Protein 3UAU (pdb70)

Nearest PDB structures (foldseek):
  3uau-assembly1_A  TM=1.003E+00  e=5.431E-64  Campylobacter jejuni subsp. jejuni 81-176
  3uau-assembly2_B  TM=9.787E-01  e=4.367E-57  Campylobacter jejuni subsp. jejuni 81-176
  9e9r-assembly1_A  TM=1.990E-01  e=1.002E+00  Homo sapiens
  3uau-assembly2_B  TM=1.003E+00  e=3.703E-65  Campylobacter jejuni subsp. jejuni 81-176
  3uau-assembly1_A  TM=9.787E-01  e=3.494E-58  Campylobacter jejuni subsp. jejuni 81-176

B-factor: mean 80.29, std 29.54, range [28.89, 202.96]

Organism: Campylobacter jejuni subsp. jejuni serotype O:23/36 (strain 81-176) (NCBI:txid354242)

Structure (mmCIF, N/CA/C/O backbone):
data_3UAU
#
_entry.id   3UAU
#
_cell.length_a   111.632
_cell.length_b   111.632
_cell.length_c   170.369
_cell.angle_alpha   90.00
_cell.angle_beta   90.00
_cell.angle_gamma   90.00
#
_symmetry.space_group_name_H-M   'P 41 21 2'
#
loop_
_atom_site.group_PDB
_atom_site.id
_atom_site.type_symbol
_atom_site.label_atom_id
_atom_site.label_alt_id
_atom_site.label_comp_id
_atom_site.label_asym_id
_atom_site.label_entity_id
_atom_site.label_seq_id
_atom_site.pdbx_PDB_ins_code
_atom_site.Cartn_x
_atom_site.Cartn_y
_atom_site.Cartn_z
_atom_site.occupancy
_atom_site.B_iso_or_equiv
_atom_site.auth_seq_id
_atom_site.auth_comp_id
_atom_site.auth_asym_id
_atom_site.auth_atom_id
_atom_site.pdbx_PDB_model_num
ATOM 1 N N . MET A 1 24 ? -31.075 33.021 6.846 1.00 112.64 17 MET A N 1
ATOM 2 C CA . MET A 1 24 ? -31.697 33.440 8.133 1.00 110.73 17 MET A CA 1
ATOM 3 C C . MET A 1 24 ? -31.172 32.611 9.279 1.00 102.57 17 MET A C 1
ATOM 4 O O . MET A 1 24 ? -31.305 31.388 9.294 1.00 98.98 17 MET A O 1
ATOM 9 N N . CYS A 1 25 ? -30.622 33.304 10.262 1.00 99.89 18 CYS A N 1
ATOM 10 C CA . CYS A 1 25 ? -29.919 32.662 11.343 1.00 93.53 18 CYS A CA 1
ATOM 11 C C . CYS A 1 25 ? -30.665 32.686 12.668 1.00 90.93 18 CYS A C 1
ATOM 12 O O . CYS A 1 25 ? -30.869 33.748 13.254 1.00 92.99 18 CYS A O 1
ATOM 15 N N . GLY A 1 26 ? -31.029 31.511 13.167 1.00 86.76 19 GLY A N 1
ATOM 16 C CA . GLY A 1 26 ? -31.576 31.418 14.517 1.00 85.14 19 GLY A CA 1
ATOM 17 C C . GLY A 1 26 ? -32.102 30.065 14.953 1.00 82.82 19 GLY A C 1
ATOM 18 O O . GLY A 1 26 ? -32.524 29.255 14.133 1.00 83.32 19 GLY A O 1
ATOM 19 N N . ASN A 1 27 ? -32.078 29.838 16.266 1.00 80.46 20 ASN A N 1
ATOM 20 C CA . ASN A 1 27 ? -32.582 28.605 16.886 1.00 79.59 20 ASN A CA 1
ATOM 21 C C . ASN A 1 27 ? -32.209 27.360 16.112 1.00 77.17 20 ASN A C 1
ATOM 22 O O . ASN A 1 27 ? -33.063 26.584 15.726 1.00 80.08 20 ASN A O 1
ATOM 27 N N . SER A 1 28 ? -30.934 27.190 15.840 1.00 73.12 21 SER A N 1
ATOM 28 C CA . SER A 1 28 ? -30.465 25.965 15.228 1.00 71.48 21 SER A CA 1
ATOM 29 C C . SER A 1 28 ? -29.990 25.017 16.321 1.00 68.19 21 SER A C 1
ATOM 30 O O . SER A 1 28 ? -29.781 23.840 16.095 1.00 68.39 21 SER A O 1
ATOM 33 N N . ILE A 1 29 ? -29.838 25.503 17.531 1.00 65.76 22 ILE A N 1
ATOM 34 C CA . ILE A 1 29 ? -29.378 24.608 18.539 1.00 63.26 22 ILE A CA 1
ATOM 35 C C . ILE A 1 29 ? -30.447 24.476 19.584 1.00 65.44 22 ILE A C 1
ATOM 36 O O . ILE A 1 29 ? -30.806 25.451 20.242 1.00 66.53 22 ILE A O 1
ATOM 41 N N . ASP A 1 30 ? -30.972 23.261 19.724 1.00 66.66 23 ASP A N 1
ATOM 42 C CA . ASP A 1 30 ? -31.955 23.000 20.741 1.00 69.27 23 ASP A CA 1
ATOM 43 C C . ASP A 1 30 ? -31.283 23.069 22.096 1.00 67.07 23 ASP A C 1
ATOM 44 O O . ASP A 1 30 ? -30.085 22.884 22.239 1.00 62.82 23 ASP A O 1
ATOM 49 N N . GLU A 1 31 ? -32.081 23.361 23.101 1.00 70.21 24 GLU A N 1
ATOM 50 C CA . GLU A 1 31 ? -31.565 23.543 24.433 1.00 69.21 24 GLU A CA 1
ATOM 51 C C . GLU A 1 31 ? -30.956 22.278 25.019 1.00 68.10 24 GLU A C 1
ATOM 52 O O . GLU A 1 31 ? -29.913 22.342 25.670 1.00 65.66 24 GLU A O 1
ATOM 58 N N . LYS A 1 32 ? -31.589 21.131 24.803 1.00 70.35 25 LYS A N 1
ATOM 59 C CA . LYS A 1 32 ? -31.037 19.882 25.321 1.00 71.02 25 LYS A CA 1
ATOM 60 C C . LYS A 1 32 ? -29.568 19.761 24.948 1.00 64.94 25 LYS A C 1
ATOM 61 O O . LYS A 1 32 ? -28.774 19.271 25.704 1.00 66.02 25 LYS A O 1
ATOM 67 N N . THR A 1 33 ? -29.207 20.231 23.775 1.00 60.11 26 THR A N 1
ATOM 68 C CA . THR A 1 33 ? -27.891 20.022 23.262 1.00 55.63 26 THR A CA 1
ATOM 69 C C . THR A 1 33 ? -26.962 20.953 23.961 1.00 52.36 26 THR A C 1
ATOM 70 O O . THR A 1 33 ? -25.928 20.551 24.506 1.00 52.13 26 THR A O 1
ATOM 74 N N . VAL A 1 34 ? -27.332 22.229 23.908 1.00 50.56 27 VAL A N 1
ATOM 75 C CA . VAL A 1 34 ? -26.665 23.275 24.659 1.00 47.03 27 VAL A CA 1
ATOM 76 C C . VAL A 1 34 ? -26.415 22.845 26.082 1.00 47.94 27 VAL A C 1
ATOM 77 O O . VAL A 1 34 ? -25.367 23.143 26.602 1.00 46.61 27 VAL A O 1
ATOM 81 N N . LYS A 1 35 ? -27.321 22.131 26.720 1.00 51.97 28 LYS A N 1
ATOM 82 C CA . LYS A 1 35 ? -27.017 21.780 28.082 1.00 54.27 28 LYS A CA 1
ATOM 83 C C . LYS A 1 35 ? -25.951 20.734 28.067 1.00 53.70 28 LYS A C 1
ATOM 84 O O . LYS A 1 35 ? -25.061 20.772 28.890 1.00 53.37 28 LYS A O 1
ATOM 90 N N . LYS A 1 36 ? -26.033 19.812 27.128 1.00 54.43 29 LYS A N 1
ATOM 91 C CA . LYS A 1 36 ? -25.053 18.734 26.996 1.00 55.15 29 LYS A CA 1
ATOM 92 C C . LYS A 1 36 ? -23.649 19.266 26.846 1.00 50.90 29 LYS A C 1
ATOM 93 O O . LYS A 1 36 ? -22.744 18.945 27.638 1.00 51.72 29 LYS A O 1
ATOM 99 N N . TYR A 1 37 ? -23.444 20.092 25.816 1.00 47.03 30 TYR A N 1
ATOM 100 C CA . TYR A 1 37 ? -22.121 20.682 25.642 1.00 43.69 30 TYR A CA 1
ATOM 101 C C . TYR A 1 37 ? -21.583 21.357 26.924 1.00 43.86 30 TYR A C 1
ATOM 102 O O . TYR A 1 37 ? -20.366 21.451 27.099 1.00 43.46 30 TYR A O 1
ATOM 111 N N . GLU A 1 38 ? -22.484 21.814 27.806 1.00 45.43 31 GLU A N 1
ATOM 112 C CA . GLU A 1 38 ? -22.123 22.650 28.937 1.00 44.79 31 GLU A CA 1
ATOM 113 C C . GLU A 1 38 ? -21.590 21.753 29.977 1.00 47.93 31 GLU A C 1
ATOM 114 O O . GLU A 1 38 ? -20.597 22.068 30.635 1.00 46.67 31 GLU A O 1
ATOM 120 N N . ASN A 1 39 ? -22.301 20.640 30.133 1.00 52.86 32 ASN A N 1
ATOM 121 C CA . ASN A 1 39 ? -21.978 19.599 31.115 1.00 58.03 32 ASN A CA 1
ATOM 122 C C . ASN A 1 39 ? -20.594 19.071 30.781 1.00 57.11 32 ASN A C 1
ATOM 123 O O . ASN A 1 39 ? -19.755 18.837 31.675 1.00 59.18 32 ASN A O 1
ATOM 128 N N . GLN A 1 40 ? -20.330 18.957 29.476 1.00 54.21 33 GLN A N 1
ATOM 129 C CA . GLN A 1 40 ? -19.131 18.307 29.026 1.00 54.15 33 GLN A CA 1
ATOM 130 C C . GLN A 1 40 ? -18.000 19.272 29.192 1.00 49.49 33 GLN A C 1
ATOM 131 O O . GLN A 1 40 ? -17.009 18.924 29.793 1.00 53.23 33 GLN A O 1
ATOM 137 N N . LEU A 1 41 ? -18.144 20.495 28.711 1.00 44.64 34 LEU A N 1
ATOM 138 C CA . LEU A 1 41 ? -17.190 21.582 29.040 1.00 41.80 34 LEU A CA 1
ATOM 139 C C . LEU A 1 41 ? -16.920 21.767 30.622 1.00 43.42 34 LEU A C 1
ATOM 140 O O . LEU A 1 41 ? -15.777 21.762 31.082 1.00 43.97 34 LEU A O 1
ATOM 145 N N . ASN A 1 42 ? -17.948 21.951 31.421 1.00 44.79 35 ASN A N 1
ATOM 146 C CA . ASN A 1 42 ? -17.682 22.060 32.863 1.00 48.93 35 ASN A CA 1
ATOM 147 C C . ASN A 1 42 ? -16.943 20.822 33.365 1.00 53.76 35 ASN A C 1
ATOM 148 O O . ASN A 1 42 ? -16.177 20.936 34.309 1.00 53.65 35 ASN A O 1
ATOM 153 N N . GLN A 1 43 ? -17.154 19.665 32.719 1.00 57.18 36 GLN A N 1
ATOM 154 C CA . GLN A 1 43 ? -16.569 18.440 33.248 1.00 63.64 36 GLN A CA 1
ATOM 155 C C . GLN A 1 43 ? -15.121 18.349 32.863 1.00 62.88 36 GLN A C 1
ATOM 156 O O . GLN A 1 43 ? -14.296 18.051 33.693 1.00 66.25 36 GLN A O 1
ATOM 162 N N . THR A 1 44 ? -14.801 18.647 31.612 1.00 59.66 37 THR A N 1
ATOM 163 C CA . THR A 1 44 ? -13.405 18.591 31.159 1.00 60.01 37 THR A CA 1
ATOM 164 C C . THR A 1 44 ? -12.488 19.500 31.980 1.00 58.52 37 THR A C 1
ATOM 165 O O . THR A 1 44 ? -11.488 19.073 32.560 1.00 61.98 37 THR A O 1
ATOM 169 N N . VAL A 1 45 ? -12.850 20.769 31.995 1.00 53.68 38 VAL A N 1
ATOM 170 C CA . VAL A 1 45 ? -12.152 21.782 32.765 1.00 51.75 38 VAL A CA 1
ATOM 171 C C . VAL A 1 45 ? -11.956 21.381 34.233 1.00 56.11 38 VAL A C 1
ATOM 172 O O . VAL A 1 45 ? -10.876 21.519 34.776 1.00 57.05 38 VAL A O 1
ATOM 176 N N . LYS A 1 46 ? -13.005 20.884 34.869 1.00 59.42 39 LYS A N 1
ATOM 177 C CA . LYS A 1 46 ? -12.967 20.606 36.313 1.00 64.36 39 LYS A CA 1
ATOM 178 C C . LYS A 1 46 ? -11.934 19.539 36.572 1.00 71.34 39 LYS A C 1
ATOM 179 O O . LYS A 1 46 ? -11.250 19.534 37.610 1.00 73.62 39 LYS A O 1
ATOM 185 N N . GLN A 1 47 ? -11.835 18.619 35.616 1.00 74.62 40 GLN A N 1
ATOM 186 C CA . GLN A 1 47 ? -10.816 17.597 35.700 1.00 81.98 40 GLN A CA 1
ATOM 187 C C . GLN A 1 47 ? -9.463 18.249 35.555 1.00 81.11 40 GLN A C 1
ATOM 188 O O . GLN A 1 47 ? -8.577 18.022 36.359 1.00 86.60 40 GLN A O 1
ATOM 194 N N . GLU A 1 48 ? -9.327 19.112 34.567 1.00 76.33 41 GLU A N 1
ATOM 195 C CA . GLU A 1 48 ? -8.046 19.732 34.326 1.00 75.74 41 GLU A CA 1
ATOM 196 C C . GLU A 1 48 ? -7.640 20.619 35.458 1.00 74.89 41 GLU A C 1
ATOM 197 O O . GLU A 1 48 ? -6.459 20.679 35.759 1.00 78.29 41 GLU A O 1
ATOM 203 N N . ILE A 1 49 ? -8.579 21.277 36.129 1.00 72.41 42 ILE A N 1
ATOM 204 C CA . ILE A 1 49 ? -8.193 21.986 37.352 1.00 73.23 42 ILE A CA 1
ATOM 205 C C . ILE A 1 49 ? -7.609 20.932 38.304 1.00 80.07 42 ILE A C 1
ATOM 206 O O . ILE A 1 49 ? -6.482 21.051 38.731 1.00 82.00 42 ILE A O 1
ATOM 211 N N . ALA A 1 50 ? -8.362 19.867 38.546 1.00 84.08 43 ALA A N 1
ATOM 212 C CA . ALA A 1 50 ? -8.100 18.981 39.649 1.00 91.70 43 ALA A CA 1
ATOM 213 C C . ALA A 1 50 ? -6.867 18.141 39.339 1.00 97.14 43 ALA A C 1
ATOM 214 O O . ALA A 1 50 ? -6.112 17.727 40.275 1.00 102.97 43 ALA A O 1
ATOM 216 N N . SER A 1 51 ? -6.657 17.912 38.041 1.00 94.98 44 SER A N 1
ATOM 217 C CA . SER A 1 51 ? -5.458 17.237 37.558 1.00 100.61 44 SER A CA 1
ATOM 218 C C . SER A 1 51 ? -4.243 18.128 37.758 1.00 99.51 44 SER A C 1
ATOM 219 O O . SER A 1 51 ? -3.257 17.701 38.349 1.00 105.67 44 SER A O 1
ATOM 222 N N . LEU A 1 52 ? -4.318 19.371 37.289 1.00 92.53 45 LEU A N 1
ATOM 223 C CA . LEU A 1 52 ? -3.204 20.325 37.502 1.00 92.04 45 LEU A CA 1
ATOM 224 C C . LEU A 1 52 ? -2.910 20.567 38.980 1.00 94.27 45 LEU A C 1
ATOM 225 O O . LEU A 1 52 ? -1.769 20.552 39.398 1.00 98.16 45 LEU A O 1
ATOM 230 N N . SER A 1 53 ? -3.968 20.761 39.750 1.00 92.63 46 SER A N 1
ATOM 231 C CA . SER A 1 53 ? -3.898 21.268 41.106 1.00 94.50 46 SER A CA 1
ATOM 232 C C . SER A 1 53 ? -3.309 20.317 42.136 1.00 103.06 46 SER A C 1
ATOM 233 O O . SER A 1 53 ? -2.394 20.688 42.860 1.00 104.59 46 SER A O 1
ATOM 236 N N . GLN A 1 54 ? -3.864 19.106 42.207 1.00 108.39 47 GLN A N 1
ATOM 237 C CA . GLN A 1 54 ? -3.620 18.227 43.365 1.00 117.84 47 GLN A CA 1
ATOM 238 C C . GLN A 1 54 ? -2.154 18.026 43.616 1.00 123.02 47 GLN A C 1
ATOM 239 O O . GLN A 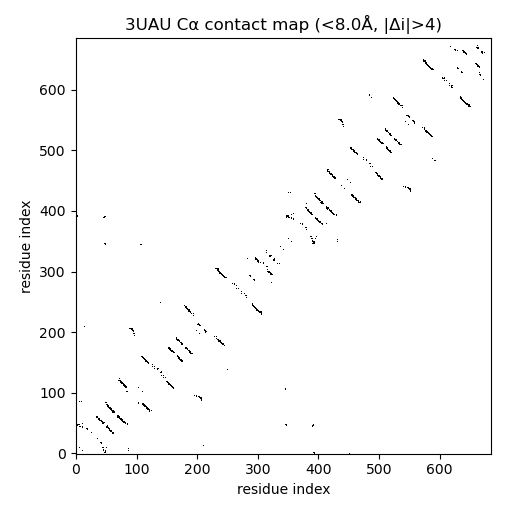1 54 ? -1.364 17.823 42.685 1.00 123.14 47 GLN A O 1
ATOM 245 N N . ASP A 1 55 ? -1.808 18.132 44.897 1.00 127.56 48 ASP A N 1
ATOM 246 C CA . ASP A 1 55 ? -0.456 17.964 45.359 1.00 133.75 48 ASP A CA 1
ATOM 247 C C . ASP A 1 55 ? 0.496 18.996 44.771 1.00 128.39 48 ASP A C 1
ATOM 248 O O . ASP A 1 55 ? 1.688 18.946 45.055 1.00 133.90 48 ASP A O 1
ATOM 253 N N . SER A 1 56 ? -0.009 19.940 43.983 1.00 119.06 49 SER A N 1
ATOM 254 C CA . SER A 1 56 ? 0.870 20.810 43.201 1.00 114.87 49 SER A CA 1
ATOM 255 C C . SER A 1 56 ? 1.131 22.163 43.855 1.00 111.07 49 SER A C 1
ATOM 256 O O . SER A 1 56 ? 2.237 22.686 43.732 1.00 112.52 49 SER A O 1
ATOM 259 N N . GLY A 1 57 ? 0.132 22.731 44.539 1.00 106.87 50 GLY A N 1
ATOM 260 C CA . GLY A 1 57 ? 0.263 24.078 45.115 1.00 102.74 50 GLY A CA 1
ATOM 261 C C . GLY A 1 57 ? -0.125 25.161 44.125 1.00 93.70 50 GLY A C 1
ATOM 262 O O . GLY A 1 57 ? -0.137 26.359 44.471 1.00 90.86 50 GLY A O 1
ATOM 263 N N . ILE A 1 58 ? -0.370 24.739 42.880 1.00 88.82 51 ILE A N 1
ATOM 264 C CA . ILE A 1 58 ? -1.269 25.463 42.005 1.00 81.14 51 ILE A CA 1
ATOM 265 C C . ILE A 1 58 ? -2.706 25.210 42.492 1.00 79.12 51 ILE A C 1
ATOM 266 O O . ILE A 1 58 ? -3.098 24.070 42.705 1.00 83.19 51 ILE A O 1
ATOM 271 N N . LYS A 1 59 ? -3.477 26.277 42.663 1.00 73.82 52 LYS A N 1
ATOM 272 C CA . LYS A 1 59 ? -4.880 26.192 43.020 1.00 71.67 52 LYS A CA 1
ATOM 273 C C . LYS A 1 59 ? -5.613 26.991 41.978 1.00 64.73 52 LYS A C 1
ATOM 274 O O . LYS A 1 59 ? -5.073 27.971 41.484 1.00 62.18 52 LYS A O 1
ATOM 280 N N . ILE A 1 60 ? -6.850 26.615 41.680 1.00 61.80 53 ILE A N 1
ATOM 281 C CA . ILE A 1 60 ? -7.669 27.398 40.775 1.00 56.10 53 ILE A CA 1
ATOM 282 C C . ILE A 1 60 ? -9.096 27.589 41.278 1.00 57.05 53 ILE A C 1
ATOM 283 O O . ILE A 1 60 ? -9.780 26.645 41.645 1.00 59.69 53 ILE A O 1
ATOM 288 N N . GLU A 1 61 ? -9.542 28.832 41.288 1.00 55.98 54 GLU A N 1
ATOM 289 C CA . GLU A 1 61 ? -10.958 29.118 41.387 1.00 56.48 54 GLU A CA 1
ATOM 290 C C . GLU A 1 61 ? -11.561 29.307 39.959 1.00 52.84 54 GLU A C 1
ATOM 291 O O . GLU A 1 61 ? -10.974 29.953 39.036 1.00 47.78 54 GLU A O 1
ATOM 297 N N . PHE A 1 62 ? -12.769 28.755 39.848 1.00 54.50 55 PHE A N 1
ATOM 298 C CA . PHE A 1 62 ? -13.467 28.580 38.617 1.00 52.12 55 PHE A CA 1
ATOM 299 C C . PHE A 1 62 ? -14.930 28.260 38.894 1.00 54.29 55 PHE A C 1
ATOM 300 O O . PHE A 1 62 ? -15.236 27.278 39.524 1.00 57.98 55 PHE A O 1
ATOM 308 N N . SER A 1 63 ? -15.830 29.086 38.396 1.00 53.30 56 SER A N 1
ATOM 309 C CA . SER A 1 63 ? -17.244 28.757 38.376 1.00 55.17 56 SER A CA 1
ATOM 310 C C . SER A 1 63 ? -17.629 28.137 36.996 1.00 52.47 56 SER A C 1
ATOM 311 O O . SER A 1 63 ? -17.238 28.636 35.928 1.00 45.74 56 SER A O 1
ATOM 314 N N . ASP A 1 64 ? -18.406 27.048 37.068 1.00 55.31 57 ASP A N 1
ATOM 315 C CA . ASP A 1 64 ? -19.008 26.415 35.934 1.00 53.22 57 ASP A CA 1
ATOM 316 C C . ASP A 1 64 ? -19.350 27.497 34.963 1.00 49.78 57 ASP A C 1
ATOM 317 O O . ASP A 1 64 ? -19.677 28.622 35.386 1.00 49.46 57 ASP A O 1
ATOM 322 N N . PHE A 1 65 ? -19.302 27.162 33.658 1.00 46.36 58 PHE A N 1
ATOM 323 C CA . PHE A 1 65 ? -19.830 28.039 32.644 1.00 43.66 58 PHE A CA 1
ATOM 324 C C . PHE A 1 65 ? -21.361 27.931 32.627 1.00 46.84 58 PHE A C 1
ATOM 325 O O . PHE A 1 65 ? -21.960 26.929 33.047 1.00 48.00 58 PHE A O 1
ATOM 333 N N . LYS A 1 66 ? -21.974 29.017 32.155 1.00 48.04 59 LYS A N 1
ATOM 334 C CA . LYS A 1 66 ? -23.363 29.068 31.688 1.00 51.02 59 LYS A CA 1
ATOM 335 C C . LYS A 1 66 ? -23.229 29.171 30.176 1.00 47.33 59 LYS A C 1
ATOM 336 O O . LYS A 1 66 ? -22.319 29.842 29.658 1.00 44.80 59 LYS A O 1
ATOM 342 N N . CYS A 1 67 ? -24.039 28.406 29.465 1.00 47.83 60 CYS A N 1
ATOM 343 C CA . CYS A 1 67 ? -23.980 28.405 27.991 1.00 45.53 60 CYS A CA 1
ATOM 344 C C . CYS A 1 67 ? -25.348 28.681 27.330 1.00 45.81 60 CYS A C 1
ATOM 345 O O . CYS A 1 67 ? -26.391 28.213 27.767 1.00 49.29 60 CYS A O 1
ATOM 348 N N . ASN A 1 68 ? -25.321 29.453 26.276 1.00 43.14 61 ASN A N 1
ATOM 349 C CA . ASN A 1 68 ? -26.508 29.761 25.517 1.00 45.22 61 ASN A CA 1
ATOM 350 C C . ASN A 1 68 ? -26.204 29.748 24.029 1.00 42.96 61 ASN A C 1
ATOM 351 O O . ASN A 1 68 ? -25.167 30.220 23.593 1.00 40.76 61 ASN A O 1
ATOM 356 N N . ALA A 1 69 ? -27.096 29.190 23.234 1.00 44.50 62 ALA A N 1
ATOM 357 C CA . ALA A 1 69 ? -26.928 29.150 21.754 1.00 43.77 62 ALA A CA 1
ATOM 358 C C . ALA A 1 69 ? -26.812 30.536 21.178 1.00 45.06 62 ALA A C 1
ATOM 359 O O . ALA A 1 69 ? -27.514 31.434 21.625 1.00 48.13 62 ALA A O 1
ATOM 361 N N . ASP A 1 70 ? -25.886 30.736 20.241 1.00 43.61 63 ASP A N 1
ATOM 362 C CA . ASP A 1 70 ? -25.860 31.979 19.467 1.00 46.12 63 ASP A CA 1
ATOM 363 C C . ASP A 1 70 ? -25.801 31.690 17.975 1.00 48.01 63 ASP A C 1
ATOM 364 O O . ASP A 1 70 ? -24.799 31.929 17.323 1.00 47.73 63 ASP A O 1
ATOM 369 N N . GLY A 1 71 ? -26.893 31.172 17.438 1.00 51.28 64 GLY A N 1
ATOM 370 C CA . GLY A 1 71 ? -26.923 30.716 16.066 1.00 53.44 64 GLY A CA 1
ATOM 371 C C . GLY A 1 71 ? -26.253 29.384 16.015 1.00 51.29 64 GLY A C 1
ATOM 372 O O . GLY A 1 71 ? -26.685 28.469 16.686 1.00 51.38 64 GLY A O 1
ATOM 373 N N . ASP A 1 72 ? -25.187 29.268 15.239 1.00 51.93 65 ASP A N 1
ATOM 374 C CA . ASP A 1 72 ? -24.517 27.990 15.087 1.00 50.99 65 ASP A CA 1
ATOM 375 C C . ASP A 1 72 ? -23.549 27.890 16.199 1.00 47.98 65 ASP A C 1
ATOM 376 O O . ASP A 1 72 ? -23.125 26.786 16.509 1.00 48.33 65 ASP A O 1
ATOM 381 N N . PHE A 1 73 ? -23.146 29.019 16.776 1.00 46.50 66 PHE A N 1
ATOM 382 C CA . PHE A 1 73 ? -22.185 28.949 17.868 1.00 43.09 66 PHE A CA 1
ATOM 383 C C . PHE A 1 73 ? -22.928 28.572 19.097 1.00 42.91 66 PHE A C 1
ATOM 384 O O . PHE A 1 73 ? -24.131 28.622 19.106 1.00 45.69 66 PHE A O 1
ATOM 392 N N . ILE A 1 74 ? -22.196 28.169 20.120 1.00 42.22 67 ILE A N 1
ATOM 393 C CA . ILE A 1 74 ? -22.679 28.059 21.483 1.00 41.73 67 ILE A CA 1
ATOM 394 C C . ILE A 1 74 ? -21.779 29.000 22.271 1.00 41.72 67 ILE A C 1
ATOM 395 O O . ILE A 1 74 ? -20.588 28.954 22.035 1.00 41.85 67 ILE A O 1
ATOM 400 N N . ALA A 1 75 ? -22.334 29.815 23.181 1.00 42.22 68 ALA A N 1
ATOM 401 C CA . ALA A 1 75 ? -21.605 30.853 23.876 1.00 41.66 68 ALA A CA 1
ATOM 402 C C . ALA A 1 75 ? -21.567 30.555 25.349 1.00 42.29 68 ALA A C 1
ATOM 403 O O . ALA A 1 75 ? -22.597 30.315 26.016 1.00 44.32 68 ALA A O 1
ATOM 405 N N . CYS A 1 76 ? -20.393 30.598 25.914 1.00 41.59 69 CYS A N 1
ATOM 406 C CA . CYS A 1 76 ? -20.285 30.107 27.269 1.00 42.99 69 CYS A CA 1
ATOM 407 C C . CYS A 1 76 ? -19.630 31.133 28.119 1.00 43.58 69 CYS A C 1
ATOM 408 O O . CYS A 1 76 ? -18.688 31.740 27.654 1.00 42.86 69 CYS A O 1
ATOM 411 N N . LEU A 1 77 ? -20.110 31.348 29.340 1.00 45.55 70 LEU A N 1
ATOM 412 C CA . LEU A 1 77 ? -19.476 32.381 30.162 1.00 47.32 70 LEU A CA 1
ATOM 413 C C . LEU A 1 77 ? -19.231 31.959 31.612 1.00 48.31 70 LEU A C 1
ATOM 414 O O . LEU A 1 77 ? -20.173 31.704 32.335 1.00 51.32 70 LEU A O 1
ATOM 419 N N . SER A 1 78 ? -17.960 31.853 32.011 1.00 47.31 71 SER A N 1
ATOM 420 C CA . SER A 1 78 ? -17.590 31.522 33.379 1.00 48.56 71 SER A CA 1
ATOM 421 C C . SER A 1 78 ? -17.045 32.737 33.995 1.00 49.40 71 SER A C 1
ATOM 422 O O . SER A 1 78 ? -16.189 33.381 33.369 1.00 48.06 71 SER A O 1
ATOM 425 N N . PRO A 1 79 ? -17.454 33.010 35.251 1.00 51.75 72 PRO A N 1
ATOM 426 C CA . PRO A 1 79 ? -17.025 34.161 35.978 1.00 53.23 72 PRO A CA 1
ATOM 427 C C . PRO A 1 79 ? -16.093 33.942 37.143 1.00 54.33 72 PRO A C 1
ATOM 428 O O . PRO A 1 79 ? -15.992 32.847 37.714 1.00 55.49 72 PRO A O 1
ATOM 432 N N . ASN A 1 80 ? -15.407 35.031 37.467 1.00 55.06 73 ASN A N 1
ATOM 433 C CA . ASN A 1 80 ? -14.638 35.192 38.675 1.00 56.51 73 ASN A CA 1
ATOM 434 C C . ASN A 1 80 ? -13.673 34.072 38.881 1.00 53.45 73 ASN A C 1
ATOM 435 O O . ASN A 1 80 ? -13.825 33.254 39.755 1.00 55.74 73 ASN A O 1
ATOM 440 N N . PHE A 1 81 ? -12.656 34.112 38.028 1.00 49.15 74 PHE A N 1
ATOM 441 C CA . PHE A 1 81 ? -11.695 33.070 37.821 1.00 47.15 74 PHE A CA 1
ATOM 442 C C . PHE A 1 81 ? -10.323 33.605 38.207 1.00 47.78 74 PHE A C 1
ATOM 443 O O . PHE A 1 81 ? -10.043 34.788 37.984 1.00 48.10 74 PHE A O 1
ATOM 451 N N . LYS A 1 82 ? -9.442 32.738 38.689 1.00 48.39 75 LYS A N 1
ATOM 452 C CA . LYS A 1 82 ? -8.070 33.152 39.070 1.00 50.84 75 LYS A CA 1
ATOM 453 C C . LYS A 1 82 ? -7.177 31.925 39.326 1.00 52.30 75 LYS A C 1
ATOM 454 O O . LYS A 1 82 ? -7.689 30.841 39.661 1.00 54.45 75 LYS A O 1
ATOM 460 N N . THR A 1 83 ? -5.856 32.093 39.182 1.00 52.51 76 THR A N 1
ATOM 461 C CA . THR A 1 83 ? -4.889 30.970 39.308 1.00 53.08 76 THR A CA 1
ATOM 462 C C . THR A 1 83 ? -3.849 31.326 40.434 1.00 56.71 76 THR A C 1
ATOM 463 O O . THR A 1 83 ? -3.305 32.412 40.470 1.00 56.10 76 THR A O 1
ATOM 467 N N . LEU A 1 84 ? -3.635 30.448 41.405 1.00 60.61 77 LEU A N 1
ATOM 468 C CA . LEU A 1 84 ? -2.687 30.776 42.488 1.00 65.18 77 LEU A CA 1
ATOM 469 C C . LEU A 1 84 ? -1.596 29.720 42.657 1.00 68.14 77 LEU A C 1
ATOM 470 O O . LEU A 1 84 ? -1.892 28.595 43.015 1.00 71.07 77 LEU A O 1
ATOM 475 N N . ALA A 1 85 ? -0.340 30.077 42.418 1.00 68.50 78 ALA A N 1
ATOM 476 C CA . ALA A 1 85 ? 0.751 29.164 42.694 1.00 73.01 78 ALA A CA 1
ATOM 477 C C . ALA A 1 85 ? 1.055 29.153 44.235 1.00 77.61 78 ALA A C 1
ATOM 478 O O . ALA A 1 85 ? 0.344 29.806 45.016 1.00 76.86 78 ALA A O 1
ATOM 480 N N . LYS A 1 86 ? 2.071 28.422 44.666 1.00 83.20 79 LYS A N 1
ATOM 481 C CA . LYS A 1 86 ? 2.311 28.341 46.102 1.00 88.86 79 LYS A CA 1
ATOM 482 C C . LYS A 1 86 ? 3.484 29.131 46.640 1.00 92.55 79 LYS A C 1
ATOM 483 O O . LYS A 1 86 ? 4.590 29.097 46.111 1.00 95.08 79 LYS A O 1
ATOM 489 N N . ASP A 1 87 ? 3.194 29.847 47.716 1.00 93.78 80 ASP A N 1
ATOM 490 C CA . ASP A 1 87 ? 4.158 30.658 48.420 1.00 98.02 80 ASP A CA 1
ATOM 491 C C . ASP A 1 87 ? 5.255 29.783 49.001 1.00 105.18 80 ASP A C 1
ATOM 492 O O . ASP A 1 87 ? 4.986 28.697 49.501 1.00 108.02 80 ASP A O 1
ATOM 497 N N . ASN A 1 88 ? 6.498 30.239 48.946 1.00 109.16 81 ASN A N 1
ATOM 498 C CA . ASN A 1 88 ? 7.544 29.435 49.548 1.00 117.81 81 ASN A CA 1
ATOM 499 C C . ASN A 1 88 ? 7.191 29.361 50.997 1.00 122.80 81 ASN A C 1
ATOM 500 O O . ASN A 1 88 ? 7.214 28.307 51.602 1.00 129.06 81 ASN A O 1
ATOM 505 N N . ASN A 1 89 ? 6.791 30.489 51.541 1.00 122.03 82 ASN A N 1
ATOM 506 C CA . ASN A 1 89 ? 6.153 30.480 52.818 1.00 126.76 82 ASN A CA 1
ATOM 507 C C . ASN A 1 89 ? 4.847 29.811 52.452 1.00 124.00 82 ASN A C 1
ATOM 508 O O . ASN A 1 89 ? 4.389 29.957 51.323 1.00 118.55 82 ASN A O 1
ATOM 513 N N . ASP A 1 90 ? 4.228 29.072 53.360 1.00 129.29 83 ASP A N 1
ATOM 514 C CA . ASP A 1 90 ? 3.032 28.335 52.969 1.00 127.65 83 ASP A CA 1
ATOM 515 C C . ASP A 1 90 ? 1.739 29.141 52.973 1.00 123.57 83 ASP A C 1
ATOM 516 O O . ASP A 1 90 ? 0.909 29.009 53.873 1.00 127.28 83 ASP A O 1
ATOM 521 N N . GLU A 1 91 ? 1.581 29.966 51.944 1.00 116.89 84 GLU A N 1
ATOM 522 C CA . GLU A 1 91 ? 0.385 30.771 51.738 1.00 112.92 84 GLU A CA 1
ATOM 523 C C . GLU A 1 91 ? 0.230 30.943 50.228 1.00 106.33 84 GLU A C 1
ATOM 524 O O . GLU A 1 91 ? 1.189 30.705 49.493 1.00 106.17 84 GLU A O 1
ATOM 530 N N . TYR A 1 92 ? -0.950 31.319 49.734 1.00 102.58 85 TYR A N 1
ATOM 531 C CA . TYR A 1 92 ? -1.073 31.351 48.252 1.00 96.70 85 TYR A CA 1
ATOM 532 C C . TYR A 1 92 ? -0.867 32.700 47.567 1.00 92.84 85 TYR A C 1
ATOM 533 O O . TYR A 1 92 ? -1.351 33.723 48.018 1.00 93.61 85 TYR A O 1
ATOM 542 N N . GLN A 1 93 ? -0.134 32.672 46.466 1.00 90.31 86 GLN A N 1
ATOM 543 C CA . GLN A 1 93 ? 0.201 33.862 45.720 1.00 88.17 86 GLN A CA 1
ATOM 544 C C . GLN A 1 93 ? -0.647 33.902 44.439 1.00 82.32 86 GLN A C 1
ATOM 545 O O . GLN A 1 93 ? -0.751 32.896 43.712 1.00 80.90 86 GLN A O 1
ATOM 551 N N . GLU A 1 94 ? -1.266 35.042 44.143 1.00 79.08 87 GLU A N 1
ATOM 552 C CA . GLU A 1 94 ? -2.057 35.105 42.918 1.00 73.82 87 GLU A CA 1
ATOM 553 C C . GLU A 1 94 ? -1.158 35.264 41.703 1.00 71.22 87 GLU A C 1
ATOM 554 O O . GLU A 1 94 ? -0.377 36.203 41.626 1.00 72.76 87 GLU A O 1
ATOM 560 N N . LEU A 1 95 ? -1.293 34.341 40.750 1.00 67.34 88 LEU A N 1
ATOM 561 C CA . LEU A 1 95 ? -0.628 34.448 39.468 1.00 64.92 88 LEU A CA 1
ATOM 562 C C . L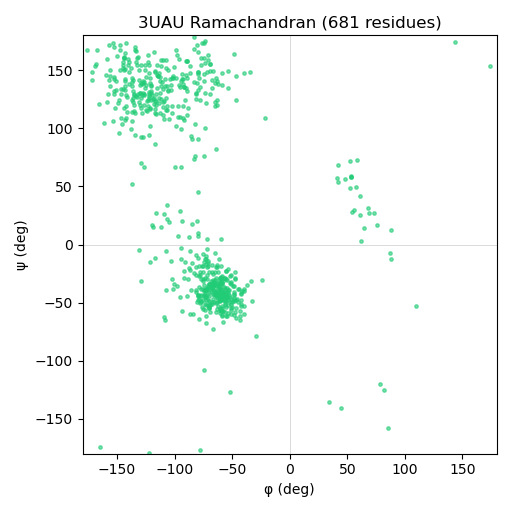EU A 1 95 ? -1.431 35.422 38.632 1.00 62.11 88 LEU A C 1
ATOM 563 O O . LEU A 1 95 ? -0.953 36.496 38.292 1.00 63.81 88 LEU A O 1
ATOM 568 N N . PHE A 1 96 ? -2.663 35.072 38.309 1.00 58.59 89 PHE A N 1
ATOM 569 C CA . PHE A 1 96 ? -3.479 35.976 37.499 1.00 56.41 89 PHE A CA 1
ATOM 570 C C . PHE A 1 96 ? -4.969 35.699 37.704 1.00 53.66 89 PHE A C 1
ATOM 571 O O . PHE A 1 96 ? -5.332 34.719 38.400 1.00 53.84 89 PHE A O 1
ATOM 579 N N . GLN A 1 97 ? -5.792 36.604 37.133 1.00 51.80 90 GLN A N 1
ATOM 580 C CA . GLN A 1 97 ? -7.271 36.526 37.116 1.00 48.85 90 GLN A CA 1
ATOM 581 C C . GLN A 1 97 ? -7.950 37.008 35.804 1.00 47.36 90 GLN A C 1
ATOM 582 O O . GLN A 1 97 ? -7.323 37.547 34.880 1.00 45.23 90 GLN A O 1
ATOM 588 N N . ALA A 1 98 ? -9.263 36.785 35.788 1.00 47.08 91 ALA A N 1
ATOM 589 C CA . ALA A 1 98 ? -10.197 37.249 34.753 1.00 46.07 91 ALA A CA 1
ATOM 590 C C . ALA A 1 98 ? -11.624 37.416 35.349 1.00 48.54 91 ALA A C 1
ATOM 591 O O . ALA A 1 98 ? -12.050 36.684 36.273 1.00 49.42 91 ALA A O 1
ATOM 593 N N . LYS A 1 99 ? -12.340 38.431 34.874 1.00 51.11 92 LYS A N 1
ATOM 594 C CA . LYS A 1 99 ? -13.649 38.759 35.436 1.00 53.48 92 LYS A CA 1
ATOM 595 C C . LYS A 1 99 ? -14.532 37.681 34.954 1.00 49.86 92 LYS A C 1
ATOM 596 O O . LYS A 1 99 ? -15.291 37.129 35.686 1.00 50.86 92 LYS A O 1
ATOM 602 N N . ASN A 1 100 ? -14.431 37.411 33.664 1.00 46.95 93 ASN A N 1
ATOM 603 C CA . ASN A 1 100 ? -15.148 36.327 33.066 1.00 43.56 93 ASN A CA 1
ATOM 604 C C . ASN A 1 100 ? -14.191 35.696 32.092 1.00 39.62 93 ASN A C 1
ATOM 605 O O . ASN A 1 100 ? -13.204 36.336 31.679 1.00 38.47 93 ASN A O 1
ATOM 610 N N . ILE A 1 101 ? -14.469 34.426 31.802 1.00 36.75 94 ILE A N 1
ATOM 611 C CA . ILE A 1 101 ? -13.981 33.756 30.632 1.00 34.85 94 ILE A CA 1
ATOM 612 C C . ILE A 1 101 ? -15.184 33.529 29.710 1.00 35.15 94 ILE A C 1
ATOM 613 O O . ILE A 1 101 ? -16.239 33.081 30.149 1.00 35.65 94 ILE A O 1
ATOM 618 N N . LYS A 1 102 ? -15.047 33.820 28.427 1.00 35.13 95 LYS A N 1
ATOM 619 C CA . LYS A 1 102 ? -16.097 33.434 27.464 1.00 35.20 95 LYS A CA 1
ATOM 620 C C . LYS A 1 102 ? -15.510 32.455 26.528 1.00 34.32 95 LYS A C 1
ATOM 621 O O . LYS A 1 102 ? -14.430 32.737 26.036 1.00 37.57 95 LYS A O 1
ATOM 627 N N . ILE A 1 103 ? -16.218 31.362 26.231 1.00 33.58 96 ILE A N 1
ATOM 628 C CA . ILE A 1 103 ? -15.888 30.494 25.088 1.00 33.43 96 ILE A CA 1
ATOM 629 C C . ILE A 1 103 ? -16.970 30.473 24.004 1.00 33.23 96 ILE A C 1
ATOM 630 O O . ILE A 1 103 ? -18.159 30.566 24.292 1.00 32.58 96 ILE A O 1
ATOM 635 N N . ARG A 1 104 ? -16.566 30.350 22.745 1.00 33.32 97 ARG A N 1
ATOM 636 C CA . ARG A 1 104 ? -17.565 30.112 21.721 1.00 33.91 97 ARG A CA 1
ATOM 637 C C . ARG A 1 104 ? -17.018 29.083 20.805 1.00 33.81 97 ARG A C 1
ATOM 638 O O . ARG A 1 104 ? -15.823 28.986 20.660 1.00 34.78 97 ARG A O 1
ATOM 646 N N . SER A 1 105 ? -17.895 28.313 20.187 1.00 34.26 98 SER A N 1
ATOM 647 C CA . SER A 1 105 ? -17.483 27.428 19.114 1.00 36.06 98 SER A CA 1
ATOM 648 C C . SER A 1 105 ? -18.654 27.121 18.227 1.00 37.15 98 SER A C 1
ATOM 649 O O . SER A 1 105 ? -19.749 27.117 18.666 1.00 36.31 98 SER A O 1
ATOM 652 N N . ASN A 1 106 ? -18.449 26.979 16.942 1.00 39.73 99 ASN A N 1
ATOM 653 C CA . ASN A 1 106 ? -19.568 26.532 16.107 1.00 41.13 99 ASN A CA 1
ATOM 654 C C . ASN A 1 106 ? -19.335 25.094 15.693 1.00 42.73 99 ASN A C 1
ATOM 655 O O . ASN A 1 106 ? -19.922 24.635 14.736 1.00 44.97 99 ASN A O 1
ATOM 660 N N . GLU A 1 107 ? -18.503 24.383 16.475 1.00 42.12 100 GLU A N 1
ATOM 661 C CA . GLU A 1 107 ? -18.121 23.024 16.182 1.00 44.67 100 GLU A CA 1
ATOM 662 C C . GLU A 1 107 ? -19.079 22.214 16.949 1.00 43.71 100 GLU A C 1
ATOM 663 O O . GLU A 1 107 ? -18.726 21.548 17.868 1.00 43.61 100 GLU A O 1
ATOM 669 N N . ILE A 1 108 ? -20.328 22.295 16.552 1.00 43.72 101 ILE A N 1
ATOM 670 C CA . ILE A 1 108 ? -21.382 21.718 17.319 1.00 43.31 101 ILE A CA 1
ATOM 671 C C . ILE A 1 108 ? -22.019 20.639 16.506 1.00 46.55 101 ILE A C 1
ATOM 672 O O . ILE A 1 108 ? -22.446 20.868 15.404 1.00 47.93 101 ILE A O 1
ATOM 677 N N . TYR A 1 109 ? -22.053 19.439 17.067 1.00 49.52 102 TYR A N 1
ATOM 678 C CA . TYR A 1 109 ? -22.620 18.281 16.391 1.00 54.78 102 TYR A CA 1
ATOM 679 C C . TYR A 1 109 ? -24.014 18.190 16.935 1.00 56.92 102 TYR A C 1
ATOM 680 O O . TYR A 1 109 ? -24.198 18.059 18.179 1.00 55.81 102 TYR A O 1
ATOM 689 N N . LYS A 1 110 ? -24.985 18.313 16.022 1.00 59.98 103 LYS A N 1
ATOM 690 C CA . LYS A 1 110 ? -26.347 18.641 16.419 1.00 61.97 103 LYS A CA 1
ATOM 691 C C . LYS A 1 110 ? -27.118 17.365 16.548 1.00 67.97 103 LYS A C 1
ATOM 692 O O . LYS A 1 110 ? -27.818 17.170 17.540 1.00 69.41 103 LYS A O 1
ATOM 698 N N . GLY A 1 111 ? -26.960 16.485 15.555 1.00 73.64 104 GLY A N 1
ATOM 699 C CA . GLY A 1 111 ? -27.561 15.138 15.560 1.00 80.28 104 GLY A CA 1
ATOM 700 C C . GLY A 1 111 ? -27.516 14.453 16.924 1.00 83.13 104 GLY A C 1
ATOM 701 O O . GLY A 1 111 ? -26.596 14.669 17.721 1.00 80.99 104 GLY A O 1
ATOM 702 N N . GLU A 1 112 ? -28.521 13.633 17.205 1.00 89.44 105 GLU A N 1
ATOM 703 C CA . GLU A 1 112 ? -28.584 12.913 18.485 1.00 93.83 105 GLU A CA 1
ATOM 704 C C . GLU A 1 112 ? -28.214 11.446 18.293 1.00 100.24 105 GLU A C 1
ATOM 705 O O . GLU A 1 112 ? -28.524 10.631 19.138 1.00 105.16 105 GLU A O 1
ATOM 711 N N . THR A 1 113 ? -27.543 11.120 17.193 1.00 101.55 106 THR A N 1
ATOM 712 C CA . THR A 1 113 ? -27.604 9.753 16.641 1.00 108.96 106 THR A CA 1
ATOM 713 C C . THR A 1 113 ? -27.056 8.687 17.596 1.00 114.46 106 THR A C 1
ATOM 714 O O . THR A 1 113 ? -27.445 7.514 17.518 1.00 121.34 106 THR A O 1
ATOM 718 N N . ASN A 1 114 ? -26.186 9.104 18.515 1.00 112.00 107 ASN A N 1
ATOM 719 C CA . ASN A 1 114 ? -25.591 8.175 19.483 1.00 117.74 107 ASN A CA 1
ATOM 720 C C . ASN A 1 114 ? -25.068 6.905 18.775 1.00 125.90 107 ASN A C 1
ATOM 721 O O . ASN A 1 114 ? -25.474 5.776 19.079 1.00 133.03 107 ASN A O 1
ATOM 726 N N . THR A 1 115 ? -24.187 7.141 17.800 1.00 72.92 108 THR A N 1
ATOM 727 C CA . THR A 1 115 ? -23.441 6.106 17.128 1.00 74.47 108 THR A CA 1
ATOM 728 C C . THR A 1 115 ? -22.060 6.650 16.708 1.00 71.75 108 THR A C 1
ATOM 729 O O . THR A 1 115 ? -21.919 7.262 15.633 1.00 71.03 108 THR A O 1
ATOM 733 N N . SER A 1 116 ? -21.038 6.415 17.529 1.00 70.63 109 SER A N 1
ATOM 734 C CA . SER A 1 116 ? -19.644 6.731 17.145 1.00 68.29 109 SER A CA 1
ATOM 735 C C . SER A 1 116 ? -19.460 6.831 15.621 1.00 67.97 109 SER A C 1
ATOM 736 O O . SER A 1 116 ? -19.508 5.811 14.925 1.00 71.37 109 SER A O 1
ATOM 739 N N . ILE A 1 117 ? -19.258 8.046 15.110 1.00 64.78 110 ILE A N 1
ATOM 740 C CA . ILE A 1 117 ? -18.968 8.247 13.677 1.00 64.31 110 ILE A CA 1
ATOM 741 C C . ILE A 1 117 ? -17.503 8.409 13.389 1.00 62.44 110 ILE A C 1
ATOM 742 O O . ILE A 1 117 ? -16.710 8.703 14.247 1.00 60.81 110 ILE A O 1
ATOM 747 N N . SER A 1 118 ? -17.160 8.245 12.133 1.00 63.77 111 SER A N 1
ATOM 748 C CA . SER A 1 118 ? -15.790 8.212 11.760 1.00 63.38 111 SER A CA 1
ATOM 749 C C . SER A 1 118 ? -15.408 9.635 11.853 1.00 60.38 111 SER A C 1
ATOM 750 O O . SER A 1 118 ? -16.236 10.509 11.590 1.00 59.09 111 SER A O 1
ATOM 753 N N . ILE A 1 119 ? -14.158 9.863 12.232 1.00 59.18 112 ILE A N 1
ATOM 754 C CA . ILE A 1 119 ? -13.599 11.206 12.241 1.00 56.78 112 ILE A CA 1
ATOM 755 C C . ILE A 1 119 ? -13.731 11.928 10.893 1.00 56.88 112 ILE A C 1
ATOM 756 O O . ILE A 1 119 ? -13.996 13.110 10.831 1.00 54.37 112 ILE A O 1
ATOM 761 N N . LYS A 1 120 ? -13.571 11.218 9.800 1.00 60.04 113 LYS A N 1
ATOM 762 C CA . LYS A 1 120 ? -13.652 11.903 8.514 1.00 61.74 113 LYS A CA 1
ATOM 763 C C . LYS A 1 120 ? -15.063 12.459 8.289 1.00 61.57 113 LYS A C 1
ATOM 764 O O . LYS A 1 120 ? -15.244 13.596 7.845 1.00 62.05 113 LYS A O 1
ATOM 770 N N . GLU A 1 121 ? -16.067 11.669 8.631 1.00 61.84 114 GLU A N 1
ATOM 771 C CA . GLU A 1 121 ? -17.447 12.142 8.567 1.00 61.32 114 GLU A CA 1
ATOM 772 C C . GLU A 1 121 ? -17.707 13.309 9.515 1.00 56.78 114 GLU A C 1
ATOM 773 O O . GLU A 1 121 ? -18.393 14.243 9.172 1.00 56.99 114 GLU A O 1
ATOM 779 N N . TYR A 1 122 ? -17.128 13.264 10.695 1.00 52.95 115 TYR A N 1
ATOM 780 C CA . TYR A 1 122 ? -17.394 14.292 11.693 1.00 49.41 115 TYR A CA 1
ATOM 781 C C . TYR A 1 122 ? -17.150 15.650 11.163 1.00 47.42 115 TYR A C 1
ATOM 782 O O . TYR A 1 122 ? -17.953 16.511 11.348 1.00 45.52 115 TYR A O 1
ATOM 791 N N . TYR A 1 123 ? -16.017 15.835 10.520 1.00 48.45 116 TYR A N 1
ATOM 792 C CA . TYR A 1 123 ? -15.675 17.118 9.920 1.00 49.04 116 TYR A CA 1
ATOM 793 C C . TYR A 1 123 ? -16.491 17.380 8.640 1.00 52.06 116 TYR A C 1
ATOM 794 O O . TYR A 1 123 ? -16.936 18.509 8.397 1.00 51.29 116 TYR A O 1
ATOM 803 N N . ASN A 1 124 ? -16.705 16.349 7.833 1.00 54.97 117 ASN A N 1
ATOM 804 C CA . ASN A 1 124 ? -17.464 16.547 6.609 1.00 59.11 117 ASN A CA 1
ATOM 805 C C . ASN A 1 124 ? -18.875 17.077 6.947 1.00 59.83 117 ASN A C 1
ATOM 806 O O . ASN A 1 124 ? -19.394 17.968 6.261 1.00 61.60 117 ASN A O 1
ATOM 811 N N . ASP A 1 125 ? -19.480 16.530 8.001 1.00 59.18 118 ASP A N 1
ATOM 812 C CA . ASP A 1 125 ? -20.753 17.025 8.516 1.00 60.24 118 ASP A CA 1
ATOM 813 C C . ASP A 1 125 ? -20.657 18.499 8.890 1.00 59.17 118 ASP A C 1
ATOM 814 O O . ASP A 1 125 ? -21.515 19.284 8.520 1.00 61.71 118 ASP A O 1
ATOM 819 N N . LEU A 1 126 ? -19.626 18.895 9.618 1.00 56.70 119 LEU A N 1
ATOM 820 C CA . LEU A 1 126 ? -19.491 20.300 9.971 1.00 56.07 119 LEU A CA 1
ATOM 821 C C . LEU A 1 126 ? -19.360 21.217 8.740 1.00 59.10 119 LEU A C 1
ATOM 822 O O . LEU A 1 126 ? -20.093 22.202 8.636 1.00 60.77 119 LEU A O 1
ATOM 827 N N . PHE A 1 127 ? -18.470 20.881 7.791 1.00 61.01 120 PHE A N 1
ATOM 828 C CA . PHE A 1 127 ? -18.205 21.757 6.651 1.00 63.10 120 PHE A CA 1
ATOM 829 C C . PHE A 1 127 ? -19.312 21.712 5.642 1.00 68.09 120 PHE A C 1
ATOM 830 O O . PHE A 1 127 ? -19.292 22.475 4.702 1.00 70.55 120 PHE A O 1
ATOM 838 N N . LYS A 1 128 ? -20.273 20.818 5.793 1.00 70.79 121 LYS A N 1
ATOM 839 C CA . LYS A 1 128 ? -21.389 20.823 4.846 1.00 76.48 121 LYS A CA 1
ATOM 840 C C . LYS A 1 128 ? -22.419 21.900 5.224 1.00 77.91 121 LYS A C 1
ATOM 841 O O . LYS A 1 128 ? -23.166 22.384 4.341 1.00 81.89 121 LYS A O 1
ATOM 847 N N . ASN A 1 129 ? -22.468 22.251 6.521 1.00 75.38 122 ASN A N 1
ATOM 848 C CA . ASN A 1 129 ? -23.526 23.121 7.072 1.00 76.62 122 ASN A CA 1
ATOM 849 C C . ASN A 1 129 ? -23.025 24.514 7.415 1.00 74.89 122 ASN A C 1
ATOM 850 O O . ASN A 1 129 ? -23.799 25.399 7.805 1.00 75.10 122 ASN A O 1
ATOM 855 N N . GLN A 1 130 ? -21.718 24.697 7.273 1.00 73.14 123 GLN A N 1
ATOM 856 C CA . GLN A 1 130 ? -21.093 25.970 7.551 1.00 72.16 123 GLN A CA 1
ATOM 857 C C . GLN A 1 130 ? -19.745 26.062 6.858 1.00 71.88 123 GLN A C 1
ATOM 858 O O . GLN A 1 130 ? -19.043 25.056 6.732 1.00 71.10 123 GLN A O 1
ATOM 864 N N . LYS A 1 131 ? -19.394 27.274 6.424 1.00 72.89 124 LYS A N 1
ATOM 865 C CA . LYS A 1 131 ? -18.165 27.501 5.645 1.00 73.47 124 LYS A CA 1
ATOM 866 C C . LYS A 1 131 ? -16.877 27.252 6.438 1.00 69.17 124 LYS A C 1
ATOM 867 O O . LYS A 1 131 ? -15.889 26.827 5.859 1.00 69.94 124 LYS A O 1
ATOM 873 N N . SER A 1 132 ? -16.890 27.482 7.751 1.00 65.19 125 SER A N 1
ATOM 874 C CA . SER A 1 132 ? -15.665 27.384 8.534 1.00 61.30 125 SER A CA 1
ATOM 875 C C . SER A 1 132 ? -15.953 27.131 9.973 1.00 58.09 125 SER A C 1
ATOM 876 O O . SER A 1 132 ? -16.800 27.746 10.523 1.00 58.94 125 SER A O 1
ATOM 879 N N . ILE A 1 133 ? -15.158 26.314 10.615 1.00 55.37 126 ILE A N 1
ATOM 880 C CA . ILE A 1 133 ? -15.430 25.929 11.955 1.00 52.95 126 ILE A CA 1
ATOM 881 C C . ILE A 1 133 ? -14.493 26.766 12.807 1.00 51.10 126 ILE A C 1
ATOM 882 O O . ILE A 1 133 ? -13.409 27.084 12.395 1.00 51.36 126 ILE A O 1
ATOM 887 N N . GLN A 1 134 ? -14.954 27.201 13.961 1.00 49.87 127 GLN A N 1
ATOM 888 C CA . GLN A 1 134 ? -14.435 28.445 14.550 1.00 49.31 127 GLN A CA 1
ATOM 889 C C . GLN A 1 134 ? -14.615 28.479 16.068 1.00 47.46 127 GLN A C 1
ATOM 890 O O . GLN A 1 134 ? -15.653 28.122 16.569 1.00 46.22 127 GLN A O 1
ATOM 896 N N . SER A 1 135 ? -13.589 28.914 16.793 1.00 47.09 128 SER A N 1
ATOM 897 C CA . SER A 1 135 ? -13.589 28.797 18.257 1.00 46.72 128 SER A CA 1
ATOM 898 C C . SER A 1 135 ? -12.792 29.862 19.026 1.00 45.32 128 SER A C 1
ATOM 899 O O . SER A 1 135 ? -11.663 30.138 18.656 1.00 46.06 128 SER A O 1
ATOM 902 N N . ASN A 1 136 ? -13.384 30.437 20.065 1.00 43.94 129 ASN A N 1
ATOM 903 C CA . ASN A 1 136 ? -12.801 31.517 20.823 1.00 44.28 129 ASN A CA 1
ATOM 904 C C . ASN A 1 136 ? -12.739 31.267 22.362 1.00 44.43 129 ASN A C 1
ATOM 905 O O . ASN A 1 136 ? -13.788 30.927 23.047 1.00 44.51 129 ASN A O 1
ATOM 910 N N . LEU A 1 137 ? -11.551 31.479 22.924 1.00 42.89 130 LEU A N 1
ATOM 911 C CA . LEU A 1 137 ? -11.411 31.521 24.371 1.00 42.67 130 LEU A CA 1
ATOM 912 C C . LEU A 1 137 ? -10.960 32.928 24.701 1.00 43.54 130 LEU A C 1
ATOM 913 O O . LEU A 1 137 ? -9.952 33.403 24.180 1.00 44.45 130 LEU A O 1
ATOM 918 N N . VAL A 1 138 ? -11.744 33.644 25.499 1.00 44.44 131 VAL A N 1
ATOM 919 C CA . VAL A 1 138 ? -11.394 35.037 25.837 1.00 45.26 131 VAL A CA 1
ATOM 920 C C . VAL A 1 138 ? -11.384 35.292 27.353 1.00 46.65 131 VAL A C 1
ATOM 921 O O . VAL A 1 138 ? -12.322 34.927 28.063 1.00 47.73 131 VAL A O 1
ATOM 925 N N . PHE A 1 139 ? -10.301 35.904 27.824 1.00 46.75 132 PHE A N 1
ATOM 926 C CA . PHE A 1 139 ? -10.185 36.339 29.181 1.00 48.26 132 PHE A CA 1
ATOM 927 C C . PHE A 1 139 ? -10.482 37.843 29.338 1.00 50.19 132 PHE A C 1
ATOM 928 O O . PHE A 1 139 ? -9.661 38.710 29.047 1.00 48.22 132 PHE A O 1
ATOM 936 N N . GLU A 1 140 ? -11.689 38.116 29.814 1.00 53.28 133 GLU A N 1
ATOM 937 C CA . GLU A 1 140 ? -12.185 39.461 30.060 1.00 56.94 133 GLU A CA 1
ATOM 938 C C . GLU A 1 140 ? -11.675 40.003 31.407 1.00 60.20 133 GLU A C 1
ATOM 939 O O . GLU A 1 140 ? -11.849 39.404 32.490 1.00 60.33 133 GLU A O 1
ATOM 945 N N . ASP A 1 141 ? -11.050 41.174 31.306 1.00 62.56 134 ASP A N 1
ATOM 946 C CA . ASP A 1 141 ? -10.386 41.840 32.418 1.00 65.02 134 ASP A CA 1
ATOM 947 C C . ASP A 1 141 ? -9.310 40.950 33.021 1.00 64.01 134 ASP A C 1
ATOM 948 O O . ASP A 1 141 ? -9.211 40.800 34.254 1.00 67.02 134 ASP A O 1
ATOM 953 N N . PHE A 1 142 ? -8.469 40.410 32.148 1.00 60.75 135 PHE A N 1
ATOM 954 C CA . PHE A 1 142 ? -7.324 39.622 32.570 1.00 60.77 135 PHE A CA 1
ATOM 955 C C . PHE A 1 142 ? -6.332 40.487 33.329 1.00 63.15 135 PHE A C 1
ATOM 956 O O . PHE A 1 142 ? -5.833 41.451 32.799 1.00 64.11 135 PHE A O 1
ATOM 964 N N . LYS A 1 143 ? -6.020 40.120 34.560 1.00 64.94 136 LYS A N 1
ATOM 965 C CA . LYS A 1 143 ? -5.280 41.008 35.459 1.00 67.56 136 LYS A CA 1
ATOM 966 C C . LYS A 1 143 ? -4.206 40.200 36.159 1.00 67.97 136 LYS A C 1
ATOM 967 O O . LYS A 1 143 ? -4.509 39.183 36.768 1.00 68.88 136 LYS A O 1
ATOM 973 N N . LEU A 1 144 ? -2.958 40.650 36.074 1.00 67.91 137 LEU A N 1
ATOM 974 C CA . LEU A 1 144 ? -1.833 39.948 36.706 1.00 68.10 137 LEU A CA 1
ATOM 975 C C . LEU A 1 144 ? -1.889 40.094 38.229 1.00 71.35 137 LEU A C 1
ATOM 976 O O . LEU A 1 144 ? -2.587 40.954 38.762 1.00 72.66 137 LEU A O 1
ATOM 981 N N . GLY A 1 145 ? -1.155 39.239 38.921 1.00 73.08 138 GLY A N 1
ATOM 982 C CA . GLY A 1 145 ? -1.148 39.230 40.402 1.00 77.36 138 GLY A CA 1
ATOM 983 C C . GLY A 1 145 ? -0.047 40.089 40.993 1.00 80.95 138 GLY A C 1
ATOM 984 O O . GLY A 1 145 ? 1.069 40.128 40.473 1.00 81.48 138 GLY A O 1
ATOM 985 N N . GLU A 1 146 ? -0.344 40.757 42.099 1.00 84.62 139 GLU A N 1
ATOM 986 C CA . GLU A 1 146 ? 0.558 41.774 42.633 1.00 88.53 139 GLU A CA 1
ATOM 987 C C . GLU A 1 146 ? 1.989 41.284 42.804 1.00 90.30 139 GLU A C 1
ATOM 988 O O . GLU A 1 146 ? 2.924 42.081 42.724 1.00 91.96 139 GLU A O 1
ATOM 994 N N . LYS A 1 147 ? 2.154 39.977 43.010 1.00 90.13 140 LYS A N 1
ATOM 995 C CA . LYS A 1 147 ? 3.483 39.382 43.104 1.00 92.27 140 LYS A CA 1
ATOM 996 C C . LYS A 1 147 ? 4.130 39.287 41.720 1.00 89.05 140 LYS A C 1
ATOM 997 O O . LYS A 1 147 ? 5.317 39.581 41.571 1.00 91.33 140 LYS A O 1
ATOM 1003 N N . VAL A 1 148 ? 3.381 38.868 40.709 1.00 84.14 141 VAL A N 1
ATOM 1004 C CA . VAL A 1 148 ? 3.986 38.756 39.386 1.00 82.08 141 VAL A CA 1
ATOM 1005 C C . VAL A 1 148 ? 4.416 40.119 38.880 1.00 83.59 141 VAL A C 1
ATOM 1006 O O . VAL A 1 148 ? 5.362 40.207 38.097 1.00 84.50 141 VAL A O 1
ATOM 1010 N N . VAL A 1 149 ? 3.732 41.178 39.311 1.00 84.94 142 VAL A N 1
ATOM 1011 C CA . VAL A 1 149 ? 4.197 42.531 39.002 1.00 86.92 142 VAL A CA 1
ATOM 1012 C C . VAL A 1 149 ? 5.495 42.799 39.804 1.00 92.35 142 VAL A C 1
ATOM 1013 O O . VAL A 1 149 ? 6.519 43.172 39.230 1.00 93.62 142 VAL A O 1
ATOM 1017 N N . SER A 1 150 ? 5.478 42.558 41.112 1.00 96.43 143 SER A N 1
ATOM 1018 C CA . SER A 1 150 ? 6.697 42.720 41.925 1.00 102.07 143 SER A CA 1
ATOM 1019 C C . SER A 1 150 ? 7.899 42.022 41.267 1.00 103.36 143 SER A C 1
ATOM 1020 O O . SER A 1 150 ? 8.972 42.616 41.153 1.00 106.41 143 SER A O 1
ATOM 1023 N N . ASP A 1 151 ? 7.700 40.785 40.801 1.00 101.61 144 ASP A N 1
ATOM 1024 C CA . ASP A 1 151 ? 8.737 40.045 40.073 1.00 102.72 144 ASP A CA 1
ATOM 1025 C C . ASP A 1 151 ? 9.222 40.799 38.861 1.00 102.24 144 ASP A C 1
ATOM 1026 O O . ASP A 1 151 ? 10.384 40.721 38.520 1.00 105.11 144 ASP A O 1
ATOM 1031 N N . ILE A 1 152 ? 8.318 41.500 38.196 1.00 99.83 145 ILE A N 1
ATOM 1032 C CA . ILE A 1 152 ? 8.613 42.136 36.910 1.00 99.20 145 ILE A CA 1
ATOM 1033 C C . ILE A 1 152 ? 9.203 43.550 37.112 1.00 103.60 145 ILE A C 1
ATOM 1034 O O . ILE A 1 152 ? 9.870 44.101 36.218 1.00 104.86 145 ILE A O 1
ATOM 1039 N N . ASN A 1 153 ? 8.961 44.124 38.292 1.00 106.79 146 ASN A N 1
ATOM 1040 C CA . ASN A 1 153 ? 9.530 45.423 38.669 1.00 111.46 146 ASN A CA 1
ATOM 1041 C C . ASN A 1 153 ? 10.936 45.263 39.273 1.00 117.45 146 ASN A C 1
ATOM 1042 O O . ASN A 1 153 ? 11.834 46.111 39.079 1.00 121.14 146 ASN A O 1
ATOM 1047 N N . ALA A 1 154 ? 11.096 44.211 40.077 1.00 118.98 147 ALA A N 1
ATOM 1048 C CA . ALA A 1 154 ? 12.403 43.821 40.569 1.00 123.96 147 ALA A CA 1
ATOM 1049 C C . ALA A 1 154 ? 13.219 43.260 39.403 1.00 123.39 147 ALA A C 1
ATOM 1050 O O . ALA A 1 154 ? 14.452 43.275 39.466 1.00 128.43 147 ALA A O 1
ATOM 1052 N N . SER A 1 155 ? 12.539 42.771 38.354 1.00 117.86 148 SER A N 1
ATOM 1053 C CA . SER A 1 155 ? 13.209 42.273 37.147 1.00 116.95 148 SER A CA 1
ATOM 1054 C C . SER A 1 155 ? 13.896 43.407 36.398 1.00 118.94 148 SER A C 1
ATOM 1055 O O . SER A 1 155 ? 15.118 43.490 36.432 1.00 123.62 148 SER A O 1
ATOM 1058 N N . LEU A 1 156 ? 13.152 44.291 35.728 1.00 116.06 149 LEU A N 1
ATOM 1059 C CA . LEU A 1 156 ? 13.821 45.464 35.139 1.00 118.81 149 LEU A CA 1
ATOM 1060 C C . LEU A 1 156 ? 13.816 46.676 36.090 1.00 121.92 149 LEU A C 1
ATOM 1061 O O . LEU A 1 156 ? 12.779 47.310 36.315 1.00 119.87 149 LEU A O 1
ATOM 1066 N N . PHE A 1 157 ? 14.983 47.010 36.634 1.00 127.13 150 PHE A N 1
ATOM 1067 C CA . PHE A 1 157 ? 15.096 48.208 37.463 1.00 130.51 150 PHE A CA 1
ATOM 1068 C C . PHE A 1 157 ? 16.147 49.151 36.893 1.00 134.38 150 PHE A C 1
ATOM 1069 O O . PHE A 1 157 ? 17.338 49.018 37.159 1.00 139.55 150 PHE A O 1
ATOM 1077 N N . GLN A 1 158 ? 15.673 50.101 36.089 1.00 132.01 151 GLN A N 1
ATOM 1078 C CA . GLN A 1 158 ? 16.532 51.079 35.438 1.00 135.19 151 GLN A CA 1
ATOM 1079 C C . GLN A 1 158 ? 16.908 52.249 36.356 1.00 139.63 151 GLN A C 1
ATOM 1080 O O . GLN A 1 158 ? 17.760 53.069 35.990 1.00 143.91 151 GLN A O 1
ATOM 1086 N N . GLN A 1 159 ? 16.280 52.329 37.533 1.00 138.61 152 GLN A N 1
ATOM 1087 C CA . GLN A 1 159 ? 16.447 53.478 38.453 1.00 142.68 152 GLN A CA 1
ATOM 1088 C C . GLN A 1 159 ? 16.006 54.800 37.830 1.00 141.77 152 GLN A C 1
ATOM 1089 O O . GLN A 1 159 ? 16.472 55.867 38.213 1.00 146.46 152 GLN A O 1
ATOM 1095 N N . ASP A 1 160 ? 15.103 54.703 36.866 1.00 135.81 153 ASP A N 1
ATOM 1096 C CA . ASP A 1 160 ? 14.574 55.845 36.154 1.00 134.69 153 ASP A CA 1
ATOM 1097 C C . ASP A 1 160 ? 13.082 55.873 36.482 1.00 129.90 153 ASP A C 1
ATOM 1098 O O . ASP A 1 160 ? 12.265 55.293 35.744 1.00 124.57 153 ASP A O 1
ATOM 1103 N N . PRO A 1 161 ? 12.726 56.528 37.605 1.00 131.54 154 PRO A N 1
ATOM 1104 C CA . PRO A 1 161 ? 11.379 56.510 38.182 1.00 128.04 154 PRO A CA 1
ATOM 1105 C C . PRO A 1 161 ? 10.241 56.418 37.172 1.00 121.70 154 PRO A C 1
ATOM 1106 O O . PRO A 1 161 ? 9.362 55.565 37.325 1.00 117.53 154 PRO A O 1
ATOM 1110 N N . LYS A 1 162 ? 10.275 57.261 36.143 1.00 120.92 155 LYS A N 1
ATOM 1111 C CA . LYS A 1 162 ? 9.206 57.277 35.128 1.00 115.56 155 LYS A CA 1
ATOM 1112 C C . LYS A 1 162 ? 8.986 55.914 34.467 1.00 109.31 155 LYS A C 1
ATOM 1113 O O . LYS A 1 162 ? 7.854 55.442 34.396 1.00 105.05 155 LYS A O 1
ATOM 1119 N N . ILE A 1 163 ? 10.067 55.279 34.024 1.00 108.82 156 ILE A N 1
ATOM 1120 C CA . ILE A 1 163 ? 9.998 53.929 33.448 1.00 103.73 156 ILE A CA 1
ATOM 1121 C C . ILE A 1 163 ? 9.503 52.898 34.439 1.00 100.78 156 ILE A C 1
ATOM 1122 O O . ILE A 1 163 ? 8.668 52.079 34.108 1.00 95.74 156 ILE A O 1
ATOM 1127 N N . SER A 1 164 ? 10.009 52.956 35.662 1.00 103.92 157 SER A N 1
ATOM 1128 C CA . SER A 1 164 ? 9.536 52.052 36.709 1.00 102.30 157 SER A CA 1
ATOM 1129 C C . SER A 1 164 ? 8.040 52.290 36.954 1.00 99.39 157 SER A C 1
ATOM 1130 O O . SER A 1 164 ? 7.280 51.327 37.099 1.00 96.46 157 SER A O 1
ATOM 1133 N N . SER A 1 165 ? 7.615 53.554 36.977 1.00 100.72 158 SER A N 1
ATOM 1134 C CA . SER A 1 165 ? 6.196 53.863 37.129 1.00 98.36 158 SER A CA 1
ATOM 1135 C C . SER A 1 165 ? 5.393 53.427 35.913 1.00 93.83 158 SER A C 1
ATOM 1136 O O . SER A 1 165 ? 4.259 52.964 36.047 1.00 91.13 158 SER A O 1
ATOM 1139 N N . PHE A 1 166 ? 5.979 53.591 34.731 1.00 93.32 159 PHE A N 1
ATOM 1140 C CA . PHE A 1 166 ? 5.321 53.217 33.499 1.00 89.02 159 PHE A CA 1
ATOM 1141 C C . PHE A 1 166 ? 5.155 51.725 33.409 1.00 85.34 159 PHE A C 1
ATOM 1142 O O . PHE A 1 166 ? 4.087 51.212 33.082 1.00 81.73 159 PHE A O 1
ATOM 1150 N N . ILE A 1 167 ? 6.254 51.038 33.666 1.00 86.72 160 ILE A N 1
ATOM 1151 C CA . ILE A 1 167 ? 6.272 49.593 33.700 1.00 83.86 160 ILE A CA 1
ATOM 1152 C C . ILE A 1 167 ? 5.319 49.040 34.764 1.00 82.62 160 ILE A C 1
ATOM 1153 O O . ILE A 1 167 ? 4.578 48.124 34.470 1.00 79.30 160 ILE A O 1
ATOM 1158 N N . ASN A 1 168 ? 5.293 49.596 35.975 1.00 86.18 161 ASN A N 1
ATOM 1159 C CA . ASN A 1 168 ? 4.371 49.078 37.007 1.00 85.95 161 ASN A CA 1
ATOM 1160 C C . ASN A 1 168 ? 2.898 49.311 36.691 1.00 83.79 161 ASN A C 1
ATOM 1161 O O . ASN A 1 168 ? 2.047 48.459 36.944 1.00 81.42 161 ASN A O 1
ATOM 1166 N N . LYS A 1 169 ? 2.609 50.510 36.201 1.00 85.52 162 LYS A N 1
ATOM 1167 C CA . LYS A 1 169 ? 1.291 50.901 35.684 1.00 83.68 162 LYS A CA 1
ATOM 1168 C C . LYS A 1 169 ? 0.815 49.922 34.623 1.00 79.43 162 LYS A C 1
ATOM 1169 O O . LYS A 1 169 ? -0.291 49.386 34.709 1.00 77.25 162 LYS A O 1
ATOM 1175 N N . LEU A 1 170 ? 1.674 49.682 33.635 1.00 78.91 163 LEU A N 1
ATOM 1176 C CA . LEU A 1 170 ? 1.386 48.758 32.528 1.00 75.21 163 LEU A CA 1
ATOM 1177 C C . LEU A 1 170 ? 1.207 47.313 33.036 1.00 73.51 163 LEU A C 1
ATOM 1178 O O . LEU A 1 170 ? 0.264 46.622 32.673 1.00 71.10 163 LEU A O 1
ATOM 1183 N N . SER A 1 171 ? 2.100 46.854 33.896 1.00 75.38 164 SER A N 1
ATOM 1184 C CA . SER A 1 171 ? 1.981 45.499 34.424 1.00 74.35 164 SER A CA 1
ATOM 1185 C C . SER A 1 171 ? 0.835 45.290 35.400 1.00 74.37 164 SER A C 1
ATOM 1186 O O . SER A 1 171 ? 0.452 44.167 35.722 1.00 72.94 164 SER A O 1
ATOM 1189 N N . SER A 1 172 ? 0.297 46.375 35.910 1.00 76.76 165 SER A N 1
ATOM 1190 C CA . SER A 1 172 ? -0.835 46.272 36.804 1.00 77.05 165 SER A CA 1
ATOM 1191 C C . SER A 1 172 ? -2.138 46.366 36.007 1.00 73.82 165 SER A C 1
ATOM 1192 O O . SER A 1 172 ? -3.198 45.916 36.449 1.00 73.05 165 SER A O 1
ATOM 1195 N N . ASP A 1 173 ? -2.064 46.966 34.827 1.00 72.09 166 ASP A N 1
ATOM 1196 C CA . ASP A 1 173 ? -3.288 47.355 34.134 1.00 70.58 166 ASP A CA 1
ATOM 1197 C C . ASP A 1 173 ? -3.957 46.099 33.656 1.00 65.39 166 ASP A C 1
ATOM 1198 O O . ASP A 1 173 ? -3.312 45.070 33.565 1.00 64.33 166 ASP A O 1
ATOM 1203 N N . SER A 1 174 ? -5.249 46.151 33.400 1.00 62.35 167 SER A N 1
ATOM 1204 C CA . SER A 1 174 ? -5.933 44.933 33.128 1.00 58.45 167 SER A CA 1
ATOM 1205 C C . SER A 1 174 ? -6.239 44.845 31.634 1.00 56.09 167 SER A C 1
ATOM 1206 O O . SER A 1 174 ? -6.392 45.847 30.985 1.00 58.08 167 SER A O 1
ATOM 1209 N N . TYR A 1 175 ? -6.303 43.647 31.089 1.00 52.85 168 TYR A N 1
ATOM 1210 C CA . TYR A 1 175 ? -6.324 43.488 29.657 1.00 51.99 168 TYR A CA 1
ATOM 1211 C C . TYR A 1 175 ? -7.397 42.489 29.172 1.00 49.57 168 TYR A C 1
ATOM 1212 O O . TYR A 1 175 ? -8.010 41.774 29.961 1.00 49.48 168 TYR A O 1
ATOM 1221 N N . THR A 1 176 ? -7.594 42.472 27.861 1.00 47.70 169 THR A N 1
ATOM 1222 C CA . THR A 1 176 ? -8.395 41.463 27.204 1.00 46.02 169 THR A CA 1
ATOM 1223 C C . THR A 1 176 ? -7.479 40.482 26.432 1.00 45.38 169 THR A C 1
ATOM 1224 O O . THR A 1 176 ? -6.742 40.893 25.504 1.00 45.83 169 THR A O 1
ATOM 1228 N N . LEU A 1 177 ? -7.471 39.208 26.861 1.00 44.54 170 LEU A N 1
ATOM 1229 C CA . LEU A 1 177 ? -6.602 38.175 26.251 1.00 43.21 170 LEU A CA 1
ATOM 1230 C C . LEU A 1 177 ? -7.477 37.314 25.365 1.00 42.98 170 LEU A C 1
ATOM 1231 O O . LEU A 1 177 ? -8.605 36.965 25.746 1.00 42.91 170 LEU A O 1
ATOM 1236 N N . SER A 1 178 ? -7.015 36.971 24.182 1.00 43.15 171 SER A N 1
ATOM 1237 C CA . SER A 1 178 ? -7.883 36.141 23.365 1.00 44.10 171 SER A CA 1
ATOM 1238 C C . SER A 1 178 ? -7.176 35.093 22.534 1.00 44.15 171 SER A C 1
ATOM 1239 O O . SER A 1 178 ? -6.194 35.407 21.876 1.00 46.53 171 SER A O 1
ATOM 1242 N N . PHE A 1 179 ? -7.726 33.886 22.504 1.00 43.63 172 PHE A N 1
ATOM 1243 C CA . PHE A 1 179 ? -7.281 32.866 21.574 1.00 43.98 172 PHE A CA 1
ATOM 1244 C C . PHE A 1 179 ? -8.418 32.503 20.662 1.00 44.21 172 PHE A C 1
ATOM 1245 O O . PHE A 1 179 ? -9.515 32.175 21.157 1.00 43.36 172 PHE A O 1
ATOM 1253 N N . ASP A 1 180 ? -8.150 32.585 19.355 1.00 45.32 173 ASP A N 1
ATOM 1254 C CA . ASP A 1 180 ? -9.123 32.293 18.300 1.00 46.28 173 ASP A CA 1
ATOM 1255 C C . ASP A 1 180 ? -8.520 31.372 17.239 1.00 46.04 173 ASP A C 1
ATOM 1256 O O . ASP A 1 180 ? -7.464 31.643 16.717 1.00 46.89 173 ASP A O 1
ATOM 1261 N N . ASN A 1 181 ? -9.206 30.289 16.907 1.00 45.68 174 ASN A N 1
ATOM 1262 C CA . ASN A 1 181 ? -8.776 29.371 15.831 1.00 45.63 174 ASN A CA 1
ATOM 1263 C C . ASN A 1 181 ? -9.884 29.302 14.821 1.00 45.72 174 ASN A C 1
ATOM 1264 O O . ASN A 1 181 ? -11.041 29.454 15.172 1.00 46.03 174 ASN A O 1
ATOM 1269 N N . SER A 1 182 ? -9.529 29.126 13.568 1.00 47.05 175 SER A N 1
ATOM 1270 C CA . SER A 1 182 ? -10.499 28.925 12.485 1.00 48.14 175 SER A CA 1
ATOM 1271 C C . SER A 1 182 ? -9.879 27.993 11.430 1.00 49.04 175 SER A C 1
ATOM 1272 O O . SER A 1 182 ? -8.657 27.963 11.260 1.00 48.57 175 SER A O 1
ATOM 1275 N N . ILE A 1 183 ? -10.741 27.231 10.757 1.00 49.42 176 ILE A N 1
ATOM 1276 C CA . ILE A 1 183 ? -10.351 26.142 9.888 1.00 50.49 176 ILE A CA 1
ATOM 1277 C C . ILE A 1 183 ? -11.291 26.242 8.770 1.00 53.58 176 ILE A C 1
ATOM 1278 O O . ILE A 1 183 ? -12.464 26.278 9.026 1.00 53.29 176 ILE A O 1
ATOM 1283 N N . ASN A 1 184 ? -10.811 26.303 7.534 1.00 57.90 177 ASN A N 1
ATOM 1284 C CA . ASN A 1 184 ? -11.688 26.452 6.361 1.00 61.90 177 ASN A CA 1
ATOM 1285 C C . ASN A 1 184 ? -11.429 25.335 5.364 1.00 65.51 177 ASN A C 1
ATOM 1286 O O . ASN A 1 184 ? -10.294 24.917 5.195 1.00 66.56 177 ASN A O 1
ATOM 1291 N N . LYS A 1 185 ? -12.447 24.843 4.670 1.00 68.62 178 LYS A N 1
ATOM 1292 C CA . LYS A 1 185 ? -12.174 23.806 3.677 1.00 72.79 178 LYS A CA 1
ATOM 1293 C C . LYS A 1 185 ? -11.855 24.402 2.295 1.00 77.97 178 LYS A C 1
ATOM 1294 O O . LYS A 1 185 ? -12.716 24.954 1.637 1.00 80.24 178 LYS A O 1
ATOM 1300 N N . GLN A 1 186 ? -10.619 24.269 1.845 1.00 80.77 179 GLN A N 1
ATOM 1301 C CA . GLN A 1 186 ? -10.275 24.733 0.524 1.00 86.22 179 GLN A CA 1
ATOM 1302 C C . GLN A 1 186 ? -9.774 23.558 -0.269 1.00 89.83 179 GLN A C 1
ATOM 1303 O O . GLN A 1 186 ? -8.910 22.849 0.208 1.00 89.54 179 GLN A O 1
ATOM 1309 N N . GLU A 1 187 ? -10.301 23.353 -1.474 1.00 94.19 180 GLU A N 1
ATOM 1310 C CA . GLU A 1 187 ? -9.906 22.223 -2.313 1.00 98.27 180 GLU A CA 1
ATOM 1311 C C . GLU A 1 187 ? -9.839 20.946 -1.468 1.00 95.76 180 GLU A C 1
ATOM 1312 O O . GLU A 1 187 ? -10.712 20.710 -0.597 1.00 91.62 180 GLU A O 1
ATOM 1318 N N . ASN A 1 188 ? -8.830 20.115 -1.746 1.00 98.50 181 ASN A N 1
ATOM 1319 C CA . ASN A 1 188 ? -8.470 19.010 -0.859 1.00 96.59 181 ASN A CA 1
ATOM 1320 C C . ASN A 1 188 ? -7.593 19.445 0.358 1.00 92.04 181 ASN A C 1
ATOM 1321 O O . ASN A 1 188 ? -6.931 18.638 1.010 1.00 92.08 181 ASN A O 1
ATOM 1326 N N . ASN A 1 189 ? -7.648 20.726 0.651 1.00 88.90 182 ASN A N 1
ATOM 1327 C CA . ASN A 1 189 ? -6.848 21.266 1.715 1.00 84.63 182 ASN A CA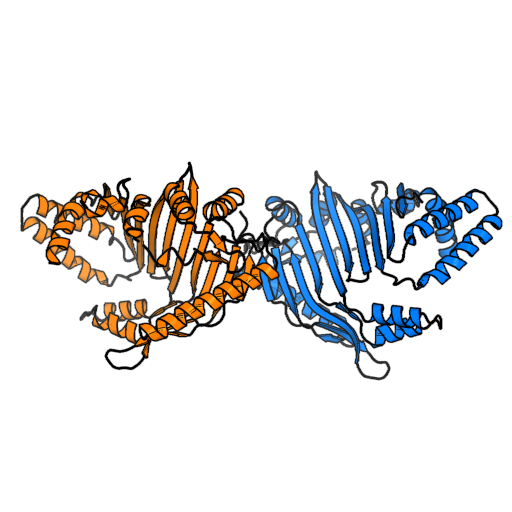 1
ATOM 1328 C C . ASN A 1 189 ? -7.670 21.965 2.766 1.00 79.24 182 ASN A C 1
ATOM 1329 O O . ASN A 1 189 ? -8.774 22.407 2.509 1.00 78.51 182 ASN A O 1
ATOM 1334 N N . TYR A 1 190 ? -7.101 22.068 3.953 1.00 75.29 183 TYR A N 1
ATOM 1335 C CA . TYR A 1 190 ? -7.725 22.741 5.037 1.00 70.99 183 TYR A CA 1
ATOM 1336 C C . TYR A 1 190 ? -6.799 23.873 5.476 1.00 69.49 183 TYR A C 1
ATOM 1337 O O . TYR A 1 190 ? -5.594 23.695 5.523 1.00 71.61 183 TYR A O 1
ATOM 1346 N N . LEU A 1 191 ? -7.371 25.028 5.779 1.00 66.62 184 LEU A N 1
ATOM 1347 C CA . LEU A 1 191 ? -6.631 26.255 6.002 1.00 65.62 184 LEU A CA 1
ATOM 1348 C C . LEU A 1 191 ? -6.970 26.689 7.391 1.00 60.85 184 LEU A C 1
ATOM 1349 O O . LEU A 1 191 ? -8.046 27.206 7.637 1.00 58.46 184 LEU A O 1
ATOM 1354 N N . ASP A 1 192 ? -6.050 26.437 8.308 1.00 59.62 185 ASP A N 1
ATOM 1355 C CA . ASP A 1 192 ? -6.256 26.734 9.726 1.00 55.95 185 ASP A CA 1
ATOM 1356 C C . ASP A 1 192 ? -5.568 28.061 10.047 1.00 55.98 185 ASP A C 1
ATOM 1357 O O . ASP A 1 192 ? -4.499 28.347 9.515 1.00 57.31 185 ASP A O 1
ATOM 1362 N N . ASN A 1 193 ? -6.196 28.861 10.921 1.00 54.30 186 ASN A N 1
ATOM 1363 C CA . ASN A 1 193 ? -5.689 30.183 11.264 1.00 54.87 186 ASN A CA 1
ATOM 1364 C C . ASN A 1 193 ? -5.799 30.459 12.748 1.00 52.57 186 ASN A C 1
ATOM 1365 O O . ASN A 1 193 ? -6.850 30.862 13.244 1.00 51.41 186 ASN A O 1
ATOM 1370 N N . LEU A 1 194 ? -4.681 30.289 13.429 1.00 52.87 187 LEU A N 1
ATOM 1371 C CA . LEU A 1 194 ? -4.592 30.537 14.849 1.00 52.21 187 LEU A CA 1
ATOM 1372 C C . LEU A 1 194 ? -4.190 31.987 15.081 1.00 53.54 187 LEU A C 1
ATOM 1373 O O . LEU A 1 194 ? -3.392 32.531 14.296 1.00 56.44 187 LEU A O 1
ATOM 1378 N N . ASP A 1 195 ? -4.715 32.577 16.167 1.00 52.05 188 ASP A N 1
ATOM 1379 C CA . ASP A 1 195 ? -4.593 33.997 16.471 1.00 52.88 188 ASP A CA 1
ATOM 1380 C C . ASP A 1 195 ? -4.649 34.287 17.967 1.00 51.67 188 ASP A C 1
ATOM 1381 O O . ASP A 1 195 ? -5.676 34.046 18.614 1.00 51.61 188 ASP A O 1
ATOM 1386 N N . ILE A 1 196 ? -3.571 34.835 18.524 1.00 51.90 189 ILE A N 1
ATOM 1387 C CA . ILE A 1 196 ? -3.609 35.292 19.887 1.00 50.62 189 ILE A CA 1
ATOM 1388 C C . ILE A 1 196 ? -3.510 36.803 19.953 1.00 52.33 189 ILE A C 1
ATOM 1389 O O . ILE A 1 196 ? -2.651 37.392 19.297 1.00 53.26 189 ILE A O 1
ATOM 1394 N N . LYS A 1 197 ? -4.356 37.394 20.805 1.00 51.96 190 LYS A N 1
ATOM 1395 C CA . LYS A 1 197 ? -4.385 38.817 21.058 1.00 53.64 190 LYS A CA 1
ATOM 1396 C C . LYS A 1 197 ? -4.368 39.134 22.534 1.00 52.99 190 LYS A C 1
ATOM 1397 O O . LYS A 1 197 ? -5.116 38.562 23.322 1.00 52.04 190 LYS A O 1
ATOM 1403 N N . PHE A 1 198 ? -3.567 40.122 22.880 1.00 54.54 191 PHE A N 1
ATOM 1404 C CA . PHE A 1 198 ? -3.468 40.675 24.233 1.00 54.88 191 PHE A CA 1
ATOM 1405 C C . PHE A 1 198 ? -3.616 42.196 24.099 1.00 56.47 191 PHE A C 1
ATOM 1406 O O . PHE A 1 198 ? -2.808 42.801 23.406 1.00 59.00 191 PHE A O 1
ATOM 1414 N N . TYR A 1 199 ? -4.647 42.828 24.673 1.00 55.97 192 TYR A N 1
ATOM 1415 C CA . TYR A 1 199 ? -4.881 44.263 24.358 1.00 57.06 192 TYR A CA 1
ATOM 1416 C C . TYR A 1 199 ? -5.568 45.088 25.422 1.00 57.80 192 TYR A C 1
ATOM 1417 O O . TYR A 1 199 ? -6.117 44.570 26.376 1.00 56.72 192 TYR A O 1
ATOM 1426 N N . ASN A 1 200 ? -5.568 46.389 25.173 1.00 59.87 193 ASN A N 1
ATOM 1427 C CA . ASN A 1 200 ? -5.669 47.398 26.195 1.00 62.55 193 ASN A CA 1
ATOM 1428 C C . ASN A 1 200 ? -5.737 48.755 25.547 1.00 65.19 193 ASN A C 1
ATOM 1429 O O . ASN A 1 200 ? -5.418 48.890 24.356 1.00 66.24 193 ASN A O 1
ATOM 1434 N N . ALA A 1 201 ? -6.090 49.777 26.319 1.00 66.97 194 ALA A N 1
ATOM 1435 C CA . ALA A 1 201 ? -6.009 51.139 25.813 1.00 69.12 194 ALA A CA 1
ATOM 1436 C C . ALA A 1 201 ? -4.560 51.507 25.449 1.00 70.18 194 ALA A C 1
ATOM 1437 O O . ALA A 1 201 ? -4.316 52.194 24.467 1.00 71.14 194 ALA A O 1
ATOM 1439 N N . LYS A 1 202 ? -3.603 51.016 26.247 1.00 70.07 195 LYS A N 1
ATOM 1440 C CA . LYS A 1 202 ? -2.172 51.374 26.117 1.00 71.71 195 LYS A CA 1
ATOM 1441 C C . LYS A 1 202 ? -1.357 50.448 25.222 1.00 69.73 195 LYS A C 1
ATOM 1442 O O . LYS A 1 202 ? -0.370 50.868 24.658 1.00 70.96 195 LYS A O 1
ATOM 1448 N N . LEU A 1 203 ? -1.730 49.185 25.113 1.00 67.04 196 LEU A N 1
ATOM 1449 C CA . LEU A 1 203 ? -1.008 48.319 24.192 1.00 66.71 196 LEU A CA 1
ATOM 1450 C C . LEU A 1 203 ? -1.881 47.329 23.519 1.00 64.42 196 LEU A C 1
ATOM 1451 O O . LEU A 1 203 ? -2.964 47.009 23.996 1.00 63.48 196 LEU A O 1
ATOM 1456 N N . ASN A 1 204 ? -1.363 46.805 22.422 1.00 64.59 197 ASN A N 1
ATOM 1457 C CA . ASN A 1 204 ? -2.097 45.878 21.607 1.00 62.64 197 ASN A CA 1
ATOM 1458 C C . ASN A 1 204 ? -1.111 44.890 21.001 1.00 61.94 197 ASN A C 1
ATOM 1459 O O . ASN A 1 204 ? -0.308 45.275 20.137 1.00 64.10 197 ASN A O 1
ATOM 1464 N N . PHE A 1 205 ? -1.132 43.642 21.466 1.00 58.94 198 PHE A N 1
ATOM 1465 C CA . PHE A 1 205 ? -0.198 42.627 20.957 1.00 58.70 198 PHE A CA 1
ATOM 1466 C C . PHE A 1 205 ? -1.032 41.573 20.366 1.00 56.05 198 PHE A C 1
ATOM 1467 O O . PHE A 1 205 ? -1.918 41.061 21.007 1.00 53.66 198 PHE A O 1
ATOM 1475 N N . ASN A 1 206 ? -0.759 41.274 19.109 1.00 57.28 199 ASN A N 1
ATOM 1476 C CA . ASN A 1 206 ? -1.522 40.306 18.379 1.00 55.18 199 ASN A CA 1
ATOM 1477 C C . ASN A 1 206 ? -0.589 39.528 17.487 1.00 55.68 199 ASN A C 1
ATOM 1478 O O . ASN A 1 206 ? 0.176 40.127 16.749 1.00 58.83 199 ASN A O 1
ATOM 1483 N N . THR A 1 207 ? -0.668 38.194 17.573 1.00 53.83 200 THR A N 1
ATOM 1484 C CA . THR A 1 207 ? 0.155 37.230 16.781 1.00 53.65 200 THR A CA 1
ATOM 1485 C C . THR A 1 207 ? -0.721 36.198 16.064 1.00 51.04 200 THR A C 1
ATOM 1486 O O . THR A 1 207 ? -1.698 35.735 16.618 1.00 47.46 200 THR A O 1
ATOM 1490 N N . ASN A 1 208 ? -0.361 35.854 14.832 1.00 52.77 201 ASN A N 1
ATOM 1491 C CA . ASN A 1 208 ? -1.214 35.065 13.901 1.00 51.93 201 ASN A CA 1
ATOM 1492 C C . ASN A 1 208 ? -0.404 33.980 13.227 1.00 53.15 201 ASN A C 1
ATOM 1493 O O . ASN A 1 208 ? 0.551 34.279 12.565 1.00 56.12 201 ASN A O 1
ATOM 1498 N N . LEU A 1 209 ? -0.760 32.713 13.398 1.00 51.55 202 LEU A N 1
ATOM 1499 C CA . LEU A 1 209 ? -0.082 31.592 12.681 1.00 52.73 202 LEU A CA 1
ATOM 1500 C C . LEU A 1 209 ? -1.044 30.992 11.678 1.00 52.74 202 LEU A C 1
ATOM 1501 O O . LEU A 1 209 ? -2.210 30.828 11.984 1.00 50.71 202 LEU A O 1
ATOM 1506 N N . ASN A 1 210 ? -0.560 30.652 10.497 1.00 56.25 203 ASN A N 1
ATOM 1507 C CA . ASN A 1 210 ? -1.401 30.168 9.418 1.00 57.03 203 ASN A CA 1
ATOM 1508 C C . ASN A 1 210 ? -0.816 28.850 8.915 1.00 58.87 203 ASN A C 1
ATOM 1509 O O . ASN A 1 210 ? 0.080 28.824 8.093 1.00 62.30 203 ASN A O 1
ATOM 1514 N N . ILE A 1 211 ? -1.302 27.753 9.474 1.00 56.89 204 ILE A N 1
ATOM 1515 C CA . ILE A 1 211 ? -1.022 26.390 9.004 1.00 58.14 204 ILE A CA 1
ATOM 1516 C C . ILE A 1 211 ? -1.727 26.025 7.724 1.00 59.75 204 ILE A C 1
ATOM 1517 O O . ILE A 1 211 ? -2.817 26.524 7.444 1.00 58.71 204 ILE A O 1
ATOM 1522 N N . ASN A 1 212 ? -1.174 25.055 7.004 1.00 62.83 205 ASN A N 1
ATOM 1523 C CA . ASN A 1 212 ? -1.944 24.366 5.961 1.00 63.96 205 ASN A CA 1
ATOM 1524 C C . ASN A 1 212 ? -1.881 22.869 6.099 1.00 64.00 205 ASN A C 1
ATOM 1525 O O . ASN A 1 212 ? -0.835 22.332 6.414 1.00 65.99 205 ASN A O 1
ATOM 1530 N N . LEU A 1 213 ? -3.007 22.200 5.885 1.00 62.87 206 LEU A N 1
ATOM 1531 C CA . LEU A 1 213 ? -3.199 20.815 6.358 1.00 62.00 206 LEU A CA 1
ATOM 1532 C C . LEU A 1 213 ? -3.810 20.118 5.252 1.00 64.27 206 LEU A C 1
ATOM 1533 O O . LEU A 1 213 ? -4.778 20.622 4.720 1.00 63.46 206 LEU A O 1
ATOM 1538 N N . LYS A 1 214 ? -3.280 18.950 4.936 1.00 67.85 207 LYS A N 1
ATOM 1539 C CA . LYS A 1 214 ? -3.650 18.242 3.710 1.00 72.25 207 LYS A CA 1
ATOM 1540 C C . LYS A 1 214 ? -4.788 17.296 4.043 1.00 70.94 207 LYS A C 1
ATOM 1541 O O . LYS A 1 214 ? -4.755 16.645 5.089 1.00 68.66 207 LYS A O 1
ATOM 1547 N N . GLU A 1 215 ? -5.791 17.195 3.178 1.00 73.30 208 GLU A N 1
ATOM 1548 C CA . GLU A 1 215 ? -6.904 16.288 3.487 1.00 73.34 208 GLU A CA 1
ATOM 1549 C C . GLU A 1 215 ? -6.437 14.899 3.938 1.00 74.15 208 GLU A C 1
ATOM 1550 O O . GLU A 1 215 ? -7.127 14.242 4.736 1.00 72.00 208 GLU A O 1
ATOM 1556 N N . ASP A 1 216 ? -5.273 14.465 3.468 1.00 77.53 209 ASP A N 1
ATOM 1557 C CA . ASP A 1 216 ? -4.757 13.184 3.902 1.00 79.29 209 ASP A CA 1
ATOM 1558 C C . ASP A 1 216 ? -4.622 13.108 5.433 1.00 75.45 209 ASP A C 1
ATOM 1559 O O . ASP A 1 216 ? -5.002 12.104 6.039 1.00 76.07 209 ASP A O 1
ATOM 1564 N N . LEU A 1 217 ? -4.195 14.162 6.109 1.00 72.39 210 LEU A N 1
ATOM 1565 C CA . LEU A 1 217 ? -4.101 14.052 7.587 1.00 68.23 210 LEU A CA 1
ATOM 1566 C C . LEU A 1 217 ? -5.386 13.468 8.167 1.00 65.02 210 LEU A C 1
ATOM 1567 O O . LEU A 1 217 ? -5.373 12.680 9.121 1.00 63.55 210 LEU A O 1
ATOM 1572 N N . LEU A 1 218 ? -6.502 13.823 7.562 1.00 64.33 211 LEU A N 1
ATOM 1573 C CA . LEU A 1 218 ? -7.799 13.380 8.088 1.00 62.32 211 LEU A CA 1
ATOM 1574 C C . LEU A 1 218 ? -7.949 11.878 7.841 1.00 65.14 211 LEU A C 1
ATOM 1575 O O . LEU A 1 218 ? -8.274 11.104 8.752 1.00 63.90 211 LEU A O 1
ATOM 1580 N N . ASN A 1 219 ? -7.654 11.481 6.601 1.00 68.64 212 ASN A N 1
ATOM 1581 C CA . ASN A 1 219 ? -7.656 10.087 6.217 1.00 71.83 212 ASN A CA 1
ATOM 1582 C C . ASN A 1 219 ? -6.742 9.272 7.111 1.00 72.34 212 ASN A C 1
ATOM 1583 O O . ASN A 1 219 ? -7.146 8.246 7.663 1.00 72.80 212 ASN A O 1
ATOM 1588 N N . TYR A 1 220 ? -5.522 9.751 7.299 1.00 72.57 213 TYR A N 1
ATOM 1589 C CA . TYR A 1 220 ? -4.600 9.067 8.188 1.00 73.56 213 TYR A CA 1
ATOM 1590 C C . TYR A 1 220 ? -5.136 8.884 9.604 1.00 69.42 213 TYR A C 1
ATOM 1591 O O . TYR A 1 220 ? -4.952 7.831 10.188 1.00 69.96 213 TYR A O 1
ATOM 1600 N N . LEU A 1 221 ? -5.777 9.896 10.171 1.00 65.51 214 LEU A N 1
ATOM 1601 C CA . LEU A 1 221 ? -6.296 9.744 11.556 1.00 63.03 214 LEU A CA 1
ATOM 1602 C C . LEU A 1 221 ? -7.361 8.672 11.616 1.00 64.23 214 LEU A C 1
ATOM 1603 O O . LEU A 1 221 ? -7.352 7.816 12.507 1.00 64.96 214 LEU A O 1
ATOM 1608 N N . ASP A 1 222 ? -8.245 8.691 10.628 1.00 65.18 215 ASP A N 1
ATOM 1609 C CA . ASP A 1 222 ? -9.289 7.693 10.542 1.00 66.38 215 ASP A CA 1
ATOM 1610 C C . ASP A 1 222 ? -8.679 6.308 10.461 1.00 70.68 215 ASP A C 1
ATOM 1611 O O . ASP A 1 222 ? -9.195 5.374 11.075 1.00 71.54 215 ASP A O 1
ATOM 1616 N N . SER A 1 223 ? -7.594 6.180 9.683 1.00 74.17 216 SER A N 1
ATOM 1617 C CA . SER A 1 223 ? -6.799 4.949 9.626 1.00 78.17 216 SER A CA 1
ATOM 1618 C C . SER A 1 223 ? -6.521 4.344 11.032 1.00 77.96 216 SER A C 1
ATOM 1619 O O . SER A 1 223 ? -6.601 3.152 11.204 1.00 80.36 216 SER A O 1
ATOM 1622 N N . LYS A 1 224 ? -6.263 5.148 12.053 1.00 75.53 217 LYS A N 1
ATOM 1623 C CA . LYS A 1 224 ? -6.054 4.579 13.390 1.00 76.14 217 LYS A CA 1
ATOM 1624 C C . LYS A 1 224 ? -7.372 4.345 14.129 1.00 74.17 217 LYS A C 1
ATOM 1625 O O . LYS A 1 224 ? -7.400 4.197 15.356 1.00 73.65 217 LYS A O 1
ATOM 1631 N N . GLY A 1 225 ? -8.464 4.318 13.384 1.00 73.78 218 GLY A N 1
ATOM 1632 C CA . GLY A 1 225 ? -9.760 3.969 13.933 1.00 72.97 218 GLY A CA 1
ATOM 1633 C C . GLY A 1 225 ? -10.262 5.017 14.885 1.00 69.52 218 GLY A C 1
ATOM 1634 O O . GLY A 1 225 ? -10.954 4.701 15.858 1.00 70.55 218 GLY A O 1
ATOM 1635 N N . ILE A 1 226 ? -9.904 6.270 14.644 1.00 66.89 219 ILE A N 1
ATOM 1636 C CA . ILE A 1 226 ? -10.395 7.352 15.500 1.00 62.96 219 ILE A CA 1
ATOM 1637 C C . ILE A 1 226 ? -11.801 7.761 15.074 1.00 61.42 219 ILE A C 1
ATOM 1638 O O . ILE A 1 226 ? -12.088 8.003 13.873 1.00 61.44 219 ILE A O 1
ATOM 1643 N N . LYS A 1 227 ? -12.653 7.826 16.088 1.00 59.39 220 LYS A N 1
ATOM 1644 C CA . LYS A 1 227 ? -14.065 7.981 15.915 1.00 58.66 220 LYS A CA 1
ATOM 1645 C C . LYS A 1 227 ? -14.543 9.006 16.941 1.00 55.80 220 LYS A C 1
ATOM 1646 O O . LYS A 1 227 ? -14.025 9.068 18.060 1.00 54.92 220 LYS A O 1
ATOM 1652 N N . PHE A 1 228 ? -15.509 9.823 16.534 1.00 54.06 221 PHE A N 1
ATOM 1653 C CA . PHE A 1 228 ? -16.096 10.821 17.412 1.00 51.76 221 PHE A CA 1
ATOM 1654 C C . PHE A 1 228 ? -17.286 10.216 18.106 1.00 53.08 221 PHE A C 1
ATOM 1655 O O . PHE A 1 228 ? -18.189 9.756 17.434 1.00 54.62 221 PHE A O 1
ATOM 1663 N N . ASN A 1 229 ? -17.306 10.236 19.429 1.00 52.67 222 ASN A N 1
ATOM 1664 C CA . ASN A 1 229 ? -18.410 9.638 20.149 1.00 55.15 222 ASN A CA 1
ATOM 1665 C C . ASN A 1 229 ? -19.469 10.694 20.399 1.00 55.23 222 ASN A C 1
ATOM 1666 O O . ASN A 1 229 ? -19.314 11.567 21.240 1.00 54.22 222 ASN A O 1
ATOM 1671 N N . THR A 1 230 ? -20.565 10.576 19.675 1.00 57.83 223 THR A N 1
ATOM 1672 C CA . THR A 1 230 ? -21.647 11.524 19.735 1.00 59.37 223 THR A CA 1
ATOM 1673 C C . THR A 1 230 ? -22.283 11.570 21.113 1.00 61.97 223 THR A C 1
ATOM 1674 O O . THR A 1 230 ? -22.958 12.533 21.443 1.00 63.43 223 THR A O 1
ATOM 1678 N N . GLN A 1 231 ? -22.080 10.542 21.924 1.00 64.52 224 GLN A N 1
ATOM 1679 C CA . GLN A 1 231 ? -22.564 10.560 23.312 1.00 66.68 224 GLN A CA 1
ATOM 1680 C C . GLN A 1 231 ? -21.772 11.520 24.199 1.00 65.28 224 GLN A C 1
ATOM 1681 O O . GLN A 1 231 ? -22.345 12.327 24.900 1.00 66.78 224 GLN A O 1
ATOM 1687 N N . THR A 1 232 ? -20.455 11.405 24.201 1.00 63.98 225 THR A N 1
ATOM 1688 C CA . THR A 1 232 ? -19.628 12.156 25.142 1.00 62.52 225 THR A CA 1
ATOM 1689 C C . THR A 1 232 ? -18.973 13.321 24.472 1.00 60.42 225 THR A C 1
ATOM 1690 O O . THR A 1 232 ? -18.405 14.162 25.154 1.00 59.30 225 THR A O 1
ATOM 1694 N N . LEU A 1 233 ? -18.985 13.321 23.132 1.00 60.26 226 LEU A N 1
ATOM 1695 C CA . LEU A 1 233 ? -18.437 14.420 22.306 1.00 57.77 226 LEU A CA 1
ATOM 1696 C C . LEU A 1 233 ? -16.931 14.444 22.239 1.00 56.66 226 LEU A C 1
ATOM 1697 O O . LEU A 1 233 ? -16.366 15.464 21.841 1.00 55.84 226 LEU A O 1
ATOM 1702 N N . ALA A 1 234 ? -16.252 13.362 22.603 1.00 57.77 227 ALA A N 1
ATOM 1703 C CA . ALA A 1 234 ? -14.798 13.343 22.410 1.00 56.81 227 ALA A CA 1
ATOM 1704 C C . ALA A 1 234 ? -14.410 12.349 21.338 1.00 58.09 227 ALA A C 1
ATOM 1705 O O . ALA A 1 234 ? -15.107 11.362 21.120 1.00 60.46 227 ALA A O 1
ATOM 1707 N N . MET A 1 235 ? -13.278 12.578 20.687 1.00 57.39 228 MET A N 1
ATOM 1708 C CA . MET A 1 235 ? -12.725 11.566 19.797 1.00 58.47 228 MET A CA 1
ATOM 1709 C C . MET A 1 235 ? -12.377 10.396 20.638 1.00 60.67 228 MET A C 1
ATOM 1710 O O . MET A 1 235 ? -11.944 10.585 21.744 1.00 61.06 228 MET A O 1
ATOM 1715 N N . ASP A 1 236 ? -12.579 9.190 20.120 1.00 63.55 229 ASP A N 1
ATOM 1716 C CA . ASP A 1 236 ? -12.315 7.946 20.847 1.00 66.27 229 ASP A CA 1
ATOM 1717 C C . ASP A 1 236 ? -11.514 7.039 19.984 1.00 68.47 229 ASP A C 1
ATOM 1718 O O . ASP A 1 236 ? -11.676 7.055 18.772 1.00 68.73 229 ASP A O 1
ATOM 1723 N N . GLU A 1 237 ? -10.694 6.211 20.621 1.00 70.88 230 GLU A N 1
ATOM 1724 C CA . GLU A 1 237 ? -9.832 5.266 19.935 1.00 73.69 230 GLU A CA 1
ATOM 1725 C C . GLU A 1 237 ? -10.106 3.876 20.487 1.00 76.96 230 GLU A C 1
ATOM 1726 O O . GLU A 1 237 ? -10.526 3.718 21.622 1.00 76.91 230 GLU A O 1
ATOM 1732 N N . GLN A 1 238 ? -9.846 2.862 19.687 1.00 80.27 231 GLN A N 1
ATOM 1733 C CA . GLN A 1 238 ? -10.018 1.498 20.142 1.00 84.54 231 GLN A CA 1
ATOM 1734 C C . GLN A 1 238 ? -8.946 1.170 21.193 1.00 86.73 231 GLN A C 1
ATOM 1735 O O . GLN A 1 238 ? -7.771 1.409 20.974 1.00 87.45 231 GLN A O 1
ATOM 1741 N N . ALA A 1 239 ? -9.353 0.640 22.341 1.00 88.59 232 ALA A N 1
ATOM 1742 C CA . ALA A 1 239 ? -8.422 0.316 23.435 1.00 91.01 232 ALA A CA 1
ATOM 1743 C C . ALA A 1 239 ? -7.350 -0.672 23.021 1.00 95.32 232 ALA A C 1
ATOM 1744 O O . ALA A 1 239 ? -6.224 -0.624 23.529 1.00 96.84 232 ALA A O 1
ATOM 1746 N N . ILE A 1 240 ? -7.705 -1.592 22.126 1.00 97.78 233 ILE A N 1
ATOM 1747 C CA . ILE A 1 240 ? -6.745 -2.575 21.653 1.00 102.31 233 ILE A CA 1
ATOM 1748 C C . ILE A 1 240 ? -5.551 -1.893 20.985 1.00 102.08 233 ILE A C 1
ATOM 1749 O O . ILE A 1 240 ? -4.425 -2.300 21.213 1.00 105.49 233 ILE A O 1
ATOM 1754 N N . ASN A 1 241 ? -5.778 -0.840 20.201 1.00 98.94 234 ASN A N 1
ATOM 1755 C CA . ASN A 1 241 ? -4.667 -0.101 19.569 1.00 99.12 234 ASN A CA 1
ATOM 1756 C C . ASN A 1 241 ? -3.449 0.084 20.475 1.00 101.09 234 ASN A C 1
ATOM 1757 O O . ASN A 1 241 ? -2.305 0.003 20.015 1.00 103.95 234 ASN A O 1
ATOM 1762 N N . GLU A 1 242 ? -3.707 0.336 21.756 1.00 100.42 235 GLU A N 1
ATOM 1763 C CA . GLU A 1 242 ? -2.668 0.323 22.790 1.00 102.90 235 GLU A CA 1
ATOM 1764 C C . GLU A 1 242 ? -1.756 -0.933 22.688 1.00 108.58 235 GLU A C 1
ATOM 1765 O O . GLU A 1 242 ? -0.563 -0.807 22.415 1.00 110.68 235 GLU A O 1
ATOM 1771 N N . LEU A 1 243 ? -2.312 -2.130 22.870 1.00 111.51 236 LEU A N 1
ATOM 1772 C CA . LEU A 1 243 ? -1.538 -3.376 22.665 1.00 117.71 236 LEU A CA 1
ATOM 1773 C C . LEU A 1 243 ? -0.874 -3.476 21.273 1.00 119.18 236 LEU A C 1
ATOM 1774 O O . LEU A 1 243 ? 0.177 -4.090 21.139 1.00 124.04 236 LEU A O 1
ATOM 1779 N N . LEU A 1 244 ? -1.481 -2.875 20.253 1.00 172.93 237 LEU A N 1
ATOM 1780 C CA . LEU A 1 244 ? -0.925 -2.912 18.896 1.00 169.69 237 LEU A CA 1
ATOM 1781 C C . LEU A 1 244 ? 0.188 -1.873 18.668 1.00 164.21 237 LEU A C 1
ATOM 1782 O O . LEU A 1 244 ? 0.979 -2.002 17.730 1.00 163.64 237 LEU A O 1
ATOM 1787 N N . ASN A 1 245 ? 0.260 -0.850 19.509 1.00 160.77 238 ASN A N 1
ATOM 1788 C CA . ASN A 1 245 ? 1.382 0.075 19.446 1.00 156.53 238 ASN A CA 1
ATOM 1789 C C . ASN A 1 245 ? 2.562 -0.428 20.281 1.00 162.01 238 ASN A C 1
ATOM 1790 O O . ASN A 1 245 ? 2.720 -1.638 20.508 1.00 168.86 238 ASN A O 1
ATOM 1795 N N . SER A 1 253 ? 6.751 1.940 16.764 1.00 165.61 246 SER A N 1
ATOM 1796 C CA . SER A 1 253 ? 7.589 2.993 17.331 1.00 163.17 246 SER A CA 1
ATOM 1797 C C . SER A 1 253 ? 6.828 4.336 17.460 1.00 156.41 246 SER A C 1
ATOM 1798 O O . SER A 1 253 ? 5.967 4.444 18.333 1.00 156.26 246 SER A O 1
ATOM 1801 N N . ASP A 1 254 ? 7.123 5.346 16.631 1.00 151.57 247 ASP A N 1
ATOM 1802 C CA . ASP A 1 254 ? 6.529 6.705 16.806 1.00 145.80 247 ASP A CA 1
ATOM 1803 C C . ASP A 1 254 ? 6.255 7.471 15.499 1.00 140.74 247 ASP A C 1
ATOM 1804 O O . ASP A 1 254 ? 7.177 8.034 14.902 1.00 139.57 247 ASP A O 1
ATOM 1809 N N . PHE A 1 255 ? 4.991 7.541 15.084 1.00 138.30 248 PHE A N 1
ATOM 1810 C CA . PHE A 1 255 ? 4.629 8.219 13.834 1.00 134.22 248 PHE A CA 1
ATOM 1811 C C . PHE A 1 255 ? 3.879 9.549 14.057 1.00 128.46 248 PHE A C 1
ATOM 1812 O O . PHE A 1 255 ? 3.139 10.019 13.189 1.00 125.78 248 PHE A O 1
ATOM 1820 N N . SER A 1 256 ? 4.098 10.181 15.203 1.00 126.77 249 SER A N 1
ATOM 1821 C CA . SER A 1 256 ? 3.777 11.595 15.328 1.00 121.43 249 SER A CA 1
ATOM 1822 C C . SER A 1 256 ? 4.609 12.399 14.314 1.00 118.24 249 SER A C 1
ATOM 1823 O O . SER A 1 256 ? 4.202 13.463 13.866 1.00 114.52 249 SER A O 1
ATOM 1826 N N . ASN A 1 257 ? 5.786 11.889 13.965 1.00 120.19 250 ASN A N 1
ATOM 1827 C CA . ASN A 1 257 ? 6.587 12.468 12.887 1.00 118.33 250 ASN A CA 1
ATOM 1828 C C . ASN A 1 257 ? 5.810 12.480 11.575 1.00 116.17 250 ASN A C 1
ATOM 1829 O O . ASN A 1 257 ? 5.828 13.474 10.854 1.00 113.24 250 ASN A O 1
ATOM 1834 N N . THR A 1 258 ? 5.118 11.381 11.275 1.00 117.59 251 THR A N 1
ATOM 1835 C CA . THR A 1 258 ? 4.404 11.257 10.001 1.00 116.38 251 THR A CA 1
ATOM 1836 C C . THR A 1 258 ? 3.219 12.245 9.900 1.00 111.30 251 THR A C 1
ATOM 1837 O O . THR A 1 258 ? 2.836 12.631 8.797 1.00 110.68 251 THR A O 1
ATOM 1841 N N . ILE A 1 259 ? 2.648 12.682 11.023 1.00 107.77 252 ILE A N 1
ATOM 1842 C CA . ILE A 1 259 ? 1.645 13.747 10.945 1.00 102.90 252 ILE A CA 1
ATOM 1843 C C . ILE A 1 259 ? 2.323 14.969 10.343 1.00 99.31 252 ILE A C 1
ATOM 1844 O O . ILE A 1 259 ? 1.702 15.735 9.615 1.00 97.50 252 ILE A O 1
ATOM 1849 N N . GLN A 1 260 ? 3.610 15.138 10.641 1.00 98.68 253 GLN A N 1
ATOM 1850 C CA . GLN A 1 260 ? 4.357 16.302 10.188 1.00 95.64 253 GLN A CA 1
ATOM 1851 C C . GLN A 1 260 ? 4.373 16.432 8.688 1.00 94.87 253 GLN A C 1
ATOM 1852 O O . GLN A 1 260 ? 4.458 17.540 8.186 1.00 93.36 253 GLN A O 1
ATOM 1858 N N . LYS A 1 261 ? 4.299 15.308 7.983 1.00 96.50 254 LYS A N 1
ATOM 1859 C CA . LYS A 1 261 ? 4.244 15.303 6.520 1.00 96.82 254 LYS A CA 1
ATOM 1860 C C . LYS A 1 261 ? 3.055 16.065 5.946 1.00 93.80 254 LYS A C 1
ATOM 1861 O O . LYS A 1 261 ? 3.140 16.564 4.834 1.00 94.64 254 LYS A O 1
ATOM 1867 N N . TYR A 1 262 ? 1.961 16.160 6.695 1.00 90.56 255 TYR A N 1
ATOM 1868 C CA . TYR A 1 262 ? 0.760 16.804 6.211 1.00 88.11 255 TYR A CA 1
ATOM 1869 C C . TYR A 1 262 ? 0.452 18.116 6.951 1.00 83.94 255 TYR A C 1
ATOM 1870 O O . TYR A 1 262 ? -0.673 18.615 6.862 1.00 83.04 255 TYR A O 1
ATOM 1879 N N . ILE A 1 263 ? 1.410 18.675 7.692 1.00 81.31 256 ILE A N 1
ATOM 1880 C CA . ILE A 1 263 ? 1.254 20.028 8.257 1.00 77.17 256 ILE A CA 1
ATOM 1881 C C . ILE A 1 263 ? 2.179 21.043 7.585 1.00 76.16 256 ILE A C 1
ATOM 1882 O O . ILE A 1 263 ? 3.380 20.979 7.786 1.00 77.07 256 ILE A O 1
ATOM 1887 N N . ILE A 1 264 ? 1.629 21.993 6.832 1.00 74.92 257 ILE A N 1
ATOM 1888 C CA . ILE A 1 264 ? 2.417 23.042 6.165 1.00 74.80 257 ILE A CA 1
ATOM 1889 C C . ILE A 1 264 ? 2.211 24.431 6.759 1.00 71.94 257 ILE A C 1
ATOM 1890 O O . ILE A 1 264 ? 1.097 24.926 6.777 1.00 71.32 257 ILE A O 1
ATOM 1895 N N . LEU A 1 265 ? 3.289 25.065 7.212 1.00 70.85 258 LEU A N 1
ATOM 1896 C CA . LEU A 1 265 ? 3.233 26.423 7.733 1.00 68.37 258 LEU A CA 1
ATOM 1897 C C . LEU A 1 265 ? 3.284 27.407 6.598 1.00 69.48 258 LEU A C 1
ATOM 1898 O O . LEU A 1 265 ? 4.059 27.220 5.643 1.00 73.13 258 LEU A O 1
ATOM 1903 N N . ASN A 1 266 ? 2.479 28.459 6.712 1.00 67.78 259 ASN A N 1
ATOM 1904 C CA . ASN A 1 266 ? 2.431 29.521 5.731 1.00 69.02 259 ASN A CA 1
ATOM 1905 C C . ASN A 1 266 ? 3.049 30.819 6.234 1.00 68.34 259 ASN A C 1
ATOM 1906 O O . ASN A 1 266 ? 4.045 31.269 5.698 1.00 71.25 259 ASN A O 1
ATOM 1911 N N . ASN A 1 267 ? 2.459 31.425 7.250 1.00 66.49 260 ASN A N 1
ATOM 1912 C CA . ASN A 1 267 ? 2.851 32.740 7.729 1.00 65.71 260 ASN A CA 1
ATOM 1913 C C . ASN A 1 267 ? 2.743 32.848 9.254 1.00 63.17 260 ASN A C 1
ATOM 1914 O O . ASN A 1 267 ? 1.725 32.501 9.818 1.00 62.41 260 ASN A O 1
ATOM 1919 N N . PHE A 1 268 ? 3.771 33.376 9.901 1.00 62.32 261 PHE A N 1
ATOM 1920 C CA . PHE A 1 268 ? 3.709 33.755 11.298 1.00 60.52 261 PHE A CA 1
ATOM 1921 C C . PHE A 1 268 ? 3.818 35.274 11.359 1.00 60.72 261 PHE A C 1
ATOM 1922 O O . PHE A 1 268 ? 4.530 35.857 10.560 1.00 62.94 261 PHE A O 1
ATOM 1930 N N . LYS A 1 269 ? 3.117 35.920 12.285 1.00 59.83 262 LYS A N 1
ATOM 1931 C CA . LYS A 1 269 ? 3.014 37.376 12.283 1.00 60.35 262 LYS A CA 1
ATOM 1932 C C . LYS A 1 269 ? 2.825 37.930 13.673 1.00 60.29 262 LYS A C 1
ATOM 1933 O O . LYS A 1 269 ? 2.078 37.377 14.478 1.00 60.30 262 LYS A O 1
ATOM 1939 N N . ILE A 1 270 ? 3.489 39.052 13.937 1.00 61.09 263 ILE A N 1
ATOM 1940 C CA . ILE A 1 270 ? 3.296 39.808 15.155 1.00 61.15 263 ILE A CA 1
ATOM 1941 C C . ILE A 1 270 ? 2.995 41.208 14.700 1.00 62.30 263 ILE A C 1
ATOM 1942 O O . ILE A 1 270 ? 3.811 41.790 14.000 1.00 64.19 263 ILE A O 1
ATOM 1947 N N . ASP A 1 271 ? 1.838 41.757 15.048 1.00 62.80 264 ASP A N 1
ATOM 1948 C CA . ASP A 1 271 ? 1.571 43.168 14.733 1.00 64.39 264 ASP A CA 1
ATOM 1949 C C . ASP A 1 271 ? 1.140 43.832 16.003 1.00 64.11 264 ASP A C 1
ATOM 1950 O O . ASP A 1 271 ? 0.120 43.472 16.545 1.00 64.78 264 ASP A O 1
ATOM 1955 N N . SER A 1 272 ? 1.930 44.749 16.534 1.00 64.32 265 SER A N 1
ATOM 1956 C CA . SER A 1 272 ? 1.600 45.292 17.852 1.00 65.18 265 SER A CA 1
ATOM 1957 C C . SER A 1 272 ? 1.926 46.744 17.963 1.00 66.08 265 SER A C 1
ATOM 1958 O O . SER A 1 272 ? 2.711 47.253 17.178 1.00 66.50 265 SER A O 1
ATOM 1961 N N . THR A 1 273 ? 1.311 47.398 18.948 1.00 67.37 266 THR A N 1
ATOM 1962 C CA . THR A 1 273 ? 1.620 48.798 19.281 1.00 69.13 266 THR A CA 1
ATOM 1963 C C . THR A 1 273 ? 1.576 49.107 20.800 1.00 69.39 266 THR A C 1
ATOM 1964 O O . THR A 1 273 ? 0.845 48.488 21.563 1.00 69.06 266 THR A O 1
ATOM 1968 N N . LEU A 1 274 ? 2.378 50.081 21.201 1.00 70.56 267 LEU A N 1
ATOM 1969 C CA . LEU A 1 274 ? 2.487 50.557 22.596 1.00 72.47 267 LEU A CA 1
ATOM 1970 C C . LEU A 1 274 ? 2.481 52.124 22.625 1.00 75.18 267 LEU A C 1
ATOM 1971 O O . LEU A 1 274 ? 3.245 52.763 21.887 1.00 75.14 267 LEU A O 1
ATOM 1976 N N . LYS A 1 275 ? 1.607 52.711 23.451 1.00 77.80 268 LYS A N 1
ATOM 1977 C CA . LYS A 1 275 ? 1.627 54.142 23.776 1.00 80.90 268 LYS A CA 1
ATOM 1978 C C . LYS A 1 275 ? 2.603 54.366 24.934 1.00 81.58 268 LYS A C 1
ATOM 1979 O O . LYS A 1 275 ? 2.256 54.278 26.115 1.00 83.14 268 LYS A O 1
ATOM 1985 N N . THR A 1 276 ? 3.833 54.673 24.580 1.00 81.02 269 THR A N 1
ATOM 1986 C CA . THR A 1 276 ? 4.928 54.667 25.518 1.00 81.81 269 THR A CA 1
ATOM 1987 C C . THR A 1 276 ? 4.955 55.821 26.524 1.00 86.04 269 THR A C 1
ATOM 1988 O O . THR A 1 276 ? 5.722 55.776 27.491 1.00 86.88 269 THR A O 1
ATOM 1992 N N . GLU A 1 277 ? 4.136 56.849 26.276 1.00 89.14 270 GLU A N 1
ATOM 1993 C CA . GLU A 1 277 ? 4.150 58.117 27.029 1.00 93.35 270 GLU A CA 1
ATOM 1994 C C . GLU A 1 2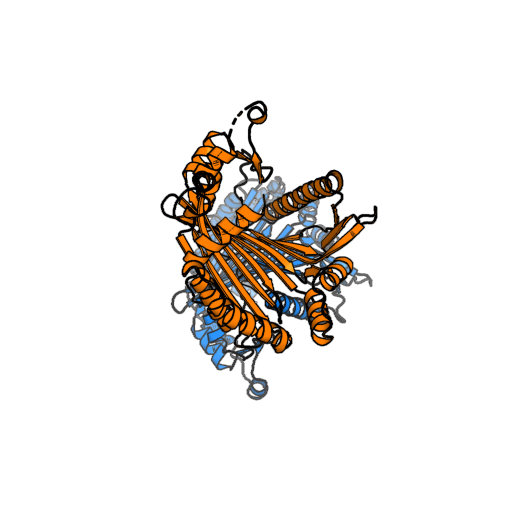77 ? 5.545 58.755 27.016 1.00 94.36 270 GLU A C 1
ATOM 1995 O O . GLU A 1 277 ? 5.933 59.473 27.945 1.00 97.03 270 GLU A O 1
ATOM 2001 N N . GLY A 1 278 ? 6.274 58.490 25.929 1.00 92.62 271 GLY A N 1
ATOM 2002 C CA . GLY A 1 278 ? 7.600 59.044 25.682 1.00 93.11 271 GLY A CA 1
ATOM 2003 C C . GLY A 1 278 ? 8.649 58.693 26.706 1.00 93.42 271 GLY A C 1
ATOM 2004 O O . GLY A 1 278 ? 9.442 59.550 27.049 1.00 96.26 271 GLY A O 1
ATOM 2005 N N . VAL A 1 279 ? 8.693 57.452 27.185 1.00 91.65 272 VAL A N 1
ATOM 2006 C CA . VAL A 1 279 ? 9.603 57.133 28.299 1.00 92.81 272 VAL A CA 1
ATOM 2007 C C . VAL A 1 279 ? 10.894 56.447 27.861 1.00 91.77 272 VAL A C 1
ATOM 2008 O O . VAL A 1 279 ? 11.955 56.686 28.445 1.00 93.83 272 VAL A O 1
ATOM 2012 N N . PHE A 1 280 ? 10.817 55.622 26.826 1.00 89.39 273 PHE A N 1
ATOM 2013 C CA . PHE A 1 280 ? 12.002 54.933 26.313 1.00 88.43 273 PHE A CA 1
ATOM 2014 C C . PHE A 1 280 ? 12.900 55.880 25.510 1.00 90.80 273 PHE A C 1
ATOM 2015 O O . PHE A 1 280 ? 14.109 55.658 25.435 1.00 91.63 273 PHE A O 1
ATOM 2023 N N . SER A 1 281 ? 12.331 56.963 24.971 1.00 92.75 274 SER A N 1
ATOM 2024 C CA . SER A 1 281 ? 13.093 57.954 24.167 1.00 95.32 274 SER A CA 1
ATOM 2025 C C . SER A 1 281 ? 14.625 58.031 24.435 1.00 96.80 274 SER A C 1
ATOM 2026 O O . SER A 1 281 ? 15.410 58.341 23.533 1.00 97.56 274 SER A O 1
ATOM 2029 N N . SER A 1 282 ? 15.042 57.752 25.664 1.00 97.77 275 SER A N 1
ATOM 2030 C CA . SER A 1 282 ? 16.459 57.783 25.993 1.00 99.94 275 SER A CA 1
ATOM 2031 C C . SER A 1 282 ? 17.217 56.534 25.540 1.00 98.96 275 SER A C 1
ATOM 2032 O O . SER A 1 282 ? 18.277 56.679 24.940 1.00 100.51 275 SER A O 1
ATOM 2035 N N . TYR A 1 283 ? 16.697 55.327 25.799 1.00 97.11 276 TYR A N 1
ATOM 2036 C CA . TYR A 1 283 ? 17.349 54.103 25.300 1.00 96.25 276 TYR A CA 1
ATOM 2037 C C . TYR A 1 283 ? 17.409 54.095 23.783 1.00 95.25 276 TYR A C 1
ATOM 2038 O O . TYR A 1 283 ? 18.435 53.763 23.214 1.00 96.15 276 TYR A O 1
ATOM 2047 N N . ILE A 1 284 ? 16.322 54.456 23.111 1.00 94.17 277 ILE A N 1
ATOM 2048 C CA . ILE A 1 284 ? 16.344 54.388 21.646 1.00 93.84 277 ILE A CA 1
ATOM 2049 C C . ILE A 1 284 ? 17.441 55.285 21.136 1.00 96.68 277 ILE A C 1
ATOM 2050 O O . ILE A 1 284 ? 18.099 54.972 20.148 1.00 97.16 277 ILE A O 1
ATOM 2055 N N . ALA A 1 285 ? 17.668 56.376 21.856 1.00 99.00 278 ALA A N 1
ATOM 2056 C CA . ALA A 1 285 ? 18.779 57.267 21.550 1.00 102.90 278 ALA A CA 1
ATOM 2057 C C . ALA A 1 285 ? 20.126 56.532 21.606 1.00 104.06 278 ALA A C 1
ATOM 2058 O O . ALA A 1 285 ? 20.819 56.449 20.593 1.00 106.00 278 ALA A O 1
ATOM 2060 N N . THR A 1 286 ? 20.489 55.980 22.758 1.00 103.63 279 THR A N 1
ATOM 2061 C CA . THR A 1 286 ? 21.790 55.320 22.879 1.00 105.64 279 THR A CA 1
ATOM 2062 C C . THR A 1 286 ? 21.840 53.981 22.127 1.00 103.87 279 THR A C 1
ATOM 2063 O O . THR A 1 286 ? 22.894 53.550 21.655 1.00 105.90 279 THR A O 1
ATOM 2067 N N . ALA A 1 287 ? 20.699 53.318 22.024 1.00 100.74 280 ALA A N 1
ATOM 2068 C CA . ALA A 1 287 ? 20.606 52.108 21.230 1.00 98.98 280 ALA A CA 1
ATOM 2069 C C . ALA A 1 287 ? 21.051 52.470 19.839 1.00 100.68 280 ALA A C 1
ATOM 2070 O O . ALA A 1 287 ? 21.911 51.822 19.270 1.00 102.07 280 ALA A O 1
ATOM 2072 N N . LYS A 1 288 ? 20.475 53.533 19.305 1.00 101.43 281 LYS A N 1
ATOM 2073 C CA . LYS A 1 288 ? 20.836 53.971 17.973 1.00 104.42 281 LYS A CA 1
ATOM 2074 C C . LYS A 1 288 ? 22.337 54.179 17.856 1.00 108.95 281 LYS A C 1
ATOM 2075 O O . LYS A 1 288 ? 22.964 53.722 16.900 1.00 110.82 281 LYS A O 1
ATOM 2081 N N . GLU A 1 289 ? 22.921 54.848 18.839 1.00 111.29 282 GLU A N 1
ATOM 2082 C CA . GLU A 1 289 ? 24.344 55.127 18.777 1.00 116.13 282 GLU A CA 1
ATOM 2083 C C . GLU A 1 289 ? 25.138 53.836 18.640 1.00 116.79 282 GLU A C 1
ATOM 2084 O O . GLU A 1 289 ? 26.087 53.776 17.859 1.00 120.71 282 GLU A O 1
ATOM 2090 N N . ASN A 1 290 ? 24.737 52.802 19.374 1.00 113.79 283 ASN A N 1
ATOM 2091 C CA . ASN A 1 290 ? 25.472 51.543 19.361 1.00 114.60 283 ASN A CA 1
ATOM 2092 C C . ASN A 1 290 ? 25.442 50.876 17.997 1.00 114.63 283 ASN A C 1
ATOM 2093 O O . ASN A 1 290 ? 26.460 50.384 17.526 1.00 117.69 283 ASN A O 1
ATOM 2098 N N . LEU A 1 291 ? 24.277 50.874 17.358 1.00 111.72 284 LEU A N 1
ATOM 2099 C CA . LEU A 1 291 ? 24.163 50.335 16.003 1.00 112.12 284 LEU A CA 1
ATOM 2100 C C . LEU A 1 291 ? 25.124 51.062 15.062 1.00 117.34 284 LEU A C 1
ATOM 2101 O O . LEU A 1 291 ? 25.811 50.421 14.265 1.00 119.95 284 LEU A O 1
ATOM 2106 N N . GLN A 1 292 ? 25.165 52.392 15.170 1.00 119.21 285 GLN A N 1
ATOM 2107 C CA . GLN A 1 292 ? 26.071 53.224 14.361 1.00 124.80 285 GLN A CA 1
ATOM 2108 C C . GLN A 1 292 ? 27.524 52.983 14.718 1.00 128.73 285 GLN A C 1
ATOM 2109 O O . GLN A 1 292 ? 28.391 53.047 13.848 1.00 133.52 285 GLN A O 1
ATOM 2115 N N . THR A 1 293 ? 27.794 52.736 15.997 1.00 127.53 286 THR A N 1
ATOM 2116 C CA . THR A 1 293 ? 29.159 52.443 16.432 1.00 131.53 286 THR A CA 1
ATOM 2117 C C . THR A 1 293 ? 29.544 51.044 15.955 1.00 131.89 286 THR A C 1
ATOM 2118 O O . THR A 1 293 ? 30.625 50.855 15.413 1.00 136.98 286 THR A O 1
ATOM 2122 N N . LEU A 1 294 ? 28.649 50.078 16.122 1.00 127.21 287 LEU A N 1
ATOM 2123 C CA . LEU A 1 294 ? 28.902 48.720 15.633 1.00 127.57 287 LEU A CA 1
ATOM 2124 C C . LEU A 1 294 ? 28.847 48.627 14.101 1.00 129.64 287 LEU A C 1
ATOM 2125 O O . LEU A 1 294 ? 29.356 47.660 13.527 1.00 132.06 287 LEU A O 1
ATOM 2130 N N . LYS A 1 295 ? 28.227 49.610 13.442 1.00 129.11 288 LYS A N 1
ATOM 2131 C CA . LYS A 1 295 ? 28.187 49.642 11.973 1.00 131.56 288 LYS A CA 1
ATOM 2132 C C . LYS A 1 295 ? 29.606 49.855 11.387 1.00 137.95 288 LYS A C 1
ATOM 2133 O O . LYS A 1 295 ? 29.934 49.306 10.336 1.00 141.22 288 LYS A O 1
ATOM 2139 N N . ALA A 1 296 ? 30.442 50.632 12.075 1.00 139.95 289 ALA A N 1
ATOM 2140 C CA . ALA A 1 296 ? 31.842 50.836 11.664 1.00 146.46 289 ALA A CA 1
ATOM 2141 C C . ALA A 1 296 ? 32.677 49.621 12.046 1.00 147.54 289 ALA A C 1
ATOM 2142 O O . ALA A 1 296 ? 33.487 49.141 11.258 1.00 152.45 289 ALA A O 1
ATOM 2144 N N . GLN A 1 297 ? 32.453 49.128 13.263 1.00 143.20 290 GLN A N 1
ATOM 2145 C CA . GLN A 1 297 ? 33.066 47.886 13.741 1.00 143.80 290 GLN A CA 1
ATOM 2146 C C . GLN A 1 297 ? 32.755 46.733 12.799 1.00 143.19 290 GLN A C 1
ATOM 2147 O O . GLN A 1 297 ? 33.451 45.726 12.806 1.00 146.01 290 GLN A O 1
ATOM 2153 N N . SER A 1 298 ? 31.680 46.852 12.024 1.00 139.66 291 SER A N 1
ATOM 2154 C CA . SER A 1 298 ? 31.377 45.852 11.014 1.00 139.59 291 SER A CA 1
ATOM 2155 C C . SER A 1 298 ? 32.641 45.554 10.238 1.00 146.50 291 SER A C 1
ATOM 2156 O O . SER A 1 298 ? 33.283 46.461 9.699 1.00 151.25 291 SER A O 1
ATOM 2159 N N . GLN A 1 299 ? 33.000 44.278 10.213 1.00 147.08 292 GLN A N 1
ATOM 2160 C CA . GLN A 1 299 ? 34.108 43.809 9.414 1.00 153.74 292 GLN A CA 1
ATOM 2161 C C . GLN A 1 299 ? 33.681 43.836 7.946 1.00 154.99 292 GLN A C 1
ATOM 2162 O O . GLN A 1 299 ? 34.238 44.581 7.140 1.00 160.90 292 GLN A O 1
ATOM 2168 N N . ASN A 1 300 ? 32.648 43.064 7.635 1.00 149.66 293 ASN A N 1
ATOM 2169 C CA . ASN A 1 300 ? 32.233 42.776 6.266 1.00 151.23 293 ASN A CA 1
ATOM 2170 C C . ASN A 1 300 ? 30.859 43.379 5.918 1.00 145.68 293 ASN A C 1
ATOM 2171 O O . ASN A 1 300 ? 29.985 43.472 6.777 1.00 139.28 293 ASN A O 1
ATOM 2176 N N . GLU A 1 301 ? 30.675 43.772 4.656 1.00 148.54 294 GLU A N 1
ATOM 2177 C CA . GLU A 1 301 ? 29.426 44.401 4.173 1.00 144.37 294 GLU A CA 1
ATOM 2178 C C . GLU A 1 301 ? 28.140 43.668 4.569 1.00 136.78 294 GLU A C 1
ATOM 2179 O O . GLU A 1 301 ? 27.129 44.295 4.930 1.00 132.08 294 GLU A O 1
ATOM 2185 N N . GLU A 1 302 ? 28.173 42.341 4.491 1.00 135.74 295 GLU A N 1
ATOM 2186 C CA . GLU A 1 302 ? 27.044 41.532 4.934 1.00 128.42 295 GLU A CA 1
ATOM 2187 C C . GLU A 1 302 ? 26.675 42.053 6.302 1.00 121.99 295 GLU A C 1
ATOM 2188 O O . GLU A 1 302 ? 25.535 42.349 6.583 1.00 116.98 295 GLU A O 1
ATOM 2194 N N . GLN A 1 303 ? 27.679 42.217 7.139 1.00 122.91 296 GLN A N 1
ATOM 2195 C CA . GLN A 1 303 ? 27.470 42.630 8.511 1.00 118.25 296 GLN A CA 1
ATOM 2196 C C . GLN A 1 303 ? 26.942 44.062 8.586 1.00 116.68 296 GLN A C 1
ATOM 2197 O O . GLN A 1 303 ? 26.080 44.361 9.399 1.00 111.38 296 GLN A O 1
ATOM 2203 N N . ALA A 1 304 ? 27.438 44.942 7.723 1.00 121.67 297 ALA A N 1
ATOM 2204 C CA . ALA A 1 304 ? 26.952 46.328 7.674 1.00 121.24 297 ALA A CA 1
ATOM 2205 C C . ALA A 1 304 ? 25.451 46.370 7.445 1.00 116.84 297 ALA A C 1
ATOM 2206 O O . ALA A 1 304 ? 24.717 47.015 8.196 1.00 113.30 297 ALA A O 1
ATOM 2208 N N . LEU A 1 305 ? 24.991 45.671 6.410 1.00 117.71 298 LEU A N 1
ATOM 2209 C CA . LEU A 1 305 ? 23.587 45.742 6.034 1.00 113.99 298 LEU A CA 1
ATOM 2210 C C . LEU A 1 305 ? 22.691 45.298 7.164 1.00 107.11 298 LEU A C 1
ATOM 2211 O O . LEU A 1 305 ? 21.636 45.883 7.366 1.00 104.10 298 LEU A O 1
ATOM 2216 N N . ILE A 1 306 ? 23.126 44.276 7.900 1.00 105.48 299 ILE A N 1
ATOM 2217 C CA . ILE A 1 306 ? 22.398 43.777 9.068 1.00 99.58 299 ILE A CA 1
ATOM 2218 C C . ILE A 1 306 ? 21.959 44.975 9.884 1.00 97.23 299 ILE A C 1
ATOM 2219 O O . ILE A 1 306 ? 20.791 45.117 10.242 1.00 92.78 299 ILE A O 1
ATOM 2224 N N . PHE A 1 307 ? 22.907 45.867 10.135 1.00 100.32 300 PHE A N 1
ATOM 2225 C CA . PHE A 1 307 ? 22.686 46.911 11.107 1.00 98.79 300 PHE A CA 1
ATOM 2226 C C . PHE A 1 307 ? 21.879 48.017 10.427 1.00 98.65 300 PHE A C 1
ATOM 2227 O O . PHE A 1 307 ? 20.830 48.414 10.955 1.00 95.00 300 PHE A O 1
ATOM 2235 N N . ASP A 1 308 ? 22.315 48.455 9.237 1.00 102.70 301 ASP A N 1
ATOM 2236 C CA . ASP A 1 308 ? 21.501 49.354 8.405 1.00 103.68 301 ASP A CA 1
ATOM 2237 C C . ASP A 1 308 ? 20.056 48.913 8.500 1.00 99.10 301 ASP A C 1
ATOM 2238 O O . ASP A 1 308 ? 19.154 49.731 8.576 1.00 98.47 301 ASP A O 1
ATOM 2243 N N . LYS A 1 309 ? 19.835 47.606 8.495 1.00 96.59 302 LYS A N 1
ATOM 2244 C CA . LYS A 1 309 ? 18.492 47.088 8.576 1.00 91.92 302 LYS A CA 1
ATOM 2245 C C . LYS A 1 309 ? 17.978 47.265 9.981 1.00 87.58 302 LYS A C 1
ATOM 2246 O O . LYS A 1 309 ? 16.944 47.896 10.166 1.00 86.60 302 LYS A O 1
ATOM 2252 N N . ALA A 1 310 ? 18.694 46.728 10.967 1.00 86.18 303 ALA A N 1
ATOM 2253 C CA . ALA A 1 310 ? 18.319 46.900 12.376 1.00 82.12 303 ALA A CA 1
ATOM 2254 C C . ALA A 1 310 ? 17.879 48.359 12.631 1.00 82.34 303 ALA A C 1
ATOM 2255 O O . ALA A 1 310 ? 16.803 48.616 13.221 1.00 78.92 303 ALA A O 1
ATOM 2257 N N . LEU A 1 311 ? 18.700 49.306 12.143 1.00 85.84 304 LEU A N 1
ATOM 2258 C CA . LEU A 1 311 ? 18.395 50.736 12.249 1.00 86.58 304 LEU A CA 1
ATOM 2259 C C . LEU A 1 311 ? 17.078 51.038 11.565 1.00 85.68 304 LEU A C 1
ATOM 2260 O O . LEU A 1 311 ? 16.119 51.469 12.206 1.00 83.64 304 LEU A O 1
ATOM 2265 N N . ALA A 1 312 ? 17.031 50.780 10.262 1.00 87.61 305 ALA A N 1
ATOM 2266 C CA . ALA A 1 312 ? 15.847 51.062 9.468 1.00 87.54 305 ALA A CA 1
ATOM 2267 C C . ALA A 1 312 ? 14.657 50.690 10.291 1.00 82.47 305 ALA A C 1
ATOM 2268 O O . ALA A 1 312 ? 13.824 51.510 10.629 1.00 81.72 305 ALA A O 1
ATOM 2270 N N . ILE A 1 313 ? 14.629 49.432 10.654 1.00 79.63 306 ILE A N 1
ATOM 2271 C CA . ILE A 1 313 ? 13.529 48.883 11.419 1.00 76.05 306 ILE A CA 1
ATOM 2272 C C . ILE A 1 313 ? 13.235 49.673 12.703 1.00 74.30 306 ILE A C 1
ATOM 2273 O O . ILE A 1 313 ? 12.073 49.894 13.034 1.00 71.66 306 ILE A O 1
ATOM 2278 N N . LEU A 1 314 ? 14.283 50.125 13.391 1.00 75.65 307 LEU A N 1
ATOM 2279 C CA . LEU A 1 314 ? 14.121 50.786 14.697 1.00 75.02 307 LEU A CA 1
ATOM 2280 C C . LEU A 1 314 ? 13.463 52.182 14.629 1.00 76.55 307 LEU A C 1
ATOM 2281 O O . LEU A 1 314 ? 12.460 52.453 15.293 1.00 74.13 307 LEU A O 1
ATOM 2286 N N . ASN A 1 315 ? 14.032 53.071 13.824 1.00 80.98 308 ASN A N 1
ATOM 2287 C CA . ASN A 1 315 ? 13.402 54.384 13.579 1.00 83.86 308 ASN A CA 1
ATOM 2288 C C . ASN A 1 315 ? 11.921 54.165 13.282 1.00 82.96 308 ASN A C 1
ATOM 2289 O O . ASN A 1 315 ? 11.027 54.698 13.946 1.00 82.29 308 ASN A O 1
ATOM 2294 N N . ASN A 1 316 ? 11.688 53.319 12.293 1.00 83.42 309 ASN A N 1
ATOM 2295 C CA . ASN A 1 316 ? 10.372 53.022 11.858 1.00 82.80 309 ASN A CA 1
ATOM 2296 C C . ASN A 1 316 ? 9.515 52.646 13.031 1.00 80.17 309 ASN A C 1
ATOM 2297 O O . ASN A 1 316 ? 8.450 53.213 13.206 1.00 81.06 309 ASN A O 1
ATOM 2302 N N . ILE A 1 317 ? 9.975 51.705 13.845 1.00 78.30 310 ILE A N 1
ATOM 2303 C CA . ILE A 1 317 ? 9.178 51.257 14.988 1.00 76.32 310 ILE A CA 1
ATOM 2304 C C . ILE A 1 317 ? 8.876 52.432 15.915 1.00 77.71 310 ILE A C 1
ATOM 2305 O O . ILE A 1 317 ? 7.740 52.640 16.351 1.00 77.16 310 ILE A O 1
ATOM 2310 N N . THR A 1 318 ? 9.906 53.207 16.206 1.00 80.16 311 THR A N 1
ATOM 2311 C CA . THR A 1 318 ? 9.825 54.168 17.291 1.00 81.81 311 THR A CA 1
ATOM 2312 C C . THR A 1 318 ? 9.721 55.601 16.763 1.00 86.20 311 THR A C 1
ATOM 2313 O O . THR A 1 318 ? 10.197 56.532 17.388 1.00 88.66 311 THR A O 1
ATOM 2317 N N . GLN A 1 319 ? 9.057 55.774 15.624 1.00 88.41 312 GLN A N 1
ATOM 2318 C CA . GLN A 1 319 ? 8.865 57.090 15.037 1.00 92.95 312 GLN A CA 1
ATOM 2319 C C . GLN A 1 319 ? 8.086 58.055 15.904 1.00 94.09 312 GLN A C 1
ATOM 2320 O O . GLN A 1 319 ? 8.064 59.256 15.621 1.00 97.87 312 GLN A O 1
ATOM 2326 N N . ASN A 1 320 ? 7.455 57.534 16.947 1.00 91.59 313 ASN A N 1
ATOM 2327 C CA . ASN A 1 320 ? 6.683 58.335 17.872 1.00 93.26 313 ASN A CA 1
ATOM 2328 C C . ASN A 1 320 ? 6.349 57.523 19.099 1.00 90.83 313 ASN A C 1
ATOM 2329 O O . ASN A 1 320 ? 6.498 56.290 19.098 1.00 87.80 313 ASN A O 1
ATOM 2334 N N . ASP A 1 321 ? 5.872 58.216 20.137 1.00 92.63 314 ASP A N 1
ATOM 2335 C CA . ASP A 1 321 ? 5.550 57.579 21.433 1.00 91.00 314 ASP A CA 1
ATOM 2336 C C . ASP A 1 321 ? 4.720 56.315 21.274 1.00 88.46 314 ASP A C 1
ATOM 2337 O O . ASP A 1 321 ? 4.785 55.431 22.115 1.00 86.83 314 ASP A O 1
ATOM 2342 N N . ASP A 1 322 ? 3.919 56.269 20.214 1.00 89.02 315 ASP A N 1
ATOM 2343 C CA . ASP A 1 322 ? 3.233 55.045 19.776 1.00 87.16 315 ASP A CA 1
ATOM 2344 C C . ASP A 1 322 ? 4.152 54.105 18.980 1.00 84.79 315 ASP A C 1
ATOM 2345 O O . ASP A 1 322 ? 4.270 54.211 17.759 1.00 85.60 315 ASP A O 1
ATOM 2350 N N . TYR A 1 323 ? 4.804 53.191 19.686 1.00 82.69 316 TYR A N 1
ATOM 2351 C CA . TYR A 1 323 ? 5.808 52.337 19.070 1.00 81.20 316 TYR A CA 1
ATOM 2352 C C . TYR A 1 323 ? 5.008 51.311 18.340 1.00 79.67 316 TYR A C 1
ATOM 2353 O O . TYR A 1 323 ? 4.029 50.837 18.902 1.00 79.83 316 TYR A O 1
ATOM 2362 N N . LYS A 1 324 ? 5.374 50.994 17.095 1.00 79.18 317 LYS A N 1
ATOM 2363 C CA . LYS A 1 324 ? 4.613 50.015 16.303 1.00 77.71 317 LYS A CA 1
ATOM 2364 C C . LYS A 1 324 ? 5.554 48.978 15.709 1.00 76.04 317 LYS A C 1
ATOM 2365 O O . LYS A 1 324 ? 6.576 49.333 15.129 1.00 76.88 317 LYS A O 1
ATOM 2371 N N . LEU A 1 325 ? 5.199 47.700 15.887 1.00 73.73 318 LEU A N 1
ATOM 2372 C CA . LEU A 1 325 ? 5.953 46.571 15.342 1.00 72.17 318 LEU A CA 1
ATOM 2373 C C . LEU A 1 325 ? 5.025 45.744 14.479 1.00 71.29 318 LEU A C 1
ATOM 2374 O O . LEU A 1 325 ? 3.981 45.319 14.964 1.00 69.88 318 LEU A O 1
ATOM 2379 N N . ASN A 1 326 ? 5.417 45.546 13.208 1.00 72.13 319 ASN A N 1
ATOM 2380 C CA . ASN A 1 326 ? 4.657 44.750 12.226 1.00 71.82 319 ASN A CA 1
ATOM 2381 C C . ASN A 1 326 ? 5.535 43.721 11.557 1.00 71.23 319 ASN A C 1
ATOM 2382 O O . ASN A 1 326 ? 6.170 44.007 10.553 1.00 73.38 319 ASN A O 1
ATOM 2387 N N . LEU A 1 327 ? 5.558 42.520 12.130 1.00 68.83 320 LEU A N 1
ATOM 2388 C CA . LEU A 1 327 ? 6.373 41.432 11.641 1.00 68.42 320 LEU A CA 1
ATOM 2389 C C . LEU A 1 327 ? 5.508 40.504 10.851 1.00 68.54 320 LEU A C 1
ATOM 2390 O O . LEU A 1 327 ? 4.308 40.427 11.078 1.00 68.18 320 LEU A O 1
ATOM 2395 N N . ASP A 1 328 ? 6.125 39.808 9.910 1.00 69.73 321 ASP A N 1
ATOM 2396 C CA . ASP A 1 328 ? 5.434 38.871 9.063 1.00 70.29 321 ASP A CA 1
ATOM 2397 C C . ASP A 1 328 ? 6.437 37.923 8.434 1.00 71.28 321 ASP A C 1
ATOM 2398 O O . ASP A 1 328 ? 7.149 38.300 7.484 1.00 74.01 321 ASP A O 1
ATOM 2403 N N . LEU A 1 329 ? 6.487 36.696 8.950 1.00 69.28 322 LEU A N 1
ATOM 2404 C CA . LEU A 1 329 ? 7.344 35.639 8.399 1.00 70.35 322 LEU A CA 1
ATOM 2405 C C . LEU A 1 329 ? 6.585 34.856 7.317 1.00 71.66 322 LEU A C 1
ATOM 2406 O O . LEU A 1 329 ? 5.383 34.663 7.446 1.00 70.02 322 LEU A O 1
ATOM 2411 N N . LYS A 1 330 ? 7.270 34.427 6.251 1.00 74.52 323 LYS A N 1
ATOM 2412 C CA . LYS A 1 330 ? 6.665 33.514 5.255 1.00 76.45 323 LYS A CA 1
ATOM 2413 C C . LYS A 1 330 ? 7.542 32.294 4.978 1.00 78.07 323 LYS A C 1
ATOM 2414 O O . LYS A 1 330 ? 8.700 32.440 4.645 1.00 79.95 323 LYS A O 1
ATOM 2420 N N . PHE A 1 331 ? 6.991 31.091 5.121 1.00 77.61 324 PHE A N 1
ATOM 2421 C CA . PHE A 1 331 ? 7.723 29.875 4.768 1.00 80.06 324 PHE A CA 1
ATOM 2422 C C . PHE A 1 331 ? 7.193 29.446 3.413 1.00 83.47 324 PHE A C 1
ATOM 2423 O O . PHE A 1 331 ? 5.998 29.575 3.165 1.00 83.00 324 PHE A O 1
ATOM 2431 N N . LYS A 1 332 ? 8.057 28.927 2.544 1.00 87.48 325 LYS A N 1
ATOM 2432 C CA . LYS A 1 332 ? 7.605 28.342 1.283 1.00 91.31 325 LYS A CA 1
ATOM 2433 C C . LYS A 1 332 ? 6.821 27.104 1.613 1.00 90.53 325 LYS A C 1
ATOM 2434 O O . LYS A 1 332 ? 7.156 26.455 2.598 1.00 88.90 325 LYS A O 1
ATOM 2440 N N . ASN A 1 333 ? 5.820 26.749 0.795 1.00 92.52 326 ASN A N 1
ATOM 2441 C CA . ASN A 1 333 ? 4.972 25.595 1.127 1.00 92.11 326 ASN A CA 1
ATOM 2442 C C . ASN A 1 333 ? 5.671 24.264 0.921 1.00 95.21 326 ASN A C 1
ATOM 2443 O O . ASN A 1 333 ? 5.837 23.767 -0.180 1.00 99.24 326 ASN A O 1
ATOM 2448 N N . ILE A 1 334 ? 6.135 23.744 2.044 1.00 94.20 327 ILE A N 1
ATOM 2449 C CA . ILE A 1 334 ? 6.679 22.418 2.142 1.00 97.13 327 ILE A CA 1
ATOM 2450 C C . ILE A 1 334 ? 6.267 21.910 3.519 1.00 94.80 327 ILE A C 1
ATOM 2451 O O . ILE A 1 334 ? 6.066 22.708 4.443 1.00 91.62 327 ILE A O 1
ATOM 2456 N N . PRO A 1 335 ? 6.121 20.588 3.661 1.00 97.15 328 PRO A N 1
ATOM 2457 C CA . PRO A 1 335 ? 5.835 19.983 4.955 1.00 95.87 328 PRO A CA 1
ATOM 2458 C C . PRO A 1 335 ? 6.740 20.486 6.062 1.00 94.90 328 PRO A C 1
ATOM 2459 O O . PRO A 1 335 ? 7.799 21.047 5.806 1.00 95.45 328 PRO A O 1
ATOM 2463 N N . VAL A 1 336 ? 6.335 20.246 7.295 1.00 94.38 329 VAL A N 1
ATOM 2464 C CA . VAL A 1 336 ? 7.182 20.582 8.418 1.00 94.48 329 VAL A CA 1
ATOM 2465 C C . VAL A 1 336 ? 8.140 19.434 8.729 1.00 98.92 329 VAL A C 1
ATOM 2466 O O . VAL A 1 336 ? 9.019 19.569 9.579 1.00 100.20 329 VAL A O 1
ATOM 2470 N N . SER A 1 337 ? 7.976 18.310 8.041 1.00 102.44 330 SER A N 1
ATOM 2471 C CA . SER A 1 337 ? 8.846 17.157 8.231 1.00 106.72 330 SER A CA 1
ATOM 2472 C C . SER A 1 337 ? 10.197 17.341 7.503 1.00 110.23 330 SER A C 1
ATOM 2473 O O . SER A 1 337 ? 11.233 16.779 7.905 1.00 112.88 330 SER A O 1
ATOM 2476 N N . ASP A 1 338 ? 10.165 18.144 6.437 1.00 110.61 331 ASP A N 1
ATOM 2477 C CA . ASP A 1 338 ? 11.337 18.418 5.605 1.00 114.22 331 ASP A CA 1
ATOM 2478 C C . ASP A 1 338 ? 12.152 19.582 6.133 1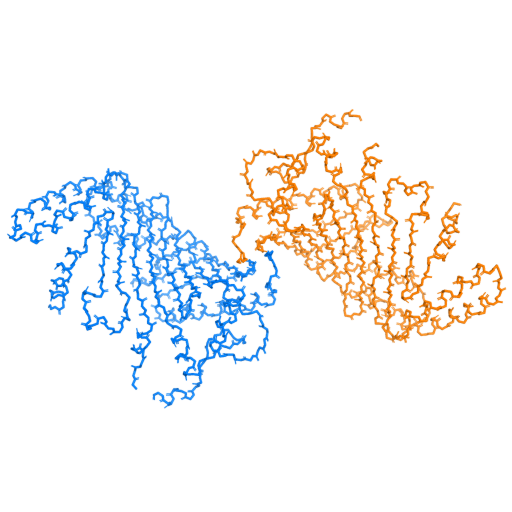.00 113.16 331 ASP A C 1
ATOM 2479 O O . ASP A 1 338 ? 13.066 20.037 5.461 1.00 115.37 331 ASP A O 1
ATOM 2484 N N . TYR A 1 339 ? 11.799 20.097 7.308 1.00 110.38 332 TYR A N 1
ATOM 2485 C CA . TYR A 1 339 ? 12.448 21.301 7.847 1.00 109.05 332 TYR A CA 1
ATOM 2486 C C . TYR A 1 339 ? 13.903 21.065 8.233 1.00 112.68 332 TYR A C 1
ATOM 2487 O O . TYR A 1 339 ? 14.729 21.970 8.139 1.00 113.01 332 TYR A O 1
ATOM 2496 N N . SER A 1 340 ? 14.220 19.849 8.650 1.00 116.03 333 SER A N 1
ATOM 2497 C CA . SER A 1 340 ? 15.608 19.485 8.890 1.00 120.61 333 SER A CA 1
ATOM 2498 C C . SER A 1 340 ? 16.411 19.426 7.580 1.00 124.98 333 SER A C 1
ATOM 2499 O O . SER A 1 340 ? 17.548 19.881 7.536 1.00 127.34 333 SER A O 1
ATOM 2502 N N . THR A 1 341 ? 15.812 18.887 6.518 1.00 126.54 334 THR A N 1
ATOM 2503 C CA . THR A 1 341 ? 16.517 18.702 5.250 1.00 131.41 334 THR A CA 1
ATOM 2504 C C . THR A 1 341 ? 16.664 20.000 4.430 1.00 131.19 334 THR A C 1
ATOM 2505 O O . THR A 1 341 ? 17.768 20.304 3.979 1.00 135.41 334 THR A O 1
ATOM 2509 N N . GLN A 1 342 ? 15.584 20.764 4.242 1.00 127.25 335 GLN A N 1
ATOM 2510 C CA . GLN A 1 342 ? 15.645 22.016 3.449 1.00 127.16 335 GLN A CA 1
ATOM 2511 C C . GLN A 1 342 ? 16.321 23.196 4.188 1.00 125.17 335 GLN A C 1
ATOM 2512 O O . GLN A 1 342 ? 16.902 24.084 3.552 1.00 127.14 335 GLN A O 1
ATOM 2518 N N . GLY A 1 343 ? 16.215 23.214 5.517 1.00 121.54 336 GLY A N 1
ATOM 2519 C CA . GLY A 1 343 ? 16.981 24.142 6.353 1.00 120.15 336 GLY A CA 1
ATOM 2520 C C . GLY A 1 343 ? 16.356 25.507 6.524 1.00 115.72 336 GLY A C 1
ATOM 2521 O O . GLY A 1 343 ? 15.162 25.672 6.359 1.00 112.98 336 GLY A O 1
ATOM 2522 N N . ILE A 1 344 ? 17.188 26.479 6.866 1.00 115.56 337 ILE A N 1
ATOM 2523 C CA . ILE A 1 344 ? 16.825 27.892 6.890 1.00 112.58 337 ILE A CA 1
ATOM 2524 C C . ILE A 1 344 ? 16.088 28.358 5.627 1.00 112.52 337 ILE A C 1
ATOM 2525 O O . ILE A 1 344 ? 15.359 29.353 5.662 1.00 109.58 337 ILE A O 1
ATOM 2530 N N . ASP A 1 345 ? 16.292 27.639 4.518 1.00 116.02 338 ASP A N 1
ATOM 2531 C CA . ASP A 1 345 ? 15.575 27.895 3.258 1.00 116.79 338 ASP A CA 1
ATOM 2532 C C . ASP A 1 345 ? 14.159 27.286 3.269 1.00 113.28 338 ASP A C 1
ATOM 2533 O O . ASP A 1 345 ? 13.456 27.268 2.250 1.00 114.55 338 ASP A O 1
ATOM 2538 N N . SER A 1 346 ? 13.758 26.785 4.435 1.00 108.96 339 SER A N 1
ATOM 2539 C CA . SER A 1 346 ? 12.355 26.537 4.765 1.00 104.55 339 SER A CA 1
ATOM 2540 C C . SER A 1 346 ? 11.564 27.844 4.747 1.00 100.61 339 SER A C 1
ATOM 2541 O O . SER A 1 346 ? 10.389 27.885 4.369 1.00 100.03 339 SER A O 1
ATOM 2544 N N . ILE A 1 347 ? 12.232 28.901 5.187 1.00 98.23 340 ILE A N 1
ATOM 2545 C CA . ILE A 1 347 ? 11.684 30.238 5.198 1.00 94.61 340 ILE A CA 1
ATOM 2546 C C . ILE A 1 347 ? 11.753 30.759 3.763 1.00 96.80 340 ILE A C 1
ATOM 2547 O O . ILE A 1 347 ? 12.464 30.200 2.945 1.00 100.24 340 ILE A O 1
ATOM 2552 N N . GLU A 1 348 ? 10.962 31.777 3.451 1.00 94.27 341 GLU A N 1
ATOM 2553 C CA . GLU A 1 348 ? 10.909 32.352 2.110 1.00 96.93 341 GLU A CA 1
ATOM 2554 C C . GLU A 1 348 ? 11.084 33.863 2.148 1.00 95.62 341 GLU A C 1
ATOM 2555 O O . GLU A 1 348 ? 11.640 34.437 1.214 1.00 100.02 341 GLU A O 1
ATOM 2561 N N . LYS A 1 349 ? 10.627 34.506 3.219 1.00 89.85 342 LYS A N 1
ATOM 2562 C CA . LYS A 1 349 ? 10.575 35.959 3.284 1.00 88.85 342 LYS A CA 1
ATOM 2563 C C . LYS A 1 349 ? 10.211 36.444 4.686 1.00 83.79 342 LYS A C 1
ATOM 2564 O O . LYS A 1 349 ? 9.358 35.878 5.368 1.00 80.91 342 LYS A O 1
ATOM 2570 N N . LEU A 1 350 ? 10.855 37.526 5.091 1.00 83.38 343 LEU A N 1
ATOM 2571 C CA . LEU A 1 350 ? 10.607 38.182 6.370 1.00 79.44 343 LEU A CA 1
ATOM 2572 C C . LEU A 1 350 ? 10.386 39.657 6.058 1.00 79.95 343 LEU A C 1
ATOM 2573 O O . LEU A 1 350 ? 10.835 40.149 5.031 1.00 83.44 343 LEU A O 1
ATOM 2578 N N . SER A 1 351 ? 9.654 40.340 6.925 1.00 76.59 344 SER A N 1
ATOM 2579 C CA . SER A 1 351 ? 9.338 41.745 6.738 1.00 76.94 344 SER A CA 1
ATOM 2580 C C . SER A 1 351 ? 8.983 42.335 8.089 1.00 73.70 344 SER A C 1
ATOM 2581 O O . SER A 1 351 ? 8.057 41.857 8.748 1.00 70.48 344 SER A O 1
ATOM 2584 N N . ILE A 1 352 ? 9.703 43.376 8.497 1.00 74.42 345 ILE A N 1
ATOM 2585 C CA . ILE A 1 352 ? 9.354 44.098 9.724 1.00 72.23 345 ILE A CA 1
ATOM 2586 C C . ILE A 1 352 ? 9.083 45.582 9.445 1.00 74.91 345 ILE A C 1
ATOM 2587 O O . ILE A 1 352 ? 9.942 46.302 8.988 1.00 77.17 345 ILE A O 1
ATOM 2592 N N . ASN A 1 353 ? 7.857 46.013 9.685 1.00 75.26 346 ASN A N 1
ATOM 2593 C CA . ASN A 1 353 ? 7.487 47.391 9.469 1.00 78.62 346 ASN A CA 1
ATOM 2594 C C . ASN A 1 353 ? 7.838 47.852 8.046 1.00 83.54 346 ASN A C 1
ATOM 2595 O O . ASN A 1 353 ? 8.581 48.806 7.833 1.00 85.76 346 ASN A O 1
ATOM 2600 N N . ASN A 1 354 ? 7.278 47.144 7.074 1.00 85.73 347 ASN A N 1
ATOM 2601 C CA . ASN A 1 354 ? 7.462 47.471 5.677 1.00 91.12 347 ASN A CA 1
ATOM 2602 C C . ASN A 1 354 ? 8.945 47.559 5.322 1.00 93.70 347 ASN A C 1
ATOM 2603 O O . ASN A 1 354 ? 9.346 48.294 4.412 1.00 98.07 347 ASN A O 1
ATOM 2608 N N . GLN A 1 355 ? 9.757 46.807 6.056 1.00 91.18 348 GLN A N 1
ATOM 2609 C CA . GLN A 1 355 ? 11.153 46.628 5.700 1.00 93.71 348 GLN A CA 1
ATOM 2610 C C . GLN A 1 355 ? 11.279 45.154 5.419 1.00 92.25 348 GLN A C 1
ATOM 2611 O O . GLN A 1 355 ? 10.545 44.362 6.011 1.00 88.28 348 GLN A O 1
ATOM 2617 N N . ASP A 1 356 ? 12.179 44.799 4.503 1.00 95.33 349 ASP A N 1
ATOM 2618 C CA . ASP A 1 356 ? 12.419 43.410 4.146 1.00 94.69 349 ASP A CA 1
ATOM 2619 C C . ASP A 1 356 ? 13.696 42.956 4.835 1.00 93.97 349 ASP A C 1
ATOM 2620 O O . ASP A 1 356 ? 14.763 43.433 4.495 1.00 98.07 349 ASP A O 1
ATOM 2625 N N . ALA A 1 357 ? 13.590 42.026 5.780 1.00 89.90 350 ALA A N 1
ATOM 2626 C CA . ALA A 1 357 ? 14.750 41.508 6.531 1.00 89.51 350 ALA A CA 1
ATOM 2627 C C . ALA A 1 357 ? 15.023 40.015 6.286 1.00 89.82 350 ALA A C 1
ATOM 2628 O O . ALA A 1 357 ? 15.596 39.329 7.155 1.00 88.28 350 ALA A O 1
ATOM 2630 N N . THR A 1 358 ? 14.622 39.524 5.111 1.00 91.98 351 THR A N 1
ATOM 2631 C CA . THR A 1 358 ? 14.816 38.127 4.751 1.00 92.90 351 THR A CA 1
ATOM 2632 C C . THR A 1 358 ? 16.286 37.764 4.782 1.00 96.43 351 THR A C 1
ATOM 2633 O O . THR A 1 358 ? 16.672 36.877 5.538 1.00 94.97 351 THR A O 1
ATOM 2637 N N . GLU A 1 359 ? 17.100 38.479 3.999 1.00 101.54 352 GLU A N 1
ATOM 2638 C CA . GLU A 1 359 ? 18.508 38.116 3.789 1.00 106.23 352 GLU A CA 1
ATOM 2639 C C . GLU A 1 359 ? 19.302 38.267 5.079 1.00 104.84 352 GLU A C 1
ATOM 2640 O O . GLU A 1 359 ? 20.253 37.519 5.327 1.00 106.98 352 GLU A O 1
ATOM 2646 N N . ALA A 1 360 ? 18.886 39.234 5.894 1.00 101.86 353 ALA A N 1
ATOM 2647 C CA . ALA A 1 360 ? 19.559 39.560 7.141 1.00 100.61 353 ALA A CA 1
ATOM 2648 C C . ALA A 1 360 ? 19.310 38.499 8.226 1.00 97.80 353 ALA A C 1
ATOM 2649 O O . ALA A 1 360 ? 20.241 38.113 8.941 1.00 98.58 353 ALA A O 1
ATOM 2651 N N . LEU A 1 361 ? 18.069 38.023 8.354 1.00 95.03 354 LEU A N 1
ATOM 2652 C CA . LEU A 1 361 ? 17.813 36.837 9.178 1.00 93.47 354 LEU A CA 1
ATOM 2653 C C . LEU A 1 361 ? 18.715 35.701 8.680 1.00 97.48 354 LEU A C 1
ATOM 2654 O O . LEU A 1 361 ? 19.616 35.222 9.387 1.00 98.64 354 LEU A O 1
ATOM 2659 N N . LYS A 1 362 ? 18.507 35.338 7.421 1.00 100.32 355 LYS A N 1
ATOM 2660 C CA . LYS A 1 362 ? 19.343 34.358 6.727 1.00 104.91 355 LYS A CA 1
ATOM 2661 C C . LYS A 1 362 ? 20.818 34.466 7.099 1.00 108.61 355 LYS A C 1
ATOM 2662 O O . LYS A 1 362 ? 21.516 33.471 7.128 1.00 111.33 355 LYS A O 1
ATOM 2668 N N . ILE A 1 363 ? 21.309 35.670 7.352 1.00 109.72 356 ILE A N 1
ATOM 2669 C CA . ILE A 1 363 ? 22.680 35.822 7.846 1.00 113.47 356 ILE A CA 1
ATOM 2670 C C . ILE A 1 363 ? 22.785 35.471 9.326 1.00 111.48 356 ILE A C 1
ATOM 2671 O O . ILE A 1 363 ? 23.667 34.705 9.729 1.00 113.96 356 ILE A O 1
ATOM 2676 N N . ILE A 1 364 ? 21.891 36.054 10.127 1.00 107.60 357 ILE A N 1
ATOM 2677 C CA . ILE A 1 364 ? 22.016 36.005 11.581 1.00 106.23 357 ILE A CA 1
ATOM 2678 C C . ILE A 1 364 ? 21.595 34.660 12.108 1.00 105.05 357 ILE A C 1
ATOM 2679 O O . ILE A 1 364 ? 22.217 34.138 13.030 1.00 106.43 357 ILE A O 1
ATOM 2684 N N . LEU A 1 365 ? 20.559 34.094 11.503 1.00 103.30 358 LEU A N 1
ATOM 2685 C CA . LEU A 1 365 ? 19.947 32.882 12.029 1.00 102.08 358 LEU A CA 1
ATOM 2686 C C . LEU A 1 365 ? 20.903 31.684 12.090 1.00 106.23 358 LEU A C 1
ATOM 2687 O O . LEU A 1 365 ? 20.937 30.994 13.099 1.00 105.88 358 LEU A O 1
ATOM 2692 N N . PRO A 1 366 ? 21.685 31.445 11.026 1.00 110.82 359 PRO A N 1
ATOM 2693 C CA . PRO A 1 366 ? 22.631 30.324 11.007 1.00 115.71 359 PRO A CA 1
ATOM 2694 C C . PRO A 1 366 ? 23.757 30.463 12.016 1.00 118.77 359 PRO A C 1
ATOM 2695 O O . PRO A 1 366 ? 24.177 29.479 12.617 1.00 120.79 359 PRO A O 1
ATOM 2699 N N . PHE A 1 367 ? 24.263 31.679 12.164 1.00 119.83 360 PHE A N 1
ATOM 2700 C CA . PHE A 1 367 ? 25.204 31.993 13.228 1.00 122.51 360 PHE A CA 1
ATOM 2701 C C . PHE A 1 367 ? 24.547 31.745 14.591 1.00 119.78 360 PHE A C 1
ATOM 2702 O O . PHE A 1 367 ? 25.079 30.998 15.402 1.00 121.94 360 PHE A O 1
ATOM 2710 N N . ILE A 1 368 ? 23.390 32.368 14.834 1.00 115.66 361 ILE A N 1
ATOM 2711 C CA . ILE A 1 368 ? 22.637 32.110 16.059 1.00 113.42 361 ILE A CA 1
ATOM 2712 C C . ILE A 1 368 ? 22.477 30.624 16.210 1.00 115.78 361 ILE A C 1
ATOM 2713 O O . ILE A 1 368 ? 22.881 30.076 17.219 1.00 118.26 361 ILE A O 1
ATOM 2718 N N . MET A 1 369 ? 21.903 29.988 15.186 1.00 116.08 362 MET A N 1
ATOM 2719 C CA . MET A 1 369 ? 21.652 28.538 15.167 1.00 118.14 362 MET A CA 1
ATOM 2720 C C . MET A 1 369 ? 22.910 27.717 15.423 1.00 123.77 362 MET A C 1
ATOM 2721 O O . MET A 1 369 ? 22.853 26.715 16.122 1.00 125.34 362 MET A O 1
ATOM 2726 N N . PHE A 1 370 ? 24.030 28.133 14.841 1.00 127.64 363 PHE A N 1
ATOM 2727 C CA . PHE A 1 370 ? 25.314 27.438 15.008 1.00 134.05 363 PHE A CA 1
ATOM 2728 C C . PHE A 1 370 ? 25.941 27.747 16.382 1.00 135.93 363 PHE A C 1
ATOM 2729 O O . PHE A 1 370 ? 26.438 26.846 17.066 1.00 139.72 363 PHE A O 1
ATOM 2737 N N . SER A 1 371 ? 25.915 29.020 16.775 1.00 133.85 364 SER A N 1
ATOM 2738 C CA . SER A 1 371 ? 26.467 29.468 18.061 1.00 135.52 364 SER A CA 1
ATOM 2739 C C . SER A 1 371 ? 25.698 28.840 19.223 1.00 134.09 364 SER A C 1
ATOM 2740 O O . SER A 1 371 ? 26.283 28.268 20.157 1.00 137.46 364 SER A O 1
ATOM 2743 N N . MET A 1 372 ? 24.375 28.971 19.126 1.00 129.32 365 MET A N 1
ATOM 2744 C CA . MET A 1 372 ? 23.421 28.573 20.164 1.00 127.69 365 MET A CA 1
ATOM 2745 C C . MET A 1 372 ? 23.384 27.062 20.376 1.00 130.62 365 MET A C 1
ATOM 2746 O O . MET A 1 372 ? 23.186 26.609 21.502 1.00 132.07 365 MET A O 1
ATOM 2751 N N . LEU A 1 373 ? 23.578 26.292 19.303 1.00 132.04 366 LEU A N 1
ATOM 2752 C CA . LEU A 1 373 ? 23.586 24.818 19.387 1.00 135.22 366 LEU A CA 1
ATOM 2753 C C . LEU A 1 373 ? 24.857 24.248 20.054 1.00 141.51 366 LEU A C 1
ATOM 2754 O O . LEU A 1 373 ? 24.895 23.063 20.399 1.00 145.08 366 LEU A O 1
ATOM 2759 N N . MET A 1 374 ? 25.879 25.083 20.244 1.00 143.20 367 MET A N 1
ATOM 2760 C CA . MET A 1 374 ? 27.088 24.685 20.972 1.00 149.34 367 MET A CA 1
ATOM 2761 C C . MET A 1 374 ? 27.349 25.643 22.139 1.00 149.28 367 MET A C 1
ATOM 2762 O O . MET A 1 374 ? 27.972 25.270 23.138 1.00 153.77 367 MET A O 1
ATOM 2767 N N . MET B 1 24 ? -23.305 31.475 8.280 1.00 95.78 17 MET B N 1
ATOM 2768 C CA . MET B 1 24 ? -22.647 31.800 9.579 1.00 93.80 17 MET B CA 1
ATOM 2769 C C . MET B 1 24 ? -23.553 32.523 10.613 1.00 87.48 17 MET B C 1
ATOM 2770 O O . MET B 1 24 ? -23.789 33.734 10.561 1.00 83.45 17 MET B O 1
ATOM 2775 N N . CYS B 1 25 ? -24.017 31.746 11.581 1.00 86.73 18 CYS B N 1
ATOM 2776 C CA . CYS B 1 25 ? -25.048 32.192 12.474 1.00 82.29 18 CYS B CA 1
ATOM 2777 C C . CYS B 1 25 ? -24.484 32.526 13.812 1.00 79.66 18 CYS B C 1
ATOM 2778 O O . CYS B 1 25 ? -24.132 31.641 14.568 1.00 82.35 18 CYS B O 1
ATOM 2781 N N . GLY B 1 26 ? -24.428 33.807 14.118 1.00 75.00 19 GLY B N 1
ATOM 2782 C CA . GLY B 1 26 ? -23.948 34.215 15.386 1.00 73.53 19 GLY B CA 1
ATOM 2783 C C . GLY B 1 26 ? -23.170 35.475 15.296 1.00 72.59 19 GLY B C 1
ATOM 2784 O O . GLY B 1 26 ? -22.905 35.972 14.218 1.00 72.34 19 GLY B O 1
ATOM 2785 N N . ASN B 1 27 ? -22.796 35.988 16.460 1.00 72.39 20 ASN B N 1
ATOM 2786 C CA . ASN B 1 27 ? -22.024 37.227 16.524 1.00 72.74 20 ASN B CA 1
ATOM 2787 C C . ASN B 1 27 ? -22.599 38.225 15.498 1.00 70.86 20 ASN B C 1
ATOM 2788 O O . ASN B 1 27 ? -21.989 38.495 14.466 1.00 71.86 20 ASN B O 1
ATOM 2793 N N . SER B 1 28 ? -23.817 38.694 15.773 1.00 68.05 21 SER B N 1
ATOM 2794 C CA . SER B 1 28 ? -24.416 39.836 15.064 1.00 66.12 21 SER B CA 1
ATOM 2795 C C . SER B 1 28 ? -25.000 40.858 16.053 1.00 63.44 21 SER B C 1
ATOM 2796 O O . SER B 1 28 ? -25.476 41.901 15.648 1.00 63.79 21 SER B O 1
ATOM 2799 N N . ILE B 1 29 ? -24.994 40.569 17.341 1.00 61.50 22 ILE B N 1
ATOM 2800 C CA . ILE B 1 29 ? -25.640 41.479 18.282 1.00 59.53 22 ILE B CA 1
ATOM 2801 C C . ILE B 1 29 ? -24.782 41.708 19.526 1.00 60.30 22 ILE B C 1
ATOM 2802 O O . ILE B 1 29 ? -24.391 40.753 20.202 1.00 59.77 22 ILE B O 1
ATOM 2807 N N . ASP B 1 30 ? -24.461 42.973 19.792 1.00 60.95 23 ASP B N 1
ATOM 2808 C CA . ASP B 1 30 ? -23.565 43.295 20.912 1.00 64.06 23 ASP B CA 1
ATOM 2809 C C . ASP B 1 30 ? -24.241 42.986 22.186 1.00 61.60 23 ASP B C 1
ATOM 2810 O O . ASP B 1 30 ? -25.358 43.360 22.372 1.00 59.96 23 ASP B O 1
ATOM 2815 N N . GLU B 1 31 ? -23.556 42.346 23.093 1.00 62.54 24 GLU B N 1
ATOM 2816 C CA . GLU B 1 31 ? -24.105 42.272 24.445 1.00 63.01 24 GLU B CA 1
ATOM 2817 C C . GLU B 1 31 ? -24.695 43.623 24.824 1.00 61.11 24 GLU B C 1
ATOM 2818 O O . GLU B 1 31 ? -25.758 43.691 25.386 1.00 59.30 24 GLU B O 1
ATOM 2824 N N . LYS B 1 32 ? -24.024 44.696 24.453 1.00 61.45 25 LYS B N 1
ATOM 2825 C CA . LYS B 1 32 ? -24.586 46.039 24.599 1.00 61.73 25 LYS B CA 1
ATOM 2826 C C . LYS B 1 32 ? -26.036 46.210 24.084 1.00 57.20 25 LYS B C 1
ATOM 2827 O O . LYS B 1 32 ? -26.922 46.656 24.856 1.00 57.00 25 LYS B O 1
ATOM 2833 N N . THR B 1 33 ? -26.240 45.902 22.785 1.00 52.67 26 THR B N 1
ATOM 2834 C CA . THR B 1 33 ? -27.558 45.921 22.124 1.00 48.09 26 THR B CA 1
ATOM 2835 C C . THR B 1 33 ? -28.513 44.938 22.770 1.00 44.82 26 THR B C 1
ATOM 2836 O O . THR B 1 33 ? -29.687 45.223 22.919 1.00 44.33 26 THR B O 1
ATOM 2840 N N . VAL B 1 34 ? -28.055 43.749 23.097 1.00 42.88 27 VAL B N 1
ATOM 2841 C CA . VAL B 1 34 ? -28.927 42.816 23.786 1.00 41.11 27 VAL B CA 1
ATOM 2842 C C . VAL B 1 34 ? -29.326 43.450 25.098 1.00 43.73 27 VAL B C 1
ATOM 2843 O O . VAL B 1 34 ? -30.474 43.458 25.475 1.00 43.18 27 VAL B O 1
ATOM 2847 N N . LYS B 1 35 ? -28.348 43.970 25.820 1.00 48.09 28 LYS B N 1
ATOM 2848 C CA . LYS B 1 35 ? -28.608 44.492 27.149 1.00 51.12 28 LYS B CA 1
ATOM 2849 C C . LYS B 1 35 ? -29.634 45.632 27.061 1.00 52.12 28 LYS B C 1
ATOM 2850 O O . LYS B 1 35 ? -30.473 45.804 27.964 1.00 53.84 28 LYS B O 1
ATOM 2856 N N . LYS B 1 36 ? -29.593 46.392 25.969 1.00 52.00 29 LYS B N 1
ATOM 2857 C CA . LYS B 1 36 ? -30.498 47.516 25.812 1.00 54.06 29 LYS B CA 1
ATOM 2858 C C . LYS B 1 36 ? -31.943 47.035 25.739 1.00 51.98 29 LYS B C 1
ATOM 2859 O O . LYS B 1 36 ? -32.810 47.582 26.371 1.00 54.98 29 LYS B O 1
ATOM 2865 N N . TYR B 1 37 ? -32.182 45.977 24.995 1.00 49.23 30 TYR B N 1
ATOM 2866 C CA . TYR B 1 37 ? -33.533 45.483 24.731 1.00 47.65 30 TYR B CA 1
ATOM 2867 C C . TYR B 1 37 ? -34.066 44.784 25.936 1.00 46.93 30 TYR B C 1
ATOM 2868 O O . TYR B 1 37 ? -35.257 44.861 26.235 1.00 47.49 30 TYR B O 1
ATOM 2877 N N . GLU B 1 38 ? -33.193 44.057 26.604 1.00 46.71 31 GLU B N 1
ATOM 2878 C CA . GLU B 1 38 ? -33.565 43.436 27.870 1.00 48.08 31 GLU B CA 1
ATOM 2879 C C . GLU B 1 38 ? -34.174 44.520 28.788 1.00 50.60 31 GLU B C 1
ATOM 2880 O O . GLU B 1 38 ? -35.226 44.311 29.389 1.00 48.59 31 GLU B O 1
ATOM 2886 N N . ASN B 1 39 ? -33.506 45.671 28.836 1.00 54.20 32 ASN B N 1
ATOM 2887 C CA . ASN B 1 39 ? -33.975 46.814 29.612 1.00 60.18 32 ASN B CA 1
ATOM 2888 C C . ASN B 1 39 ? -35.216 47.508 29.070 1.00 61.97 32 ASN B C 1
ATOM 2889 O O . ASN B 1 39 ? -36.062 47.992 29.845 1.00 64.64 32 ASN B O 1
ATOM 2894 N N . GLN B 1 40 ? -35.345 47.548 27.752 1.00 60.98 33 GLN B N 1
ATOM 2895 C CA . GLN B 1 40 ? -36.593 48.019 27.174 1.00 63.11 33 GLN B CA 1
ATOM 2896 C C . GLN B 1 40 ? -37.678 47.033 27.586 1.00 60.39 33 GLN B C 1
ATOM 2897 O O . GLN B 1 40 ? -38.646 47.395 28.256 1.00 63.65 33 GLN B O 1
ATOM 2903 N N . LEU B 1 41 ? -37.479 45.775 27.224 1.00 55.28 34 LEU B N 1
ATOM 2904 C CA . LEU B 1 41 ? -38.487 44.738 27.467 1.00 52.48 34 LEU B CA 1
ATOM 2905 C C . LEU B 1 41 ? -38.964 44.697 28.910 1.00 54.31 34 LEU B C 1
ATOM 2906 O O . LEU B 1 41 ? -40.173 44.673 29.128 1.00 55.66 34 LEU B O 1
ATOM 2911 N N . ASN B 1 42 ? -38.023 44.671 29.870 1.00 54.63 35 ASN B N 1
ATOM 2912 C CA . ASN B 1 42 ? -38.365 44.661 31.293 1.00 57.01 35 ASN B CA 1
ATOM 2913 C C . ASN B 1 42 ? -39.152 45.904 31.668 1.00 61.42 35 ASN B C 1
ATOM 2914 O O . ASN B 1 42 ? -40.283 45.807 32.105 1.00 62.49 35 ASN B O 1
ATOM 2919 N N . GLN B 1 43 ? -38.570 47.074 31.451 1.00 64.84 36 GLN B N 1
ATOM 2920 C CA . GLN B 1 43 ? -39.248 48.323 31.779 1.00 70.10 36 GLN B CA 1
ATOM 2921 C C . GLN B 1 43 ? -40.648 48.452 31.135 1.00 70.91 36 GLN B C 1
ATOM 2922 O O . GLN B 1 43 ? -41.568 48.901 31.808 1.00 76.24 36 GLN B O 1
ATOM 2928 N N . THR B 1 44 ? -40.843 48.064 29.876 1.00 67.94 37 THR B N 1
ATOM 2929 C CA . THR B 1 44 ? -42.195 48.133 29.276 1.00 69.45 37 THR B CA 1
ATOM 2930 C C . THR B 1 44 ? -43.188 47.267 30.017 1.00 69.43 37 THR B C 1
ATOM 2931 O O . THR B 1 44 ? -44.301 47.694 30.286 1.00 73.62 37 THR B O 1
ATOM 2935 N N . VAL B 1 45 ? -42.794 46.044 30.341 1.00 65.74 38 VAL B N 1
ATOM 2936 C CA . VAL B 1 45 ? -43.719 45.122 30.987 1.00 65.52 38 VAL B CA 1
ATOM 2937 C C . VAL B 1 45 ? -44.125 45.667 32.323 1.00 70.39 38 VAL B C 1
ATOM 2938 O O . VAL B 1 45 ? -45.301 45.688 32.644 1.00 73.38 38 VAL B O 1
ATOM 2942 N N . LYS B 1 46 ? -43.160 46.148 33.087 1.00 72.57 39 LYS B N 1
ATOM 2943 C CA . LYS B 1 46 ? -43.474 46.772 34.352 1.00 78.30 39 LYS B CA 1
ATOM 2944 C C . LYS B 1 46 ? -44.641 47.755 34.198 1.00 84.49 39 LYS B C 1
ATOM 2945 O O . LYS B 1 46 ? -45.572 47.747 34.997 1.00 88.08 39 LYS B O 1
ATOM 2951 N N . GLN B 1 47 ? -44.586 48.600 33.172 1.00 86.93 40 GLN B N 1
ATOM 2952 C CA . GLN B 1 47 ? -45.589 49.650 32.990 1.00 94.06 40 GLN B CA 1
ATOM 2953 C C . GLN B 1 47 ? -46.942 49.090 32.613 1.00 94.60 40 GLN B C 1
ATOM 2954 O O . GLN B 1 47 ? -47.958 49.633 33.026 1.00 100.98 40 GLN B O 1
ATOM 2960 N N . GLU B 1 48 ? -46.968 48.005 31.850 1.00 89.46 41 GLU B N 1
ATOM 2961 C CA . GLU B 1 48 ? -48.238 47.356 31.527 1.00 90.24 41 GLU B CA 1
ATOM 2962 C C . GLU B 1 48 ? -48.835 46.719 32.770 1.00 91.08 41 GLU B C 1
ATOM 2963 O O . GLU B 1 48 ? -50.039 46.761 32.963 1.00 94.75 41 GLU B O 1
ATOM 2969 N N . ILE B 1 49 ? -47.969 46.171 33.614 1.00 88.26 42 ILE B N 1
ATOM 2970 C CA . ILE B 1 49 ? -48.351 45.550 34.872 1.00 89.64 42 ILE B CA 1
ATOM 2971 C C . ILE B 1 49 ? -48.764 46.544 35.979 1.00 96.98 42 ILE B C 1
ATOM 2972 O O . ILE B 1 49 ? -49.739 46.324 36.730 1.00 99.94 42 ILE B O 1
ATOM 2977 N N . ALA B 1 50 ? -47.974 47.600 36.127 1.00 100.13 43 ALA B N 1
ATOM 2978 C CA . ALA B 1 50 ? -48.300 48.649 37.070 1.00 107.87 43 ALA B CA 1
ATOM 2979 C C . ALA B 1 50 ? -49.646 49.221 36.636 1.00 113.11 43 ALA B C 1
ATOM 2980 O O . ALA B 1 50 ? -50.544 49.405 37.454 1.00 118.36 43 ALA B O 1
ATOM 2982 N N . SER B 1 51 ? -49.779 49.468 35.329 1.00 112.08 44 SER B N 1
ATOM 2983 C CA . SER B 1 51 ? -51.048 49.904 34.732 1.00 116.83 44 SER B CA 1
ATOM 2984 C C . SER B 1 51 ? -52.209 49.002 35.117 1.00 116.88 44 SER B C 1
ATOM 2985 O O . SER B 1 51 ? -53.180 49.467 35.703 1.00 123.57 44 SER B O 1
ATOM 2988 N N . LEU B 1 52 ? -52.097 47.721 34.763 1.00 110.11 45 LEU B N 1
ATOM 2989 C CA . LEU B 1 52 ? -53.173 46.757 34.961 1.00 109.91 45 LEU B CA 1
ATOM 2990 C C . LEU B 1 52 ? -53.552 46.650 36.412 1.00 113.52 45 LEU B C 1
ATOM 2991 O O . LEU B 1 52 ? -54.737 46.654 36.731 1.00 118.20 45 LEU B O 1
ATOM 2996 N N . SER B 1 53 ? -52.562 46.555 37.294 1.00 112.02 46 SER B N 1
ATOM 2997 C CA . SER B 1 53 ? -52.867 46.383 38.707 1.00 115.86 46 SER B CA 1
ATOM 2998 C C . SER B 1 53 ? -53.820 47.449 39.196 1.00 125.18 46 SER B C 1
ATOM 2999 O O . SER B 1 53 ? -54.763 47.143 39.926 1.00 128.71 46 SER B O 1
ATOM 3002 N N . GLN B 1 54 ? -53.574 48.692 38.787 1.00 129.87 47 GLN B N 1
ATOM 3003 C CA . GLN B 1 54 ? -54.362 49.828 39.277 1.00 140.31 47 GLN B CA 1
ATOM 3004 C C . GLN B 1 54 ? -55.756 49.911 38.659 1.00 144.42 47 GLN B C 1
ATOM 3005 O O . GLN B 1 54 ? -56.764 50.073 39.376 1.00 150.85 47 GLN B O 1
ATOM 3011 N N . ASP B 1 55 ? -55.809 49.781 37.338 1.00 140.93 48 ASP B N 1
ATOM 3012 C CA . ASP B 1 55 ? -57.034 50.070 36.600 1.00 146.02 48 ASP B CA 1
ATOM 3013 C C . ASP B 1 55 ? -58.092 48.950 36.696 1.00 144.39 48 ASP B C 1
ATOM 3014 O O . ASP B 1 55 ? -59.295 49.237 36.653 1.00 151.11 48 ASP B O 1
ATOM 3019 N N . SER B 1 56 ? -57.647 47.696 36.853 1.00 135.94 49 SER B N 1
ATOM 3020 C CA . SER B 1 56 ? -58.540 46.525 36.755 1.00 133.76 49 SER B CA 1
ATOM 3021 C C . SER B 1 56 ? -58.611 45.639 37.987 1.00 131.80 49 SER B C 1
ATOM 3022 O O . SER B 1 56 ? -59.520 44.805 38.099 1.00 132.26 49 SER B O 1
ATOM 3025 N N . GLY B 1 57 ? -57.667 45.801 38.906 1.00 129.85 50 GLY B N 1
ATOM 3026 C CA . GLY B 1 57 ? -57.500 44.813 39.944 1.00 127.10 50 GLY B CA 1
ATOM 3027 C C . GLY B 1 57 ? -57.222 43.495 39.251 1.00 119.28 50 GLY B C 1
ATOM 3028 O O . GLY B 1 57 ? -58.091 42.634 39.140 1.00 119.49 50 GLY B O 1
ATOM 3029 N N . ILE B 1 58 ? -56.017 43.395 38.716 1.00 113.05 51 ILE B N 1
ATOM 3030 C CA . ILE B 1 58 ? -55.481 42.174 38.171 1.00 105.88 51 ILE B CA 1
ATOM 3031 C C . ILE B 1 58 ? -54.030 42.227 38.568 1.00 102.24 51 ILE B C 1
ATOM 3032 O O . ILE B 1 58 ? -53.293 43.040 38.017 1.00 101.56 51 ILE B O 1
ATOM 3037 N N . LYS B 1 59 ? -53.599 41.388 39.504 1.00 100.52 52 LYS B N 1
ATOM 3038 C CA . LYS B 1 59 ? -52.196 41.419 39.948 1.00 97.94 52 LYS B CA 1
ATOM 3039 C C . LYS B 1 59 ? -51.330 40.456 39.138 1.00 90.98 52 LYS B C 1
ATOM 3040 O O . LYS B 1 59 ? -51.731 39.319 38.903 1.00 89.21 52 LYS B O 1
ATOM 3046 N N . ILE B 1 60 ? -50.146 40.903 38.717 1.00 87.72 53 ILE B N 1
ATOM 3047 C CA . ILE B 1 60 ? -49.219 40.038 37.979 1.00 81.61 53 ILE B CA 1
ATOM 3048 C C . ILE B 1 60 ? -47.870 39.931 38.659 1.00 80.23 53 ILE B C 1
ATOM 3049 O O . ILE B 1 60 ? -47.178 40.928 38.818 1.00 80.70 53 ILE B O 1
ATOM 3054 N N . GLU B 1 61 ? -47.514 38.698 39.036 1.00 78.47 54 GLU B N 1
ATOM 3055 C CA . GLU B 1 61 ? -46.255 38.383 39.720 1.00 78.08 54 GLU B CA 1
ATOM 3056 C C . GLU B 1 61 ? -45.236 37.913 38.700 1.00 72.97 54 GLU B C 1
ATOM 3057 O O . GLU B 1 61 ? -45.391 36.827 38.167 1.00 71.21 54 GLU B O 1
ATOM 3063 N N . PHE B 1 62 ? -44.209 38.725 38.430 1.00 71.83 55 PHE B N 1
ATOM 3064 C CA . PHE B 1 62 ? -43.342 38.567 37.238 1.00 67.04 55 PHE B CA 1
ATOM 3065 C C . PHE B 1 62 ? -41.882 38.896 37.465 1.00 66.27 55 PHE B C 1
ATOM 3066 O O . PHE B 1 62 ? -41.564 40.027 37.743 1.00 67.24 55 PHE B O 1
ATOM 3074 N N . SER B 1 63 ? -40.994 37.919 37.297 1.00 64.99 56 SER B N 1
ATOM 3075 C CA . SER B 1 63 ? -39.535 38.182 37.327 1.00 66.06 56 SER B CA 1
ATOM 3076 C C . SER B 1 63 ? -38.901 38.553 35.949 1.00 62.93 56 SER B C 1
ATOM 3077 O O . SER B 1 63 ? -39.408 38.223 34.893 1.00 59.96 56 SER B O 1
ATOM 3080 N N . ASP B 1 64 ? -37.754 39.219 36.035 1.00 64.27 57 ASP B N 1
ATOM 3081 C CA . ASP B 1 64 ? -37.079 39.873 34.931 1.00 61.87 57 ASP B CA 1
ATOM 3082 C C . ASP B 1 64 ? -36.622 38.969 33.780 1.00 58.65 57 ASP B C 1
ATOM 3083 O O . ASP B 1 64 ? -36.094 37.892 33.932 1.00 58.74 57 ASP B O 1
ATOM 3088 N N . PHE B 1 65 ? -36.823 39.440 32.583 1.00 57.06 58 PHE B N 1
ATOM 3089 C CA . PHE B 1 65 ? -36.319 38.716 31.429 1.00 54.61 58 PHE B CA 1
ATOM 3090 C C . PHE B 1 65 ? -34.808 38.848 31.326 1.00 56.16 58 PHE B C 1
ATOM 3091 O O . PHE B 1 65 ? -34.299 39.972 31.299 1.00 58.50 58 PHE B O 1
ATOM 3099 N N . LYS B 1 66 ? -34.099 37.712 31.345 1.00 56.33 59 LYS B N 1
ATOM 3100 C CA . LYS B 1 66 ? -32.689 37.687 30.963 1.00 56.24 59 LYS B CA 1
ATOM 3101 C C . LYS B 1 66 ? -32.663 37.413 29.466 1.00 52.03 59 LYS B C 1
ATOM 3102 O O . LYS B 1 66 ? -33.385 36.573 28.949 1.00 50.77 59 LYS B O 1
ATOM 3108 N N . CYS B 1 67 ? -31.850 38.157 28.755 1.00 50.66 60 CYS B N 1
ATOM 3109 C CA . CYS B 1 67 ? -31.788 38.033 27.301 1.00 47.37 60 CYS B CA 1
ATOM 3110 C C . CYS B 1 67 ? -30.382 37.762 26.792 1.00 47.37 60 CYS B C 1
ATOM 3111 O O . CYS B 1 67 ? -29.423 38.368 27.248 1.00 49.81 60 CYS B O 1
ATOM 3114 N N . ASN B 1 68 ? -30.262 36.849 25.843 1.00 45.39 61 ASN B N 1
ATOM 3115 C CA . ASN B 1 68 ? -28.966 36.545 25.202 1.00 45.86 61 ASN B CA 1
ATOM 3116 C C . ASN B 1 68 ? -29.210 36.531 23.727 1.00 42.04 61 ASN B C 1
ATOM 3117 O O . ASN B 1 68 ? -30.325 36.262 23.345 1.00 39.37 61 ASN B O 1
ATOM 3122 N N . ALA B 1 69 ? -28.207 36.785 22.895 1.00 41.83 62 ALA B N 1
ATOM 3123 C CA . ALA B 1 69 ? -28.466 36.827 21.403 1.00 40.19 62 ALA B CA 1
ATOM 3124 C C . ALA B 1 69 ? -28.506 35.448 20.855 1.00 40.79 62 ALA B C 1
ATOM 3125 O O . ALA B 1 69 ? -27.711 34.597 21.268 1.00 43.38 62 ALA B O 1
ATOM 3127 N N . ASP B 1 70 ? -29.450 35.216 19.952 1.00 39.38 63 ASP B N 1
ATOM 3128 C CA . ASP B 1 70 ? -29.527 33.922 19.251 1.00 42.27 63 ASP B CA 1
ATOM 3129 C C . ASP B 1 70 ? -29.549 34.078 17.706 1.00 42.80 63 ASP B C 1
ATOM 3130 O O . ASP B 1 70 ? -30.518 33.736 17.062 1.00 41.72 63 ASP B O 1
ATOM 3135 N N . GLY B 1 71 ? -28.438 34.559 17.152 1.00 44.22 64 GLY B N 1
ATOM 3136 C CA . GLY B 1 71 ? -28.314 34.784 15.710 1.00 46.57 64 GLY B CA 1
ATOM 3137 C C . GLY B 1 71 ? -28.951 36.103 15.343 1.00 44.71 64 GLY B C 1
ATOM 3138 O O . GLY B 1 71 ? -28.630 37.135 15.944 1.00 45.16 64 GLY B O 1
ATOM 3139 N N . ASP B 1 72 ? -29.888 36.068 14.403 1.00 44.19 65 ASP B N 1
ATOM 3140 C CA . ASP B 1 72 ? -30.712 37.248 14.135 1.00 42.81 65 ASP B CA 1
ATOM 3141 C C . ASP B 1 72 ? -31.750 37.587 15.234 1.00 40.09 65 ASP B C 1
ATOM 3142 O O . ASP B 1 72 ? -32.324 38.677 15.248 1.00 39.19 65 ASP B O 1
ATOM 3147 N N . PHE B 1 73 ? -31.996 36.642 16.138 1.00 39.30 66 PHE B N 1
ATOM 3148 C CA . PHE B 1 73 ? -33.044 36.769 17.130 1.00 37.60 66 PHE B CA 1
ATOM 3149 C C . PHE B 1 73 ? -32.471 37.279 18.412 1.00 37.12 66 PHE B C 1
ATOM 3150 O O . PHE B 1 73 ? -31.288 37.184 18.593 1.00 39.91 66 PHE B O 1
ATOM 3158 N N . ILE B 1 74 ? -33.280 37.834 19.286 1.00 36.35 67 ILE B N 1
ATOM 3159 C CA . ILE B 1 74 ? -32.835 37.993 20.661 1.00 37.56 67 ILE B CA 1
ATOM 3160 C C . ILE B 1 74 ? -33.750 37.160 21.496 1.00 37.78 67 ILE B C 1
ATOM 3161 O O . ILE B 1 74 ? -34.928 37.394 21.406 1.00 38.30 67 ILE B O 1
ATOM 3166 N N . ALA B 1 75 ? -33.232 36.216 22.292 1.00 38.88 68 ALA B N 1
ATOM 3167 C CA . ALA B 1 75 ? -34.079 35.296 23.059 1.00 39.34 68 ALA B CA 1
ATOM 3168 C C . ALA B 1 75 ? -34.094 35.819 24.445 1.00 40.27 68 ALA B C 1
ATOM 3169 O O . ALA B 1 75 ? -33.087 36.312 24.919 1.00 42.19 68 ALA B O 1
ATOM 3171 N N . CYS B 1 76 ? -35.221 35.686 25.123 1.00 41.27 69 CYS B N 1
ATOM 3172 C CA . CYS B 1 76 ? -35.320 36.088 26.524 1.00 42.21 69 CYS B CA 1
ATOM 3173 C C . CYS B 1 76 ? -36.141 35.112 27.327 1.00 42.72 69 CYS B C 1
ATOM 3174 O O . CYS B 1 76 ? -36.988 34.423 26.794 1.00 40.94 69 CYS B O 1
ATOM 3177 N N . LEU B 1 77 ? -35.956 35.135 28.647 1.00 45.47 70 LEU B N 1
ATOM 3178 C CA . LEU B 1 77 ? -36.591 34.167 29.522 1.00 47.56 70 LEU B CA 1
ATOM 3179 C C . LEU B 1 77 ? -36.923 34.698 30.891 1.00 50.18 70 LEU B C 1
ATOM 3180 O O . LEU B 1 77 ? -36.017 35.133 31.593 1.00 53.17 70 LEU B O 1
ATOM 3185 N N . SER B 1 78 ? -38.194 34.604 31.309 1.00 53.66 71 SER B N 1
ATOM 3186 C CA . SER B 1 78 ? -38.633 34.948 32.708 1.00 55.22 71 SER B CA 1
ATOM 3187 C C . SER B 1 78 ? -39.242 33.807 33.530 1.00 55.81 71 SER B C 1
ATOM 3188 O O . SER B 1 78 ? -40.290 33.293 33.206 1.00 53.17 71 SER B O 1
ATOM 3191 N N . PRO B 1 79 ? -38.647 33.499 34.664 1.00 59.76 72 PRO B N 1
ATOM 3192 C CA . PRO B 1 79 ? -39.142 32.419 35.532 1.00 62.68 72 PRO B CA 1
ATOM 3193 C C . PRO B 1 79 ? -40.351 32.742 36.445 1.00 64.30 72 PRO B C 1
ATOM 3194 O O . PRO B 1 79 ? -40.522 33.882 36.916 1.00 65.59 72 PRO B O 1
ATOM 3198 N N . ASN B 1 80 ? -41.171 31.720 36.692 1.00 65.10 73 ASN B N 1
ATOM 3199 C CA . ASN B 1 80 ? -42.227 31.775 37.718 1.00 66.56 73 ASN B CA 1
ATOM 3200 C C . ASN B 1 80 ? -43.122 32.973 37.573 1.00 64.72 73 ASN B C 1
ATOM 3201 O O . ASN B 1 80 ? -43.362 33.720 38.515 1.00 67.25 73 ASN B O 1
ATOM 3206 N N . PHE B 1 81 ? -43.580 33.171 36.368 1.00 61.32 74 PHE B N 1
ATOM 3207 C CA . PHE B 1 81 ? -44.571 34.165 36.095 1.00 60.20 74 PHE B CA 1
ATOM 3208 C C . PHE B 1 81 ? -45.817 33.615 36.675 1.00 61.68 74 PHE B C 1
ATOM 3209 O O . PHE B 1 81 ? -46.016 32.394 36.713 1.00 61.84 74 PHE B O 1
ATOM 3217 N N . LYS B 1 82 ? -46.657 34.527 37.134 1.00 63.35 75 LYS B N 1
ATOM 3218 C CA . LYS B 1 82 ? -47.928 34.167 37.753 1.00 65.47 75 LYS B CA 1
ATOM 3219 C C . LYS B 1 82 ? -48.861 35.355 37.610 1.00 65.33 75 LYS B C 1
ATOM 3220 O O . LYS B 1 82 ? -48.420 36.512 37.566 1.00 66.47 75 LYS B O 1
ATOM 3226 N N . THR B 1 83 ? -50.148 35.077 37.525 1.00 65.06 76 THR B N 1
ATOM 3227 C CA . THR B 1 83 ? -51.097 36.112 37.144 1.00 63.70 76 THR B CA 1
ATOM 3228 C C . THR B 1 83 ? -52.374 35.895 37.952 1.00 65.99 76 THR B C 1
ATOM 3229 O O . THR B 1 83 ? -52.752 34.757 38.234 1.00 66.60 76 THR B O 1
ATOM 3233 N N . LEU B 1 84 ? -52.994 36.975 38.403 1.00 68.02 77 LEU B N 1
ATOM 3234 C CA . LEU B 1 84 ? -54.183 36.838 39.300 1.00 71.99 77 LEU B CA 1
ATOM 3235 C C . LEU B 1 84 ? -55.210 37.963 39.111 1.00 74.23 77 LEU B C 1
ATOM 3236 O O . LEU B 1 84 ? -54.976 38.948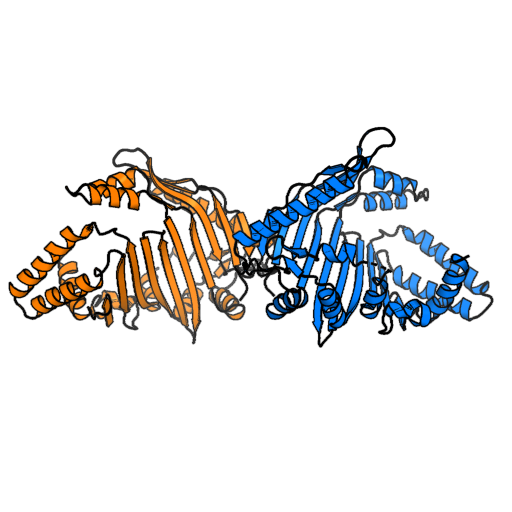 38.420 1.00 71.24 77 LEU B O 1
ATOM 3241 N N . ALA B 1 85 ? -56.360 37.803 39.762 1.00 79.79 78 ALA B N 1
ATOM 3242 C CA . ALA B 1 85 ? -57.423 38.795 39.612 1.00 82.47 78 ALA B CA 1
ATOM 3243 C C . ALA B 1 85 ? -58.520 38.558 40.629 1.00 87.31 78 ALA B C 1
ATOM 3244 O O . ALA B 1 85 ? -58.714 37.431 41.094 1.00 89.23 78 ALA B O 1
ATOM 3246 N N . LYS B 1 86 ? -59.222 39.637 40.965 1.00 90.86 79 LYS B N 1
ATOM 3247 C CA . LYS B 1 86 ? -60.047 39.700 42.174 1.00 96.20 79 LYS B CA 1
ATOM 3248 C C . LYS B 1 86 ? -61.349 38.913 42.110 1.00 98.08 79 LYS B C 1
ATOM 3249 O O . LYS B 1 86 ? -61.854 38.589 41.043 1.00 96.24 79 LYS B O 1
ATOM 3255 N N . ASP B 1 87 ? -61.885 38.632 43.289 1.00 102.75 80 ASP B N 1
ATOM 3256 C CA . ASP B 1 87 ? -63.098 37.822 43.457 1.00 105.45 80 ASP B CA 1
ATOM 3257 C C . ASP B 1 87 ? -64.364 38.685 43.263 1.00 107.94 80 ASP B C 1
ATOM 3258 O O . ASP B 1 87 ? -64.286 39.899 43.034 1.00 107.58 80 ASP B O 1
ATOM 3263 N N . ASN B 1 88 ? -65.529 38.044 43.368 1.00 110.78 81 ASN B N 1
ATOM 3264 C CA . ASN B 1 88 ? -66.789 38.748 43.621 1.00 114.37 81 ASN B CA 1
ATOM 3265 C C . ASN B 1 88 ? -66.616 39.433 44.955 1.00 117.51 81 ASN B C 1
ATOM 3266 O O . ASN B 1 88 ? -67.041 40.565 45.150 1.00 120.16 81 ASN B O 1
ATOM 3271 N N . ASN B 1 89 ? -65.986 38.713 45.875 1.00 117.88 82 ASN B N 1
ATOM 3272 C CA . ASN B 1 89 ? -65.436 39.296 47.092 1.00 120.18 82 ASN B CA 1
ATOM 3273 C C . ASN B 1 89 ? -64.184 40.084 46.718 1.00 116.78 82 ASN B C 1
ATOM 3274 O O . ASN B 1 89 ? -63.745 40.048 45.566 1.00 112.30 82 ASN B O 1
ATOM 3279 N N . ASP B 1 90 ? -63.581 40.787 47.670 1.00 118.93 83 ASP B N 1
ATOM 3280 C CA . ASP B 1 90 ? -62.368 41.572 47.342 1.00 115.88 83 ASP B CA 1
ATOM 3281 C C . ASP B 1 90 ? -61.139 40.695 46.972 1.00 111.06 83 ASP B C 1
ATOM 3282 O O . ASP B 1 90 ? -60.276 41.145 46.217 1.00 107.47 83 ASP B O 1
ATOM 3287 N N . GLU B 1 91 ? -61.135 39.442 47.449 1.00 111.16 84 GLU B N 1
ATOM 3288 C CA . GLU B 1 91 ? -59.967 38.533 47.481 1.00 108.61 84 GLU B CA 1
ATOM 3289 C C . GLU B 1 91 ? -59.365 38.106 46.116 1.00 102.59 84 GLU B C 1
ATOM 3290 O O . GLU B 1 91 ? -60.055 37.494 45.312 1.00 101.48 84 GLU B O 1
ATOM 3296 N N . TYR B 1 92 ? -58.078 38.420 45.888 1.00 98.99 85 TYR B N 1
ATOM 3297 C CA . TYR B 1 92 ? -57.318 38.016 44.668 1.00 92.99 85 TYR B CA 1
ATOM 3298 C C . TYR B 1 92 ? -57.115 36.501 44.521 1.00 90.84 85 TYR B C 1
ATOM 3299 O O . TYR B 1 92 ? -56.499 35.901 45.397 1.00 93.66 85 TYR B O 1
ATOM 3308 N N . GLN B 1 93 ? -57.614 35.868 43.462 1.00 86.36 86 GLN B N 1
ATOM 3309 C CA . GLN B 1 93 ? -57.297 34.436 43.238 1.00 84.40 86 GLN B CA 1
ATOM 3310 C C . GLN B 1 93 ? -56.483 34.222 41.944 1.00 79.27 86 GLN B C 1
ATOM 3311 O O . GLN B 1 93 ? -56.567 35.041 40.995 1.00 75.64 86 GLN B O 1
ATOM 3317 N N . GLU B 1 94 ? -55.718 33.121 41.918 1.00 77.85 87 GLU B N 1
ATOM 3318 C CA . GLU B 1 94 ? -54.870 32.767 40.758 1.00 73.75 87 GLU B CA 1
ATOM 3319 C C . GLU B 1 94 ? -55.684 32.490 39.469 1.00 71.18 87 GLU B C 1
ATOM 3320 O O . GLU B 1 94 ? -56.565 31.647 39.475 1.00 73.43 87 GLU B O 1
ATOM 3326 N N . LEU B 1 95 ? -55.404 33.182 38.376 1.00 67.32 88 LEU B N 1
ATOM 3327 C CA . LEU B 1 95 ? -55.980 32.771 37.087 1.00 65.53 88 LEU B CA 1
ATOM 3328 C C . LEU B 1 95 ? -55.163 31.672 36.404 1.00 62.92 88 LEU B C 1
ATOM 3329 O O . LEU B 1 95 ? -55.697 30.614 36.102 1.00 63.09 88 LEU B O 1
ATOM 3334 N N . PHE B 1 96 ? -53.886 31.968 36.122 1.00 60.67 89 PHE B N 1
ATOM 3335 C CA . PHE B 1 96 ? -52.925 30.994 35.597 1.00 58.88 89 PHE B CA 1
ATOM 3336 C C . PHE B 1 96 ? -51.453 31.333 35.950 1.00 58.26 89 PHE B C 1
ATOM 3337 O O . PHE B 1 96 ? -51.146 32.400 36.469 1.00 58.52 89 PHE B O 1
ATOM 3345 N N . GLN B 1 97 ? -50.547 30.409 35.620 1.00 57.51 90 GLN B N 1
ATOM 3346 C CA . GLN B 1 97 ? -49.108 30.543 35.923 1.00 56.62 90 GLN B CA 1
ATOM 3347 C C . GLN B 1 97 ? -48.264 29.881 34.847 1.00 54.30 90 GLN B C 1
ATOM 3348 O O . GLN B 1 97 ? -48.787 29.101 34.092 1.00 52.17 90 GLN B O 1
ATOM 3354 N N . ALA B 1 98 ? -46.956 30.137 34.857 1.00 55.16 91 ALA B N 1
ATOM 3355 C CA . ALA B 1 98 ? -45.978 29.337 34.108 1.00 55.56 91 ALA B CA 1
ATOM 3356 C C . ALA B 1 98 ? -44.615 29.181 34.821 1.00 59.23 91 ALA B C 1
ATOM 3357 O O . ALA B 1 98 ? -44.234 29.993 35.662 1.00 60.52 91 ALA B O 1
ATOM 3359 N N . LYS B 1 99 ? -43.867 28.133 34.472 1.00 61.57 92 LYS B N 1
ATOM 3360 C CA . LYS B 1 99 ? -42.531 27.957 35.057 1.00 64.35 92 LYS B CA 1
ATOM 3361 C C . LYS B 1 99 ? -41.649 28.987 34.401 1.00 62.24 92 LYS B C 1
ATOM 3362 O O . LYS B 1 99 ? -40.784 29.582 35.108 1.00 64.45 92 LYS B O 1
ATOM 3368 N N . ASN B 1 100 ? -41.861 29.188 33.085 1.00 56.98 93 ASN B N 1
ATOM 3369 C CA . ASN B 1 100 ? -41.114 30.198 32.360 1.00 55.12 93 ASN B CA 1
ATOM 3370 C C . ASN B 1 100 ? -41.922 30.993 31.339 1.00 51.63 93 ASN B C 1
ATOM 3371 O O . ASN B 1 100 ? -42.913 30.507 30.790 1.00 51.23 93 ASN B O 1
ATOM 3376 N N . ILE B 1 101 ? -41.508 32.206 31.027 1.00 49.75 94 ILE B N 1
ATOM 3377 C CA . ILE B 1 101 ? -42.005 32.802 29.799 1.00 47.10 94 ILE B CA 1
ATOM 3378 C C . ILE B 1 101 ? -40.803 32.949 28.878 1.00 46.08 94 ILE B C 1
ATOM 3379 O O . ILE B 1 101 ? -39.714 33.240 29.387 1.00 47.85 94 ILE B O 1
ATOM 3384 N N . LYS B 1 102 ? -40.979 32.780 27.565 1.00 43.24 95 LYS B N 1
ATOM 3385 C CA . LYS B 1 102 ? -39.851 32.865 26.612 1.00 43.06 95 LYS B CA 1
ATOM 3386 C C . LYS B 1 102 ? -40.211 33.653 25.359 1.00 41.92 95 LYS B C 1
ATOM 3387 O O . LYS B 1 102 ? -41.053 33.205 24.564 1.00 40.63 95 LYS B O 1
ATOM 3393 N N . ILE B 1 103 ? -39.580 34.811 25.168 1.00 41.94 96 ILE B N 1
ATOM 3394 C CA . ILE B 1 103 ? -39.833 35.606 23.995 1.00 41.00 96 ILE B CA 1
ATOM 3395 C C . ILE B 1 103 ? -38.628 35.521 23.067 1.00 40.87 96 ILE B C 1
ATOM 3396 O O . ILE B 1 103 ? -37.507 35.203 23.511 1.00 41.47 96 ILE B O 1
ATOM 3401 N N . ARG B 1 104 ? -38.881 35.828 21.788 1.00 39.16 97 ARG B N 1
ATOM 3402 C CA . ARG B 1 104 ? -37.863 35.828 20.729 1.00 39.74 97 ARG B CA 1
ATOM 3403 C C . ARG B 1 104 ? -38.275 36.815 19.644 1.00 38.72 97 ARG B C 1
ATOM 3404 O O . ARG B 1 104 ? -39.425 36.839 19.206 1.00 37.36 97 ARG B O 1
ATOM 3412 N N . SER B 1 105 ? -37.369 37.669 19.212 1.00 39.71 98 SER B N 1
ATOM 3413 C CA . SER B 1 105 ? -37.699 38.454 18.055 1.00 39.95 98 SER B CA 1
ATOM 3414 C C . SER B 1 105 ? -36.553 38.744 17.204 1.00 41.66 98 SER B C 1
ATOM 3415 O O . SER B 1 105 ? -35.525 39.159 17.623 1.00 44.67 98 SER B O 1
ATOM 3418 N N . ASN B 1 106 ? -36.829 38.534 15.962 1.00 42.00 99 ASN B N 1
ATOM 3419 C CA . ASN B 1 106 ? -36.104 38.954 14.826 1.00 43.12 99 ASN B CA 1
ATOM 3420 C C . ASN B 1 106 ? -36.043 40.457 14.626 1.00 43.96 99 ASN B C 1
ATOM 3421 O O . ASN B 1 106 ? -35.438 40.917 13.644 1.00 45.99 99 ASN B O 1
ATOM 3426 N N . GLU B 1 107 ? -36.789 41.222 15.427 1.00 42.03 100 GLU B N 1
ATOM 3427 C CA . GLU B 1 107 ? -37.116 42.571 15.025 1.00 42.53 100 GLU B CA 1
ATOM 3428 C C . GLU B 1 107 ? -36.158 43.408 15.754 1.00 43.42 100 GLU B C 1
ATOM 3429 O O . GLU B 1 107 ? -36.506 44.157 16.629 1.00 44.52 100 GLU B O 1
ATOM 3435 N N . ILE B 1 108 ? -34.911 43.273 15.412 1.00 44.47 101 ILE B N 1
ATOM 3436 C CA . ILE B 1 108 ? -33.889 43.903 16.189 1.00 46.47 101 ILE B CA 1
ATOM 3437 C C . ILE B 1 108 ? -33.172 45.034 15.456 1.00 49.96 101 ILE B C 1
ATOM 3438 O O . ILE B 1 108 ? -32.600 44.850 14.366 1.00 50.69 101 ILE B O 1
ATOM 3443 N N . TYR B 1 109 ? -33.173 46.194 16.102 1.00 52.45 102 TYR B N 1
ATOM 3444 C CA . TYR B 1 109 ? -32.533 47.348 15.565 1.00 56.67 102 TYR B CA 1
ATOM 3445 C C . TYR B 1 109 ? -31.126 47.415 16.103 1.00 61.56 102 TYR B C 1
ATOM 3446 O O . TYR B 1 109 ? -30.959 47.518 17.295 1.00 62.80 102 TYR B O 1
ATOM 3455 N N . LYS B 1 110 ? -30.117 47.366 15.226 1.00 66.30 103 LYS B N 1
ATOM 3456 C CA . LYS B 1 110 ? -28.708 47.317 15.663 1.00 70.90 103 LYS B CA 1
ATOM 3457 C C . LYS B 1 110 ? -27.905 48.532 15.216 1.00 75.35 103 LYS B C 1
ATOM 3458 O O . LYS B 1 110 ? -26.784 48.746 15.670 1.00 77.76 103 LYS B O 1
ATOM 3464 N N . GLY B 1 111 ? -28.475 49.335 14.330 1.00 77.02 104 GLY B N 1
ATOM 3465 C CA . GLY B 1 111 ? -27.810 50.550 13.896 1.00 81.44 104 GLY B CA 1
ATOM 3466 C C . GLY B 1 111 ? -28.019 51.722 14.847 1.00 83.51 104 GLY B C 1
ATOM 3467 O O . GLY B 1 111 ? -28.762 52.652 14.528 1.00 84.33 104 GLY B O 1
ATOM 3468 N N . GLU B 1 112 ? -27.366 51.695 16.008 1.00 85.24 105 GLU B N 1
ATOM 3469 C CA . GLU B 1 112 ? -27.447 52.809 16.962 1.00 87.28 105 GLU B CA 1
ATOM 3470 C C . GLU B 1 112 ? -26.858 54.142 16.447 1.00 90.22 105 GLU B C 1
ATOM 3471 O O . GLU B 1 112 ? -25.698 54.477 16.719 1.00 93.37 105 GLU B O 1
ATOM 3477 N N . THR B 1 113 ? -27.660 54.871 15.681 1.00 88.99 106 THR B N 1
ATOM 3478 C CA . THR B 1 113 ? -27.452 56.284 15.381 1.00 91.69 106 THR B CA 1
ATOM 3479 C C . THR B 1 113 ? -27.734 57.253 16.556 1.00 92.05 106 THR B C 1
ATOM 3480 O O . THR B 1 113 ? -27.043 58.252 16.748 1.00 95.22 106 THR B O 1
ATOM 3484 N N . ASN B 1 114 ? -28.782 56.930 17.312 1.00 88.12 107 ASN B N 1
ATOM 3485 C CA . ASN B 1 114 ? -29.486 57.804 18.238 1.00 88.01 107 ASN B CA 1
ATOM 3486 C C . ASN B 1 114 ? -29.967 59.128 17.605 1.00 89.26 107 ASN B C 1
ATOM 3487 O O . ASN B 1 114 ? -29.624 60.225 18.031 1.00 91.93 107 ASN B O 1
ATOM 3492 N N . THR B 1 115 ? -30.771 58.959 16.561 1.00 86.99 108 THR B N 1
ATOM 3493 C CA . THR B 1 115 ? -31.518 60.012 15.908 1.00 87.90 108 THR B CA 1
ATOM 3494 C C . THR B 1 115 ? -32.693 59.267 15.322 1.00 83.37 108 THR B C 1
ATOM 3495 O O . THR B 1 115 ? -32.527 58.527 14.367 1.00 81.74 108 THR B O 1
ATOM 3499 N N . SER B 1 116 ? -33.857 59.436 15.933 1.00 81.16 109 SER B N 1
ATOM 3500 C CA . SER B 1 116 ? -35.085 58.720 15.571 1.00 77.60 109 SER B CA 1
ATOM 3501 C C . SER B 1 116 ? -35.360 58.688 14.074 1.00 77.27 109 SER B C 1
ATOM 3502 O O . SER B 1 116 ? -35.082 59.669 13.423 1.00 81.25 109 SER B O 1
ATOM 3505 N N . ILE B 1 117 ? -35.929 57.598 13.532 1.00 73.83 110 ILE B N 1
ATOM 3506 C CA . ILE B 1 117 ? -36.262 57.528 12.083 1.00 74.10 110 ILE B CA 1
ATOM 3507 C C . ILE B 1 117 ? -37.707 57.247 11.711 1.00 72.24 110 ILE B C 1
ATOM 3508 O O . ILE B 1 117 ? -38.492 56.744 12.502 1.00 68.75 110 ILE B O 1
ATOM 3513 N N . SER B 1 118 ? -38.001 57.548 10.443 1.00 74.07 111 SER B N 1
ATOM 3514 C CA . SER B 1 118 ? -39.317 57.345 9.839 1.00 73.77 111 SER B CA 1
ATOM 3515 C C . SER B 1 118 ? -39.799 55.910 10.024 1.00 69.96 111 SER B C 1
ATOM 3516 O O . SER B 1 118 ? -38.995 54.989 10.075 1.00 69.63 111 SER B O 1
ATOM 3519 N N . ILE B 1 119 ? -41.108 55.713 10.126 1.00 68.16 112 ILE B N 1
ATOM 3520 C CA . ILE B 1 119 ? -41.644 54.369 10.349 1.00 64.24 112 ILE B CA 1
ATOM 3521 C C . ILE B 1 119 ? -41.627 53.605 9.039 1.00 63.46 112 ILE B C 1
ATOM 3522 O O . ILE B 1 119 ? -41.562 52.368 9.010 1.00 60.12 112 ILE B O 1
ATOM 3527 N N . LYS B 1 120 ? -41.694 54.346 7.947 1.00 65.70 113 LYS B N 1
ATOM 3528 C CA . LYS B 1 120 ? -41.581 53.711 6.658 1.00 66.77 113 LYS B CA 1
ATOM 3529 C C . LYS B 1 120 ? -40.160 53.222 6.523 1.00 66.28 113 LYS B C 1
ATOM 3530 O O . LYS B 1 120 ? -39.908 52.152 5.979 1.00 65.35 113 LYS B O 1
ATOM 3536 N N . GLU B 1 121 ? -39.227 54.001 7.038 1.00 67.37 114 GLU B N 1
ATOM 3537 C CA . GLU B 1 121 ? -37.821 53.688 6.853 1.00 68.47 114 GLU B CA 1
ATOM 3538 C C . GLU B 1 121 ? -37.414 52.547 7.755 1.00 64.83 114 GLU B C 1
ATOM 3539 O O . GLU B 1 121 ? -36.557 51.748 7.416 1.00 65.17 114 GLU B O 1
ATOM 3545 N N . TYR B 1 122 ? -38.053 52.452 8.899 1.00 61.86 115 TYR B N 1
ATOM 3546 C CA . TYR B 1 122 ? -37.662 51.466 9.862 1.00 58.98 115 TYR B CA 1
ATOM 3547 C C . TYR B 1 122 ? -37.940 50.066 9.361 1.00 56.98 115 TYR B C 1
ATOM 3548 O O . TYR B 1 122 ? -37.218 49.117 9.718 1.00 55.44 115 TYR B O 1
ATOM 3557 N N . TYR B 1 123 ? -39.010 49.926 8.578 1.00 56.84 116 TYR B N 1
ATOM 3558 C CA . TYR B 1 123 ? -39.479 48.588 8.206 1.00 55.27 116 TYR B CA 1
ATOM 3559 C C . TYR B 1 123 ? -38.749 48.210 6.936 1.00 56.79 116 TYR B C 1
ATOM 3560 O O . TYR B 1 123 ? -38.197 47.117 6.790 1.00 53.79 116 TYR B O 1
ATOM 3569 N N . ASN B 1 124 ? -38.703 49.175 6.040 1.00 60.86 117 ASN B N 1
ATOM 3570 C CA . ASN B 1 124 ? -37.997 49.011 4.781 1.00 64.39 117 ASN B CA 1
ATOM 3571 C C . ASN B 1 124 ? -36.586 48.531 5.051 1.00 65.86 117 ASN B C 1
ATOM 3572 O O . ASN B 1 124 ? -36.023 47.757 4.238 1.00 67.03 117 ASN B O 1
ATOM 3577 N N . ASP B 1 125 ? -36.027 48.982 6.184 1.00 65.70 118 ASP B N 1
ATOM 3578 C CA . ASP B 1 125 ? -34.680 48.633 6.518 1.00 67.19 118 ASP B CA 1
ATOM 3579 C C . ASP B 1 125 ? -34.720 47.178 6.939 1.00 64.89 118 ASP B C 1
ATOM 3580 O O . ASP B 1 125 ? -33.969 46.386 6.397 1.00 67.04 118 ASP B O 1
ATOM 3585 N N . LEU B 1 126 ? -35.605 46.798 7.854 1.00 61.64 119 LEU B N 1
ATOM 3586 C CA . LEU B 1 126 ? -35.646 45.410 8.290 1.00 59.37 119 LEU B CA 1
ATOM 3587 C C . LEU B 1 126 ? -35.841 44.466 7.122 1.00 60.84 119 LEU B C 1
ATOM 3588 O O . LEU B 1 126 ? -35.190 43.429 7.076 1.00 60.77 119 LEU B O 1
ATOM 3593 N N . PHE B 1 127 ? -36.727 44.813 6.181 1.00 62.47 120 PHE B N 1
ATOM 3594 C CA . PHE B 1 127 ? -37.081 43.871 5.123 1.00 63.47 120 PHE B CA 1
ATOM 3595 C C . PHE B 1 127 ? -36.039 43.723 4.056 1.00 67.91 120 PHE B C 1
ATOM 3596 O O . PHE B 1 127 ? -36.062 42.747 3.321 1.00 69.08 120 PHE B O 1
ATOM 3604 N N . LYS B 1 128 ? -35.116 44.657 3.943 1.00 71.96 121 LYS B N 1
ATOM 3605 C CA . LYS B 1 128 ? -34.010 44.405 3.011 1.00 76.83 121 LYS B CA 1
ATOM 3606 C C . LYS B 1 128 ? -33.111 43.335 3.682 1.00 76.86 121 LYS B C 1
ATOM 3607 O O . LYS B 1 128 ? -32.840 42.275 3.105 1.00 78.75 121 LYS B O 1
ATOM 3613 N N . ASN B 1 129 ? -32.722 43.591 4.924 1.00 76.10 122 ASN B N 1
ATOM 3614 C CA . ASN B 1 129 ? -31.723 42.764 5.639 1.00 76.86 122 ASN B CA 1
ATOM 3615 C C . ASN B 1 129 ? -32.186 41.356 6.079 1.00 74.63 122 ASN B C 1
ATOM 3616 O O . ASN B 1 129 ? -31.361 40.478 6.367 1.00 75.49 122 ASN B O 1
ATOM 3621 N N . GLN B 1 130 ? -33.499 41.153 6.155 1.00 71.86 123 GLN B N 1
ATOM 3622 C CA . GLN B 1 130 ? -34.026 39.840 6.413 1.00 69.18 123 GLN B CA 1
ATOM 3623 C C . GLN B 1 130 ? -35.321 39.568 5.621 1.00 67.80 123 GLN B C 1
ATOM 3624 O O . GLN B 1 130 ? -35.932 40.462 5.037 1.00 68.16 123 GLN B O 1
ATOM 3630 N N . LYS B 1 131 ? -35.693 38.305 5.563 1.00 66.22 124 LYS B N 1
ATOM 3631 C CA . LYS B 1 131 ? -36.894 37.897 4.862 1.00 65.87 124 LYS B CA 1
ATOM 3632 C C . LYS B 1 131 ? -38.128 38.158 5.724 1.00 61.48 124 LYS B C 1
ATOM 3633 O O . LYS B 1 131 ? -39.129 38.622 5.218 1.00 62.86 124 LYS B O 1
ATOM 3639 N N . SER B 1 132 ? -38.073 37.846 7.007 1.00 56.74 125 SER B N 1
ATOM 3640 C CA . SER B 1 132 ? -39.252 38.015 7.830 1.00 53.33 125 SER B CA 1
ATOM 3641 C C . SER B 1 132 ? -39.065 38.710 9.183 1.00 49.86 125 SER B C 1
ATOM 3642 O O . SER B 1 132 ? -37.969 38.976 9.645 1.00 48.88 125 SER B O 1
ATOM 3645 N N . ILE B 1 133 ? -40.166 39.085 9.774 1.00 46.56 126 ILE B N 1
ATOM 3646 C CA . ILE B 1 133 ? -40.069 39.516 11.132 1.00 46.06 126 ILE B CA 1
ATOM 3647 C C . ILE B 1 133 ? -40.713 38.472 12.032 1.00 44.64 126 ILE B C 1
ATOM 3648 O O . ILE B 1 133 ? -41.851 38.133 11.816 1.00 43.63 126 ILE B O 1
ATOM 3653 N N . GLN B 1 134 ? -39.994 37.940 13.011 1.00 44.32 127 GLN B N 1
ATOM 3654 C CA . GLN B 1 134 ? -40.554 36.815 13.759 1.00 44.33 127 GLN B CA 1
ATOM 3655 C C . GLN B 1 134 ? -40.670 37.135 15.191 1.00 42.79 127 GLN B C 1
ATOM 3656 O O . GLN B 1 134 ? -39.771 37.698 15.755 1.00 41.89 127 GLN B O 1
ATOM 3662 N N . SER B 1 135 ? -41.818 36.860 15.769 1.00 42.02 128 SER B N 1
ATOM 3663 C CA . SER B 1 135 ? -41.938 37.119 17.199 1.00 43.64 128 SER B CA 1
ATOM 3664 C C . SER B 1 135 ? -42.579 35.930 17.860 1.00 43.10 128 SER B C 1
ATOM 3665 O O . SER B 1 135 ? -43.619 35.441 17.428 1.00 44.04 128 SER B O 1
ATOM 3668 N N . ASN B 1 136 ? -41.950 35.425 18.896 1.00 42.78 129 ASN B N 1
ATOM 3669 C CA . ASN B 1 136 ? -42.504 34.291 19.583 1.00 41.85 129 ASN B CA 1
ATOM 3670 C C . ASN B 1 136 ? -42.599 34.612 21.058 1.00 41.34 129 ASN B C 1
ATOM 3671 O O . ASN B 1 136 ? -41.704 35.263 21.646 1.00 41.20 129 ASN B O 1
ATOM 3676 N N . LEU B 1 137 ? -43.717 34.194 21.633 1.00 39.92 130 LEU B N 1
ATOM 3677 C CA . LEU B 1 137 ? -43.913 34.262 23.045 1.00 40.58 130 LEU B CA 1
ATOM 3678 C C . LEU B 1 137 ? -44.395 32.888 23.477 1.00 40.87 130 LEU B C 1
ATOM 3679 O O . LEU B 1 137 ? -45.269 32.323 22.808 1.00 41.31 130 LEU B O 1
ATOM 3684 N N . VAL B 1 138 ? -43.767 32.330 24.521 1.00 40.66 131 VAL B N 1
ATOM 3685 C CA . VAL B 1 138 ? -44.094 30.983 24.974 1.00 40.74 131 VAL B CA 1
ATOM 3686 C C . VAL B 1 138 ? -44.184 30.858 26.500 1.00 42.17 131 VAL B C 1
ATOM 3687 O O . VAL B 1 138 ? -43.354 31.361 27.298 1.00 42.50 131 VAL B O 1
ATOM 3691 N N . PHE B 1 139 ? -45.226 30.155 26.876 1.00 42.04 132 PHE B N 1
ATOM 3692 C CA . PHE B 1 139 ? -45.552 29.943 28.226 1.00 43.45 132 PHE B CA 1
ATOM 3693 C C . PHE B 1 139 ? -45.247 28.467 28.488 1.00 44.70 132 PHE B C 1
ATOM 3694 O O . PHE B 1 139 ? -45.930 27.576 27.981 1.00 42.29 132 PHE B O 1
ATOM 3702 N N . GLU B 1 140 ? -44.170 28.233 29.238 1.00 46.59 133 GLU B N 1
ATOM 3703 C CA . GLU B 1 140 ? -43.759 26.890 29.540 1.00 49.74 133 GLU B CA 1
ATOM 3704 C C . GLU B 1 140 ? -44.392 26.420 30.863 1.00 52.34 133 GLU B C 1
ATOM 3705 O O . GLU B 1 140 ? -44.431 27.145 31.926 1.00 52.83 133 GLU B O 1
ATOM 3711 N N . ASP B 1 141 ? -44.886 25.185 30.813 1.00 53.95 134 ASP B N 1
ATOM 3712 C CA . ASP B 1 141 ? -45.562 24.610 31.984 1.00 56.47 134 ASP B CA 1
ATOM 3713 C C . ASP B 1 141 ? -46.623 25.603 32.380 1.00 55.74 134 ASP B C 1
ATOM 3714 O O . ASP B 1 141 ? -46.633 26.146 33.447 1.00 57.47 134 ASP B O 1
ATOM 3719 N N . PHE B 1 142 ? -47.515 25.874 31.458 1.00 54.16 135 PHE B N 1
ATOM 3720 C CA . PHE B 1 142 ? -48.635 26.723 31.777 1.00 53.89 135 PHE B CA 1
ATOM 3721 C C . PHE B 1 142 ? -49.687 25.917 32.553 1.00 55.57 135 PHE B C 1
ATOM 3722 O O . PHE B 1 142 ? -49.901 24.746 32.267 1.00 54.69 135 PHE B O 1
ATOM 3730 N N . LYS B 1 143 ? -50.332 26.571 33.520 1.00 57.29 136 LYS B N 1
ATOM 3731 C CA . LYS B 1 143 ? -51.355 25.941 34.383 1.00 60.65 136 LYS B CA 1
ATOM 3732 C C . LYS B 1 143 ? -52.473 26.890 34.798 1.00 61.47 136 LYS B C 1
ATOM 3733 O O . LYS B 1 143 ? -52.203 27.975 35.313 1.00 62.57 136 LYS B O 1
ATOM 3739 N N . LEU B 1 144 ? -53.727 26.476 34.613 1.00 62.26 137 LEU B N 1
ATOM 3740 C CA . LEU B 1 144 ? -54.880 27.196 35.203 1.00 63.19 137 LEU B CA 1
ATOM 3741 C C . LEU B 1 144 ? -54.881 27.037 36.721 1.00 65.95 137 LEU B C 1
ATOM 3742 O O . LEU B 1 144 ? -54.350 26.056 37.243 1.00 67.33 137 LEU B O 1
ATOM 3747 N N . GLY B 1 145 ? -55.499 27.999 37.404 1.00 66.74 138 GLY B N 1
ATOM 3748 C CA . GLY B 1 145 ? -55.551 28.036 38.864 1.00 70.19 138 GLY B CA 1
ATOM 3749 C C . GLY B 1 145 ? -56.702 27.257 39.473 1.00 73.42 138 GLY B C 1
ATOM 3750 O O . GLY B 1 145 ? -57.771 27.092 38.866 1.00 72.67 138 GLY B O 1
ATOM 3751 N N . GLU B 1 146 ? -56.496 26.810 40.707 1.00 77.14 139 GLU B N 1
ATOM 3752 C CA . GLU B 1 146 ? -57.434 25.859 41.332 1.00 80.60 139 GLU B CA 1
ATOM 3753 C C . GLU B 1 146 ? -58.845 26.378 41.409 1.00 81.78 139 GLU B C 1
ATOM 3754 O O . GLU B 1 146 ? -59.786 25.611 41.299 1.00 82.99 139 GLU B O 1
ATOM 3760 N N . LYS B 1 147 ? -58.975 27.691 41.551 1.00 81.81 140 LYS B N 1
ATOM 3761 C CA . LYS B 1 147 ? -60.285 28.342 41.564 1.00 83.78 140 LYS B CA 1
ATOM 3762 C C . LYS B 1 147 ? -60.848 28.317 40.152 1.00 81.24 140 LYS B C 1
ATOM 3763 O O . LYS B 1 147 ? -62.020 28.001 39.979 1.00 83.19 140 LYS B O 1
ATOM 3769 N N . VAL B 1 148 ? -60.025 28.605 39.139 1.00 77.38 141 VAL B N 1
ATOM 3770 C CA . VAL B 1 148 ? -60.514 28.467 37.773 1.00 75.24 141 VAL B CA 1
ATOM 3771 C C . VAL B 1 148 ? -60.910 27.024 37.544 1.00 77.23 141 VAL B C 1
ATOM 3772 O O . VAL B 1 148 ? -61.988 26.734 37.036 1.00 78.62 141 VAL B O 1
ATOM 3776 N N . VAL B 1 149 ? -60.038 26.110 37.917 1.00 78.01 142 VAL B N 1
ATOM 3777 C CA . VAL B 1 149 ? -60.304 24.721 37.607 1.00 80.16 142 VAL B CA 1
ATOM 3778 C C . VAL B 1 149 ? -61.572 24.230 38.335 1.00 84.96 142 VAL B C 1
ATOM 3779 O O . VAL B 1 149 ? -62.349 23.461 37.777 1.00 86.45 142 VAL B O 1
ATOM 3783 N N . SER B 1 150 ? -61.823 24.704 39.548 1.00 88.28 143 SER B N 1
ATOM 3784 C CA . SER B 1 150 ? -63.128 24.440 40.194 1.00 93.02 143 SER B CA 1
ATOM 3785 C C . SER B 1 150 ? -64.287 25.014 39.358 1.00 92.94 143 SER B C 1
ATOM 3786 O O . SER B 1 150 ? -65.273 24.321 39.079 1.00 94.43 143 SER B O 1
ATOM 3789 N N . ASP B 1 151 ? -64.143 26.272 38.940 1.00 91.22 144 ASP B N 1
ATOM 3790 C CA . ASP B 1 151 ? -65.161 26.941 38.115 1.00 91.70 144 ASP B CA 1
ATOM 3791 C C . ASP B 1 151 ? -65.561 26.087 36.907 1.00 90.97 144 ASP B C 1
ATOM 3792 O O . ASP B 1 151 ? -66.748 25.787 36.732 1.00 94.61 144 ASP B O 1
ATOM 3797 N N . ILE B 1 152 ? -64.580 25.657 36.115 1.00 87.18 145 ILE B N 1
ATOM 3798 C CA . ILE B 1 152 ? -64.856 24.855 34.917 1.00 86.25 145 ILE B CA 1
ATOM 3799 C C . ILE B 1 152 ? -65.624 23.581 35.223 1.00 89.57 145 ILE B C 1
ATOM 3800 O O . ILE B 1 152 ? -66.571 23.240 34.517 1.00 90.93 145 ILE B O 1
ATOM 3805 N N . ASN B 1 153 ? -65.203 22.886 36.273 1.00 91.32 146 ASN B N 1
ATOM 3806 C CA . ASN B 1 153 ? -65.921 21.722 36.803 1.00 95.32 146 ASN B CA 1
ATOM 3807 C C . ASN B 1 153 ? -67.361 21.953 37.287 1.00 99.89 146 ASN B C 1
ATOM 3808 O O . ASN B 1 153 ? -68.181 21.012 37.310 1.00 103.89 146 ASN B O 1
ATOM 3813 N N . ALA B 1 154 ? -67.679 23.162 37.731 1.00 99.98 147 ALA B N 1
ATOM 3814 C CA . ALA B 1 154 ? -69.083 23.437 37.987 1.00 104.33 147 ALA B CA 1
ATOM 3815 C C . ALA B 1 154 ? -69.688 23.535 36.597 1.00 102.90 147 ALA B C 1
ATOM 3816 O O . ALA B 1 154 ? -70.429 22.638 36.182 1.00 105.23 147 ALA B O 1
ATOM 3818 N N . SER B 1 155 ? -69.296 24.578 35.863 1.00 99.10 148 SER B N 1
ATOM 3819 C CA . SER B 1 155 ? -69.797 24.823 34.506 1.00 97.98 148 SER B CA 1
ATOM 3820 C C . SER B 1 155 ? -70.164 23.522 33.789 1.00 99.43 148 SER B C 1
ATOM 3821 O O . SER B 1 155 ? -71.342 23.149 33.740 1.00 103.98 148 SER B O 1
ATOM 3824 N N . LEU B 1 156 ? -69.167 22.810 33.276 1.00 96.39 149 LEU B N 1
ATOM 3825 C CA . LEU B 1 156 ? -69.429 21.569 32.551 1.00 97.59 149 LEU B CA 1
ATOM 3826 C C . LEU B 1 156 ? -69.806 20.447 33.546 1.00 102.16 149 LEU B C 1
ATOM 3827 O O . LEU B 1 156 ? -68.998 19.572 33.861 1.00 101.98 149 LEU B O 1
ATOM 3832 N N . PHE B 1 157 ? -71.039 20.489 34.054 1.00 106.72 150 PHE B N 1
ATOM 3833 C CA . PHE B 1 157 ? -71.503 19.490 35.019 1.00 111.28 150 PHE B CA 1
ATOM 3834 C C . PHE B 1 157 ? -72.139 18.247 34.343 1.00 114.07 150 PHE B C 1
ATOM 3835 O O . PHE B 1 157 ? -72.593 18.306 33.185 1.00 113.73 150 PHE B O 1
ATOM 3843 N N . GLN B 1 158 ? -72.150 17.134 35.087 1.00 116.61 151 GLN B N 1
ATOM 3844 C CA . GLN B 1 158 ? -72.452 15.806 34.559 1.00 118.52 151 GLN B CA 1
ATOM 3845 C C . GLN B 1 158 ? -72.579 14.839 35.721 1.00 122.57 151 GLN B C 1
ATOM 3846 O O . GLN B 1 158 ? -71.889 14.985 36.735 1.00 121.79 151 GLN B O 1
ATOM 3852 N N . GLN B 1 159 ? -73.438 13.840 35.550 1.00 126.82 152 GLN B N 1
ATOM 3853 C CA . GLN B 1 159 ? -73.679 12.831 36.573 1.00 131.64 152 GLN B CA 1
ATOM 3854 C C . GLN B 1 159 ? -72.803 11.604 36.330 1.00 131.37 152 GLN B C 1
ATOM 3855 O O . GLN B 1 159 ? -72.839 10.657 37.117 1.00 135.42 152 GLN B O 1
ATOM 3861 N N . ASP B 1 160 ? -72.038 11.626 35.234 1.00 126.80 153 ASP B N 1
ATOM 3862 C CA . ASP B 1 160 ? -71.105 10.554 34.881 1.00 125.97 153 ASP B CA 1
ATOM 3863 C C . ASP B 1 160 ? -69.722 10.800 35.518 1.00 122.70 153 ASP B C 1
ATOM 3864 O O . ASP B 1 160 ? -69.042 11.799 35.177 1.00 117.76 153 ASP B O 1
ATOM 3869 N N . PRO B 1 161 ? -69.291 9.878 36.414 1.00 125.45 154 PRO B N 1
ATOM 3870 C CA . PRO B 1 161 ? -68.063 10.015 37.204 1.00 123.30 154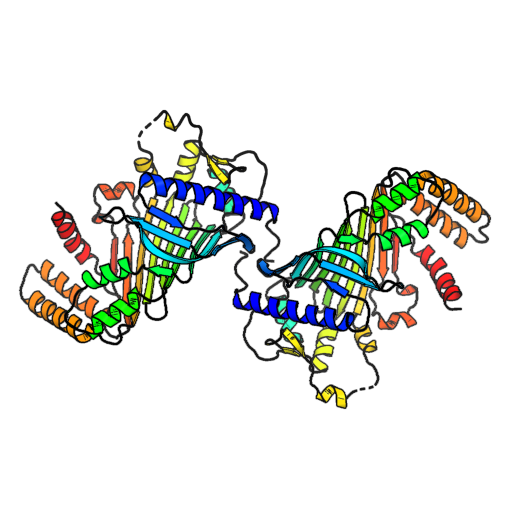 PRO B CA 1
ATOM 3871 C C . PRO B 1 161 ? -66.733 9.832 36.459 1.00 118.60 154 PRO B C 1
ATOM 3872 O O . PRO B 1 161 ? -65.702 10.244 36.995 1.00 116.16 154 PRO B O 1
ATOM 3876 N N . LYS B 1 162 ? -66.734 9.247 35.259 1.00 117.53 155 LYS B N 1
ATOM 3877 C CA . LYS B 1 162 ? -65.509 9.268 34.410 1.00 112.87 155 LYS B CA 1
ATOM 3878 C C . LYS B 1 162 ? -65.228 10.626 33.781 1.00 106.81 155 LYS B C 1
ATOM 3879 O O . LYS B 1 162 ? -64.060 11.033 33.677 1.00 103.10 155 LYS B O 1
ATOM 3885 N N . ILE B 1 163 ? -66.283 11.314 33.346 1.00 106.05 156 ILE B N 1
ATOM 3886 C CA . ILE B 1 163 ? -66.110 12.582 32.630 1.00 100.95 156 ILE B CA 1
ATOM 3887 C C . ILE B 1 163 ? -65.656 13.688 33.565 1.00 98.77 156 ILE B C 1
ATOM 3888 O O . ILE B 1 163 ? -64.847 14.526 33.173 1.00 94.59 156 ILE B O 1
ATOM 3893 N N . SER B 1 164 ? -66.169 13.696 34.793 1.00 102.01 157 SER B N 1
ATOM 3894 C CA . SER B 1 164 ? -65.741 14.686 35.769 1.00 100.64 157 SER B CA 1
ATOM 3895 C C . SER B 1 164 ? -64.235 14.573 35.985 1.00 98.04 157 SER B C 1
ATOM 3896 O O . SER B 1 164 ? -63.509 15.560 35.804 1.00 94.57 157 SER B O 1
ATOM 3899 N N . SER B 1 165 ? -63.768 13.369 36.337 1.00 100.17 158 SER B N 1
ATOM 3900 C CA . SER B 1 165 ? -62.332 13.111 36.548 1.00 97.95 158 SER B CA 1
ATOM 3901 C C . SER B 1 165 ? -61.504 13.357 35.285 1.00 93.01 158 SER B C 1
ATOM 3902 O O . SER B 1 165 ? -60.348 13.743 35.363 1.00 89.81 158 SER B O 1
ATOM 3905 N N . PHE B 1 166 ? -62.092 13.121 34.124 1.00 92.23 159 PHE B N 1
ATOM 3906 C CA . PHE B 1 166 ? -61.374 13.340 32.879 1.00 88.45 159 PHE B CA 1
ATOM 3907 C C . PHE B 1 166 ? -61.175 14.819 32.640 1.00 84.36 159 PHE B C 1
ATOM 3908 O O . PHE B 1 166 ? -60.080 15.284 32.306 1.00 80.95 159 PHE B O 1
ATOM 3916 N N . ILE B 1 167 ? -62.257 15.556 32.781 1.00 85.10 160 ILE B N 1
ATOM 3917 C CA . ILE B 1 167 ? -62.192 16.989 32.646 1.00 82.19 160 ILE B CA 1
ATOM 3918 C C . ILE B 1 167 ? -61.243 17.545 33.714 1.00 81.16 160 ILE B C 1
ATOM 3919 O O . ILE B 1 167 ? -60.269 18.197 33.372 1.00 77.75 160 ILE B O 1
ATOM 3924 N N . ASN B 1 168 ? -61.499 17.267 34.993 1.00 84.48 161 ASN B N 1
ATOM 3925 C CA . ASN B 1 168 ? -60.594 17.702 36.057 1.00 84.21 161 ASN B CA 1
ATOM 3926 C C . ASN B 1 168 ? -59.144 17.474 35.652 1.00 82.33 161 ASN B C 1
ATOM 3927 O O . ASN B 1 168 ? -58.357 18.396 35.615 1.00 79.45 161 ASN B O 1
ATOM 3932 N N . LYS B 1 169 ? -58.818 16.228 35.339 1.00 84.87 162 LYS B N 1
ATOM 3933 C CA . LYS B 1 169 ? -57.467 15.810 34.944 1.00 84.28 162 LYS B CA 1
ATOM 3934 C C . LYS B 1 169 ? -56.900 16.727 33.893 1.00 79.51 162 LYS B C 1
ATOM 3935 O O . LYS B 1 169 ? -55.729 17.102 33.935 1.00 77.87 162 LYS B O 1
ATOM 3941 N N . LEU B 1 170 ? -57.753 17.080 32.944 1.00 78.21 163 LEU B N 1
ATOM 3942 C CA . LEU B 1 170 ? -57.338 17.783 31.737 1.00 74.18 163 LEU B CA 1
ATOM 3943 C C . LEU B 1 170 ? -57.155 19.282 32.027 1.00 71.96 163 LEU B C 1
ATOM 3944 O O . LEU B 1 170 ? -56.130 19.890 31.719 1.00 69.08 163 LEU B O 1
ATOM 3949 N N . SER B 1 171 ? -58.133 19.868 32.686 1.00 74.01 164 SER B N 1
ATOM 3950 C CA . SER B 1 171 ? -58.045 21.271 33.087 1.00 72.78 164 SER B CA 1
ATOM 3951 C C . SER B 1 171 ? -56.946 21.519 34.120 1.00 73.40 164 SER B C 1
ATOM 3952 O O . SER B 1 171 ? -56.301 22.582 34.147 1.00 71.73 164 SER B O 1
ATOM 3955 N N . SER B 1 172 ? -56.724 20.506 34.946 1.00 76.63 165 SER B N 1
ATOM 3956 C CA . SER B 1 172 ? -55.747 20.562 36.015 1.00 77.90 165 SER B CA 1
ATOM 3957 C C . SER B 1 172 ? -54.313 20.349 35.563 1.00 75.81 165 SER B C 1
ATOM 3958 O O . SER B 1 172 ? -53.407 20.942 36.107 1.00 75.42 165 SER B O 1
ATOM 3961 N N . ASP B 1 173 ? -54.080 19.487 34.592 1.00 75.22 166 ASP B N 1
ATOM 3962 C CA . ASP B 1 173 ? -52.692 19.254 34.167 1.00 73.98 166 ASP B CA 1
ATOM 3963 C C . ASP B 1 173 ? -52.072 20.413 33.313 1.00 69.15 166 ASP B C 1
ATOM 3964 O O . ASP B 1 173 ? -52.758 21.374 32.933 1.00 67.14 166 ASP B O 1
ATOM 3969 N N . SER B 1 174 ? -50.769 20.274 33.046 1.00 66.99 167 SER B N 1
ATOM 3970 C CA . SER B 1 174 ? -49.925 21.329 32.507 1.00 63.02 167 SER B CA 1
ATOM 3971 C C . SER B 1 174 ? -49.810 21.298 30.967 1.00 59.62 167 SER B C 1
ATOM 3972 O O . SER B 1 174 ? -49.818 20.250 30.339 1.00 59.54 167 SER B O 1
ATOM 3975 N N . TYR B 1 175 ? -49.682 22.490 30.403 1.00 56.62 168 TYR B N 1
ATOM 3976 C CA . TYR B 1 175 ? -49.688 22.730 28.978 1.00 53.89 168 TYR B CA 1
ATOM 3977 C C . TYR B 1 175 ? -48.566 23.662 28.580 1.00 52.29 168 TYR B C 1
ATOM 3978 O O . TYR B 1 175 ? -47.910 24.282 29.411 1.00 52.52 168 TYR B O 1
ATOM 3987 N N . THR B 1 176 ? -48.352 23.717 27.276 1.00 51.23 169 THR B N 1
ATOM 3988 C CA . THR B 1 176 ? -47.438 24.638 26.637 1.00 49.69 169 THR B CA 1
ATOM 3989 C C . THR B 1 176 ? -48.331 25.592 25.804 1.00 48.68 169 THR B C 1
ATOM 3990 O O . THR B 1 176 ? -49.226 25.159 25.083 1.00 49.60 169 THR B O 1
ATOM 3994 N N . LEU B 1 177 ? -48.137 26.890 25.926 1.00 47.97 170 LEU B N 1
ATOM 3995 C CA . LEU B 1 177 ? -48.962 27.824 25.186 1.00 47.57 170 LEU B CA 1
ATOM 3996 C C . LEU B 1 177 ? -48.035 28.718 24.457 1.00 46.76 170 LEU B C 1
ATOM 3997 O O . LEU B 1 177 ? -47.109 29.269 25.037 1.00 46.19 170 LEU B O 1
ATOM 4002 N N . SER B 1 178 ? -48.249 28.863 23.166 1.00 46.97 171 SER B N 1
ATOM 4003 C CA . SER B 1 178 ? -47.375 29.746 22.452 1.00 47.09 171 SER B CA 1
ATOM 4004 C C . SER B 1 178 ? -48.114 30.607 21.424 1.00 46.59 171 SER B C 1
ATOM 4005 O O . SER B 1 178 ? -49.141 30.193 20.869 1.00 47.48 171 SER B O 1
ATOM 4008 N N . PHE B 1 179 ? -47.591 31.814 21.218 1.00 45.67 172 PHE B N 1
ATOM 4009 C CA . PHE B 1 179 ? -48.089 32.707 20.211 1.00 44.91 172 PHE B CA 1
ATOM 4010 C C . PHE B 1 179 ? -46.926 33.002 19.265 1.00 44.67 172 PHE B C 1
ATOM 4011 O O . PHE B 1 179 ? -45.881 33.446 19.741 1.00 44.56 172 PHE B O 1
ATOM 4019 N N . ASP B 1 180 ? -47.105 32.758 17.956 1.00 43.79 173 ASP B N 1
ATOM 4020 C CA . ASP B 1 180 ? -46.080 33.020 16.956 1.00 43.54 173 ASP B CA 1
ATOM 4021 C C . ASP B 1 180 ? -46.585 34.011 15.892 1.00 43.10 173 ASP B C 1
ATOM 4022 O O . ASP B 1 180 ? -47.539 33.719 15.152 1.00 44.43 173 ASP B O 1
ATOM 4027 N N . ASN B 1 181 ? -45.956 35.179 15.774 1.00 42.05 174 ASN B N 1
ATOM 4028 C CA . ASN B 1 181 ? -46.274 36.121 14.646 1.00 41.55 174 ASN B CA 1
ATOM 4029 C C . ASN B 1 181 ? -45.160 36.332 13.667 1.00 40.40 174 ASN B C 1
ATOM 4030 O O . ASN B 1 181 ? -44.073 36.721 14.039 1.00 38.84 174 ASN B O 1
ATOM 4035 N N . SER B 1 182 ? -45.451 36.113 12.412 1.00 41.10 175 SER B N 1
ATOM 4036 C CA . SER B 1 182 ? -44.520 36.479 11.375 1.00 42.56 175 SER B CA 1
ATOM 4037 C C . SER B 1 182 ? -45.112 37.448 10.338 1.00 43.77 175 SER B C 1
ATOM 4038 O O . SER B 1 182 ? -46.316 37.518 10.132 1.00 44.74 175 SER B O 1
ATOM 4041 N N . ILE B 1 183 ? -44.252 38.213 9.700 1.00 45.33 176 ILE B N 1
ATOM 4042 C CA . ILE B 1 183 ? -44.663 39.181 8.715 1.00 47.45 176 ILE B CA 1
ATOM 4043 C C . ILE B 1 183 ? -43.731 39.091 7.567 1.00 50.19 176 ILE B C 1
ATOM 4044 O O . ILE B 1 183 ? -42.541 38.999 7.771 1.00 51.38 176 ILE B O 1
ATOM 4049 N N . ASN B 1 184 ? -44.246 39.184 6.358 1.00 53.44 177 ASN B N 1
ATOM 4050 C CA . ASN B 1 184 ? -43.441 38.997 5.194 1.00 56.03 177 ASN B CA 1
ATOM 4051 C C . ASN B 1 184 ? -43.765 40.066 4.165 1.00 59.45 177 ASN B C 1
ATOM 4052 O O . ASN B 1 184 ? -44.920 40.419 3.996 1.00 59.97 177 ASN B O 1
ATOM 4057 N N . LYS B 1 185 ? -42.757 40.570 3.456 1.00 62.43 178 LYS B N 1
ATOM 4058 C CA . LYS B 1 185 ? -43.015 41.536 2.404 1.00 66.03 178 LYS B CA 1
ATOM 4059 C C . LYS B 1 185 ? -43.245 40.720 1.158 1.00 69.46 178 LYS B C 1
ATOM 4060 O O . LYS B 1 185 ? -42.503 39.788 0.908 1.00 70.97 178 LYS B O 1
ATOM 4066 N N . GLN B 1 186 ? -44.304 41.014 0.418 1.00 72.30 179 GLN B N 1
ATOM 4067 C CA . GLN B 1 186 ? -44.488 40.421 -0.889 1.00 76.27 179 GLN B CA 1
ATOM 4068 C C . GLN B 1 186 ? -45.131 41.450 -1.768 1.00 79.77 179 GLN B C 1
ATOM 4069 O O . GLN B 1 186 ? -45.791 42.354 -1.267 1.00 79.15 179 GLN B O 1
ATOM 4075 N N . GLU B 1 187 ? -44.908 41.330 -3.081 1.00 83.96 180 GLU B N 1
ATOM 4076 C CA . GLU B 1 187 ? -45.230 42.410 -4.030 1.00 88.14 180 GLU B CA 1
ATOM 4077 C C . GLU B 1 187 ? -44.945 43.699 -3.232 1.00 86.40 180 GLU B C 1
ATOM 4078 O O . GLU B 1 187 ? -43.931 43.766 -2.497 1.00 85.44 180 GLU B O 1
ATOM 4084 N N . ASN B 1 188 ? -45.835 44.685 -3.300 1.00 86.72 181 ASN B N 1
ATOM 4085 C CA . ASN B 1 188 ? -45.746 45.859 -2.412 1.00 83.82 181 ASN B CA 1
ATOM 4086 C C . ASN B 1 188 ? -46.633 45.687 -1.159 1.00 78.74 181 ASN B C 1
ATOM 4087 O O . ASN B 1 188 ? -47.121 46.662 -0.637 1.00 79.62 181 ASN B O 1
ATOM 4092 N N . ASN B 1 189 ? -46.893 44.475 -0.678 1.00 74.02 182 ASN B N 1
ATOM 4093 C CA . ASN B 1 189 ? -47.805 44.326 0.503 1.00 69.17 182 ASN B CA 1
ATOM 4094 C C . ASN B 1 189 ? -47.263 43.406 1.588 1.00 64.45 182 ASN B C 1
ATOM 4095 O O . ASN B 1 189 ? -46.370 42.607 1.359 1.00 64.29 182 ASN B O 1
ATOM 4100 N N . TYR B 1 190 ? -47.788 43.526 2.797 1.00 60.62 183 TYR B N 1
ATOM 4101 C CA . TYR B 1 190 ? -47.253 42.782 3.907 1.00 55.63 183 TYR B CA 1
ATOM 4102 C C . TYR B 1 190 ? -48.213 41.643 4.336 1.00 53.06 183 TYR B C 1
ATOM 4103 O O . TYR B 1 190 ? -49.382 41.872 4.618 1.00 54.18 183 TYR B O 1
ATOM 4112 N N . LEU B 1 191 ? -47.715 40.416 4.392 1.00 49.88 184 LEU B N 1
ATOM 4113 C CA . LEU B 1 191 ? -48.524 39.262 4.728 1.00 47.82 184 LEU B CA 1
ATOM 4114 C C . LEU B 1 191 ? -48.152 38.850 6.120 1.00 44.25 184 LEU B C 1
ATOM 4115 O O . LEU B 1 191 ? -47.022 38.520 6.384 1.00 42.85 184 LEU B O 1
ATOM 4120 N N . ASP B 1 192 ? -49.114 38.882 7.028 1.00 43.19 185 ASP B N 1
ATOM 4121 C CA . ASP B 1 192 ? -48.848 38.634 8.428 1.00 40.21 185 ASP B CA 1
ATOM 4122 C C . ASP B 1 192 ? -49.635 37.452 8.932 1.00 39.96 185 ASP B C 1
ATOM 4123 O O . ASP B 1 192 ? -50.812 37.316 8.659 1.00 40.63 185 ASP B O 1
ATOM 4128 N N . ASN B 1 193 ? -48.974 36.611 9.720 1.00 38.52 186 ASN B N 1
ATOM 4129 C CA . ASN B 1 193 ? -49.579 35.362 10.130 1.00 38.36 186 ASN B CA 1
ATOM 4130 C C . ASN B 1 193 ? -49.388 35.117 11.617 1.00 35.82 186 ASN B C 1
ATOM 4131 O O . ASN B 1 193 ? -48.264 34.919 12.054 1.00 34.39 186 ASN B O 1
ATOM 4136 N N . LEU B 1 194 ? -50.504 35.142 12.358 1.00 35.96 187 LEU B N 1
ATOM 4137 C CA . LEU B 1 194 ? -50.518 34.858 13.779 1.00 35.23 187 LEU B CA 1
ATOM 4138 C C . LEU B 1 194 ? -50.825 33.399 13.970 1.00 36.93 187 LEU B C 1
ATOM 4139 O O . LEU B 1 194 ? -51.651 32.864 13.199 1.00 38.71 187 LEU B O 1
ATOM 4144 N N . ASP B 1 195 ? -50.178 32.770 14.973 1.00 36.81 188 ASP B N 1
ATOM 4145 C CA . ASP B 1 195 ? -50.391 31.341 15.351 1.00 38.57 188 ASP B CA 1
ATOM 4146 C C . ASP B 1 195 ? -50.347 31.069 16.856 1.00 38.29 188 ASP B C 1
ATOM 4147 O O . ASP B 1 195 ? -49.300 31.267 17.524 1.00 38.08 188 ASP B O 1
ATOM 4152 N N . ILE B 1 196 ? -51.456 30.577 17.396 1.00 38.74 189 ILE B N 1
ATOM 4153 C CA . ILE B 1 196 ? -51.519 30.287 18.808 1.00 38.23 189 ILE B CA 1
ATOM 4154 C C . ILE B 1 196 ? -51.659 28.798 19.009 1.00 40.78 189 ILE B C 1
ATOM 4155 O O . ILE B 1 196 ? -52.624 28.206 18.572 1.00 42.29 189 ILE B O 1
ATOM 4160 N N . LYS B 1 197 ? -50.724 28.197 19.726 1.00 42.29 190 LYS B N 1
ATOM 4161 C CA . LYS B 1 197 ? -50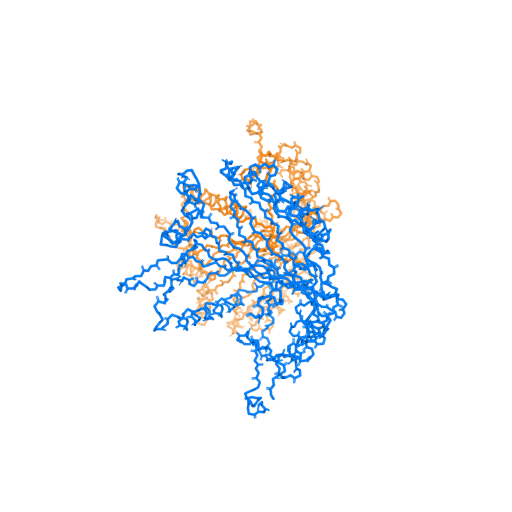.756 26.765 19.983 1.00 44.51 190 LYS B CA 1
ATOM 4162 C C . LYS B 1 197 ? -50.957 26.534 21.443 1.00 45.51 190 LYS B C 1
ATOM 4163 O O . LYS B 1 197 ? -50.421 27.281 22.288 1.00 45.95 190 LYS B O 1
ATOM 4169 N N . PHE B 1 198 ? -51.693 25.482 21.764 1.00 46.79 191 PHE B N 1
ATOM 4170 C CA . PHE B 1 198 ? -51.950 25.156 23.169 1.00 47.51 191 PHE B CA 1
ATOM 4171 C C . PHE B 1 198 ? -51.905 23.638 23.281 1.00 49.00 191 PHE B C 1
ATOM 4172 O O . PHE B 1 198 ? -52.739 22.984 22.674 1.00 49.70 191 PHE B O 1
ATOM 4180 N N . TYR B 1 199 ? -50.936 23.067 23.999 1.00 49.32 192 TYR B N 1
ATOM 4181 C CA . TYR B 1 199 ? -50.752 21.629 23.904 1.00 51.58 192 TYR B CA 1
ATOM 4182 C C . TYR B 1 199 ? -50.039 20.855 25.005 1.00 53.42 192 TYR B C 1
ATOM 4183 O O . TYR B 1 199 ? -49.234 21.372 25.834 1.00 53.51 192 TYR B O 1
ATOM 4192 N N . ASN B 1 200 ? -50.336 19.565 24.963 1.00 54.48 193 ASN B N 1
ATOM 4193 C CA . ASN B 1 200 ? -49.751 18.634 25.878 1.00 56.84 193 ASN B CA 1
ATOM 4194 C C . ASN B 1 200 ? -50.032 17.288 25.256 1.00 58.43 193 ASN B C 1
ATOM 4195 O O . ASN B 1 200 ? -50.538 17.265 24.134 1.00 57.78 193 ASN B O 1
ATOM 4200 N N . ALA B 1 201 ? -49.699 16.194 25.950 1.00 60.63 194 ALA B N 1
ATOM 4201 C CA . ALA B 1 201 ? -49.783 14.860 25.358 1.00 62.64 194 ALA B CA 1
ATOM 4202 C C . ALA B 1 201 ? -51.219 14.477 25.039 1.00 63.76 194 ALA B C 1
ATOM 4203 O O . ALA B 1 201 ? -51.463 13.640 24.201 1.00 64.19 194 ALA B O 1
ATOM 4205 N N . LYS B 1 202 ? -52.178 15.092 25.715 1.00 64.15 195 LYS B N 1
ATOM 4206 C CA . LYS B 1 202 ? -53.583 14.701 25.553 1.00 66.67 195 LYS B CA 1
ATOM 4207 C C . LYS B 1 202 ? -54.316 15.690 24.643 1.00 64.46 195 LYS B C 1
ATOM 4208 O O . LYS B 1 202 ? -55.186 15.321 23.841 1.00 64.83 195 LYS B O 1
ATOM 4214 N N . LEU B 1 203 ? -53.979 16.957 24.790 1.00 62.27 196 LEU B N 1
ATOM 4215 C CA . LEU B 1 203 ? -54.658 17.990 24.044 1.00 61.63 196 LEU B CA 1
ATOM 4216 C C . LEU B 1 203 ? -53.731 18.667 23.010 1.00 60.29 196 LEU B C 1
ATOM 4217 O O . LEU B 1 203 ? -52.530 18.903 23.274 1.00 59.97 196 LEU B O 1
ATOM 4222 N N . ASN B 1 204 ? -54.255 18.972 21.830 1.00 60.60 197 ASN B N 1
ATOM 4223 C CA . ASN B 1 204 ? -53.488 19.838 20.939 1.00 58.98 197 ASN B CA 1
ATOM 4224 C C . ASN B 1 204 ? -54.338 20.809 20.141 1.00 58.05 197 ASN B C 1
ATOM 4225 O O . ASN B 1 204 ? -55.011 20.426 19.204 1.00 59.12 197 ASN B O 1
ATOM 4230 N N . PHE B 1 205 ? -54.276 22.079 20.522 1.00 56.89 198 PHE B N 1
ATOM 4231 C CA . PHE B 1 205 ? -55.105 23.140 19.926 1.00 56.80 198 PHE B CA 1
ATOM 4232 C C . PHE B 1 205 ? -54.253 24.196 19.209 1.00 53.98 198 PHE B C 1
ATOM 4233 O O . PHE B 1 205 ? -53.492 24.949 19.848 1.00 52.22 198 PHE B O 1
ATOM 4241 N N . ASN B 1 206 ? -54.387 24.223 17.889 1.00 53.72 199 ASN B N 1
ATOM 4242 C CA . ASN B 1 206 ? -53.627 25.113 17.037 1.00 52.50 199 ASN B CA 1
ATOM 4243 C C . ASN B 1 206 ? -54.596 25.955 16.186 1.00 52.57 199 ASN B C 1
ATOM 4244 O O . ASN B 1 206 ? -55.339 25.429 15.331 1.00 54.45 199 ASN B O 1
ATOM 4249 N N . THR B 1 207 ? -54.585 27.264 16.442 1.00 50.73 200 THR B N 1
ATOM 4250 C CA . THR B 1 207 ? -55.381 28.253 15.690 1.00 50.64 200 THR B CA 1
ATOM 4251 C C . THR B 1 207 ? -54.493 29.279 15.077 1.00 46.57 200 THR B C 1
ATOM 4252 O O . THR B 1 207 ? -53.535 29.673 15.699 1.00 44.65 200 THR B O 1
ATOM 4256 N N . ASN B 1 208 ? -54.850 29.712 13.875 1.00 45.48 201 ASN B N 1
ATOM 4257 C CA . ASN B 1 208 ? -54.008 30.533 13.034 1.00 43.60 201 ASN B CA 1
ATOM 4258 C C . ASN B 1 208 ? -54.846 31.547 12.229 1.00 44.87 201 ASN B C 1
ATOM 4259 O O . ASN B 1 208 ? -55.851 31.198 11.604 1.00 47.03 201 ASN B O 1
ATOM 4264 N N . LEU B 1 209 ? -54.406 32.805 12.204 1.00 43.44 202 LEU B N 1
ATOM 4265 C CA . LEU B 1 209 ? -55.070 33.879 11.420 1.00 43.33 202 LEU B CA 1
ATOM 4266 C C . LEU B 1 209 ? -54.116 34.510 10.446 1.00 42.61 202 LEU B C 1
ATOM 4267 O O . LEU B 1 209 ? -53.066 34.978 10.806 1.00 42.13 202 LEU B O 1
ATOM 4272 N N . ASN B 1 210 ? -54.478 34.557 9.193 1.00 44.71 203 ASN B N 1
ATOM 4273 C CA . ASN B 1 210 ? -53.571 35.077 8.176 1.00 44.22 203 ASN B CA 1
ATOM 4274 C C . ASN B 1 210 ? -54.143 36.375 7.624 1.00 45.13 203 ASN B C 1
ATOM 4275 O O . ASN B 1 210 ? -55.167 36.382 7.004 1.00 48.19 203 ASN B O 1
ATOM 4280 N N . ILE B 1 211 ? -53.474 37.479 7.887 1.00 43.76 204 ILE B N 1
ATOM 4281 C CA . ILE B 1 211 ? -53.870 38.812 7.429 1.00 44.79 204 ILE B CA 1
ATOM 4282 C C . ILE B 1 211 ? -53.095 39.234 6.177 1.00 46.21 204 ILE B C 1
ATOM 4283 O O . ILE B 1 211 ? -52.121 38.608 5.748 1.00 45.61 204 ILE B O 1
ATOM 4288 N N . ASN B 1 212 ? -53.562 40.297 5.555 1.00 48.53 205 ASN B N 1
ATOM 4289 C CA . ASN B 1 212 ? -52.766 41.032 4.595 1.00 49.21 205 ASN B CA 1
ATOM 4290 C C . ASN B 1 212 ? -52.866 42.517 4.917 1.00 48.37 205 ASN B C 1
ATOM 4291 O O . ASN B 1 212 ? -53.958 43.023 5.080 1.00 48.73 205 ASN B O 1
ATOM 4296 N N . LEU B 1 213 ? -51.731 43.188 5.065 1.00 46.77 206 LEU B N 1
ATOM 4297 C CA . LEU B 1 213 ? -51.689 44.605 5.414 1.00 47.37 206 LEU B CA 1
ATOM 4298 C C . LEU B 1 213 ? -51.063 45.387 4.337 1.00 49.17 206 LEU B C 1
ATOM 4299 O O . LEU B 1 213 ? -49.872 45.247 4.136 1.00 46.88 206 LEU B O 1
ATOM 4304 N N . LYS B 1 214 ? -51.854 46.243 3.692 1.00 54.13 207 LYS B N 1
ATOM 4305 C CA . LYS B 1 214 ? -51.443 46.990 2.459 1.00 57.74 207 LYS B CA 1
ATOM 4306 C C . LYS B 1 214 ? -50.353 48.013 2.762 1.00 57.97 207 LYS B C 1
ATOM 4307 O O . LYS B 1 214 ? -50.339 48.670 3.840 1.00 55.88 207 LYS B O 1
ATOM 4313 N N . GLU B 1 215 ? -49.430 48.121 1.814 1.00 60.29 208 GLU B N 1
ATOM 4314 C CA . GLU B 1 215 ? -48.415 49.187 1.823 1.00 61.96 208 GLU B CA 1
ATOM 4315 C C . GLU B 1 215 ? -48.930 50.575 2.205 1.00 62.71 208 GLU B C 1
ATOM 4316 O O . GLU B 1 215 ? -48.285 51.290 2.967 1.00 62.29 208 GLU B O 1
ATOM 4322 N N . ASP B 1 216 ? -50.083 50.960 1.695 1.00 64.01 209 ASP B N 1
ATOM 4323 C CA . ASP B 1 216 ? -50.641 52.207 2.118 1.00 65.25 209 ASP B CA 1
ATOM 4324 C C . ASP B 1 216 ? -50.822 52.449 3.600 1.00 62.53 209 ASP B C 1
ATOM 4325 O O . ASP B 1 216 ? -50.915 53.606 3.985 1.00 64.29 209 ASP B O 1
ATOM 4330 N N . LEU B 1 217 ? -50.872 51.404 4.446 1.00 58.47 210 LEU B N 1
ATOM 4331 C CA . LEU B 1 217 ? -51.094 51.626 5.836 1.00 55.16 210 LEU B CA 1
ATOM 4332 C C . LEU B 1 217 ? -49.834 52.262 6.379 1.00 54.82 210 LEU B C 1
ATOM 4333 O O . LEU B 1 217 ? -49.885 53.134 7.255 1.00 54.89 210 LEU B O 1
ATOM 4338 N N . LEU B 1 218 ? -48.694 51.832 5.850 1.00 54.34 211 LEU B N 1
ATOM 4339 C CA . LEU B 1 218 ? -47.404 52.345 6.303 1.00 54.19 211 LEU B CA 1
ATOM 4340 C C . LEU B 1 218 ? -47.299 53.792 5.851 1.00 57.63 211 LEU B C 1
ATOM 4341 O O . LEU B 1 218 ? -47.185 54.695 6.684 1.00 58.14 211 LEU B O 1
ATOM 4346 N N . ASN B 1 219 ? -47.410 54.015 4.539 1.00 60.62 212 ASN B N 1
ATOM 4347 C CA . ASN B 1 219 ? -47.461 55.370 3.976 1.00 63.89 212 ASN B CA 1
ATOM 4348 C C . ASN B 1 219 ? -48.358 56.213 4.837 1.00 64.75 212 ASN B C 1
ATOM 4349 O O . ASN B 1 219 ? -47.982 57.288 5.248 1.00 66.53 212 ASN B O 1
ATOM 4354 N N . TYR B 1 220 ? -49.560 55.721 5.109 1.00 64.54 213 TYR B N 1
ATOM 4355 C CA . TYR B 1 220 ? -50.490 56.426 6.006 1.00 65.67 213 TYR B CA 1
ATOM 4356 C C . TYR B 1 220 ? -49.882 56.706 7.384 1.00 63.60 213 TYR B C 1
ATOM 4357 O O . TYR B 1 220 ? -50.058 57.808 7.919 1.00 66.06 213 TYR B O 1
ATOM 4366 N N . LEU B 1 221 ? -49.211 55.725 7.977 1.00 59.41 214 LEU B N 1
ATOM 4367 C CA . LEU B 1 221 ? -48.670 55.952 9.294 1.00 58.04 214 LEU B CA 1
ATOM 4368 C C . LEU B 1 221 ? -47.544 56.923 9.216 1.00 59.61 214 LEU B C 1
ATOM 4369 O O . LEU B 1 221 ? -47.462 57.848 10.015 1.00 61.31 214 LEU B O 1
ATOM 4374 N N . ASP B 1 222 ? -46.681 56.722 8.236 1.00 60.13 215 ASP B N 1
ATOM 4375 C CA . ASP B 1 222 ? -45.602 57.669 7.965 1.00 62.39 215 ASP B CA 1
ATOM 4376 C C . ASP B 1 222 ? -46.166 59.058 7.724 1.00 65.58 215 ASP B C 1
ATOM 4377 O O . ASP B 1 222 ? -45.665 60.039 8.247 1.00 66.37 215 ASP B O 1
ATOM 4382 N N . SER B 1 223 ? -47.221 59.129 6.931 1.00 67.64 216 SER B N 1
ATOM 4383 C CA . SER B 1 223 ? -47.976 60.362 6.794 1.00 71.95 216 SER B CA 1
ATOM 4384 C C . SER B 1 223 ? -48.197 61.030 8.161 1.00 72.26 216 SER B C 1
ATOM 4385 O O . SER B 1 223 ? -47.652 62.086 8.403 1.00 73.93 216 SER B O 1
ATOM 4388 N N . LYS B 1 224 ? -48.943 60.402 9.069 1.00 71.05 217 LYS B N 1
ATOM 4389 C CA . LYS B 1 224 ? -49.189 61.006 10.386 1.00 72.04 217 LYS B CA 1
ATOM 4390 C C . LYS B 1 224 ? -47.938 61.292 11.228 1.00 71.18 217 LYS B C 1
ATOM 4391 O O . LYS B 1 224 ? -48.036 61.724 12.356 1.00 71.02 217 LYS B O 1
ATOM 4397 N N . GLY B 1 225 ? -46.764 61.068 10.668 1.00 71.28 218 GLY B N 1
ATOM 4398 C CA . GLY B 1 225 ? -45.543 61.574 11.256 1.00 72.13 218 GLY B CA 1
ATOM 4399 C C . GLY B 1 225 ? -44.897 60.661 12.281 1.00 69.28 218 GLY B C 1
ATOM 4400 O O . GLY B 1 225 ? -43.973 61.093 12.989 1.00 70.03 218 GLY B O 1
ATOM 4401 N N . ILE B 1 226 ? -45.353 59.403 12.349 1.00 66.28 219 ILE B N 1
ATOM 4402 C CA . ILE B 1 226 ? -44.852 58.463 13.348 1.00 62.98 219 ILE B CA 1
ATOM 4403 C C . ILE B 1 226 ? -43.467 58.023 12.941 1.00 62.24 219 ILE B C 1
ATOM 4404 O O . ILE B 1 226 ? -43.214 57.846 11.743 1.00 63.73 219 ILE B O 1
ATOM 4409 N N . LYS B 1 227 ? -42.580 57.890 13.926 1.00 60.95 220 LYS B N 1
ATOM 4410 C CA . LYS B 1 227 ? -41.148 57.648 13.707 1.00 61.02 220 LYS B CA 1
ATOM 4411 C C . LYS B 1 227 ? -40.648 56.698 14.805 1.00 58.31 220 LYS B C 1
ATOM 4412 O O . LYS B 1 227 ? -41.080 56.799 15.945 1.00 58.71 220 LYS B O 1
ATOM 4418 N N . PHE B 1 228 ? -39.752 55.775 14.471 1.00 56.34 221 PHE B N 1
ATOM 4419 C CA . PHE B 1 228 ? -39.212 54.832 15.431 1.00 53.39 221 PHE B CA 1
ATOM 4420 C C . PHE B 1 228 ? -38.115 55.518 16.202 1.00 55.96 221 PHE B C 1
ATOM 4421 O O . PHE B 1 228 ? -37.245 56.098 15.601 1.00 58.47 221 PHE B O 1
ATOM 4429 N N . ASN B 1 229 ? -38.159 55.443 17.533 1.00 55.93 222 ASN B N 1
ATOM 4430 C CA . ASN B 1 229 ? -37.219 56.153 18.395 1.00 58.06 222 ASN B CA 1
ATOM 4431 C C . ASN B 1 229 ? -36.082 55.236 18.776 1.00 57.61 222 ASN B C 1
ATOM 4432 O O . ASN B 1 229 ? -36.232 54.312 19.575 1.00 55.78 222 ASN B O 1
ATOM 4437 N N . THR B 1 230 ? -34.927 55.531 18.239 1.00 60.06 223 THR B N 1
ATOM 4438 C CA . THR B 1 230 ? -33.780 54.668 18.361 1.00 60.52 223 THR B CA 1
ATOM 4439 C C . THR B 1 230 ? -33.232 54.564 19.772 1.00 62.04 223 THR B C 1
ATOM 4440 O O . THR B 1 230 ? -32.450 53.661 20.082 1.00 62.37 223 THR B O 1
ATOM 4444 N N . GLN B 1 231 ? -33.584 55.496 20.637 1.00 64.04 224 GLN B N 1
ATOM 4445 C CA . GLN B 1 231 ? -33.122 55.400 22.010 1.00 65.30 224 GLN B CA 1
ATOM 4446 C C . GLN B 1 231 ? -34.068 54.585 22.854 1.00 62.38 224 GLN B C 1
ATOM 4447 O O . GLN B 1 231 ? -33.654 53.974 23.833 1.00 64.75 224 GLN B O 1
ATOM 4453 N N . THR B 1 232 ? -35.340 54.601 22.503 1.00 59.17 225 THR B N 1
ATOM 4454 C CA . THR B 1 232 ? -36.398 53.997 23.303 1.00 55.48 225 THR B CA 1
ATOM 4455 C C . THR B 1 232 ? -36.849 52.682 22.776 1.00 51.91 225 THR B C 1
ATOM 4456 O O . THR B 1 232 ? -37.349 51.869 23.535 1.00 51.11 225 THR B O 1
ATOM 4460 N N . LEU B 1 233 ? -36.750 52.526 21.451 1.00 50.25 226 LEU B N 1
ATOM 4461 C CA . LEU B 1 233 ? -37.197 51.363 20.732 1.00 46.02 226 LEU B CA 1
ATOM 4462 C C . LEU B 1 233 ? -38.698 51.308 20.644 1.00 44.58 226 LEU B C 1
ATOM 4463 O O . LEU B 1 233 ? -39.273 50.249 20.479 1.00 42.93 226 LEU B O 1
ATOM 4468 N N . ALA B 1 234 ? -39.338 52.460 20.684 1.00 46.11 227 ALA B N 1
ATOM 4469 C CA . ALA B 1 234 ? -40.779 52.558 20.498 1.00 45.27 227 ALA B CA 1
ATOM 4470 C C . ALA B 1 234 ? -41.091 53.405 19.245 1.00 47.71 227 ALA B C 1
ATOM 4471 O O . ALA B 1 234 ? -40.234 54.126 18.698 1.00 48.88 227 ALA B O 1
ATOM 4473 N N . MET B 1 235 ? -42.329 53.333 18.791 1.00 48.30 228 MET B N 1
ATOM 4474 C CA . MET B 1 235 ? -42.788 54.312 17.861 1.00 51.28 228 MET B CA 1
ATOM 4475 C C . MET B 1 235 ? -43.140 55.533 18.658 1.00 54.77 228 MET B C 1
ATOM 4476 O O . MET B 1 235 ? -43.591 55.410 19.796 1.00 53.39 228 MET B O 1
ATOM 4481 N N . ASP B 1 236 ? -42.924 56.708 18.048 1.00 59.18 229 ASP B N 1
ATOM 4482 C CA . ASP B 1 236 ? -43.259 58.004 18.655 1.00 63.10 229 ASP B CA 1
ATOM 4483 C C . ASP B 1 236 ? -43.987 58.862 17.646 1.00 66.53 229 ASP B C 1
ATOM 4484 O O . ASP B 1 236 ? -43.884 58.641 16.438 1.00 66.62 229 ASP B O 1
ATOM 4489 N N . GLU B 1 237 ? -44.742 59.827 18.168 1.00 70.43 230 GLU B N 1
ATOM 4490 C CA . GLU B 1 237 ? -45.345 60.894 17.373 1.00 74.53 230 GLU B CA 1
ATOM 4491 C C . GLU B 1 237 ? -45.337 62.198 18.169 1.00 78.48 230 GLU B C 1
ATOM 4492 O O . GLU B 1 237 ? -45.230 62.209 19.400 1.00 77.96 230 GLU B O 1
ATOM 4498 N N . GLN B 1 238 ? -45.465 63.300 17.448 1.00 82.75 231 GLN B N 1
ATOM 4499 C CA . GLN B 1 238 ? -45.510 64.602 18.072 1.00 87.03 231 GLN B CA 1
ATOM 4500 C C . GLN B 1 238 ? -46.782 64.654 18.909 1.00 88.09 231 GLN B C 1
ATOM 4501 O O . GLN B 1 238 ? -47.821 64.165 18.499 1.00 86.88 231 GLN B O 1
ATOM 4507 N N . ALA B 1 239 ? -46.703 65.230 20.095 1.00 91.14 232 ALA B N 1
ATOM 4508 C CA . ALA B 1 239 ? -47.861 65.270 20.974 1.00 93.01 232 ALA B CA 1
ATOM 4509 C C . ALA B 1 239 ? -48.868 66.372 20.608 1.00 98.55 232 ALA B C 1
ATOM 4510 O O . ALA B 1 239 ? -49.773 66.647 21.383 1.00 100.74 232 ALA B O 1
ATOM 4512 N N . ILE B 1 240 ? -48.696 67.025 19.455 1.00 102.22 233 ILE B N 1
ATOM 4513 C CA . ILE B 1 240 ? -49.755 67.846 18.861 1.00 106.79 233 ILE B CA 1
ATOM 4514 C C . ILE B 1 240 ? -50.846 66.955 18.246 1.00 105.97 233 ILE B C 1
ATOM 4515 O O . ILE B 1 240 ? -52.016 67.299 18.273 1.00 108.55 233 ILE B O 1
ATOM 4520 N N . ASN B 1 241 ? -50.462 65.813 17.695 1.00 103.48 234 ASN B N 1
ATOM 4521 C CA . ASN B 1 241 ? -51.427 64.867 17.105 1.00 103.11 234 ASN B CA 1
ATOM 4522 C C . ASN B 1 241 ? -52.635 64.471 18.003 1.00 104.01 234 ASN B C 1
ATOM 4523 O O . ASN B 1 241 ? -53.740 64.215 17.500 1.00 105.07 234 ASN B O 1
ATOM 4528 N N . GLU B 1 242 ? -52.398 64.400 19.318 1.00 104.25 235 GLU B N 1
ATOM 4529 C CA . GLU B 1 242 ? -53.430 64.102 20.344 1.00 104.87 235 GLU B CA 1
ATOM 4530 C C . GLU B 1 242 ? -54.318 65.333 20.715 1.00 109.80 235 GLU B C 1
ATOM 4531 O O . GLU B 1 242 ? -55.349 65.203 21.380 1.00 110.66 235 GLU B O 1
ATOM 4537 N N . LEU B 1 243 ? -53.912 66.522 20.279 1.00 113.18 236 LEU B N 1
ATOM 4538 C CA . LEU B 1 243 ? -54.752 67.723 20.366 1.00 118.45 236 LEU B CA 1
ATOM 4539 C C . LEU B 1 243 ? -55.879 67.698 19.302 1.00 120.29 236 LEU B C 1
ATOM 4540 O O . LEU B 1 243 ? -56.837 68.460 19.412 1.00 124.52 236 LEU B O 1
ATOM 4545 N N . LEU B 1 244 ? -55.774 66.819 18.292 1.00 117.56 237 LEU B N 1
ATOM 4546 C CA . LEU B 1 244 ? -56.826 66.641 17.255 1.00 119.08 237 LEU B CA 1
ATOM 4547 C C . LEU B 1 244 ? -58.222 66.408 17.864 1.00 120.54 237 LEU B C 1
ATOM 4548 O O . LEU B 1 244 ? -58.631 65.265 18.114 1.00 117.19 237 LEU B O 1
ATOM 4553 N N . ASP B 1 254 ? -61.841 57.841 13.587 1.00 123.14 247 ASP B N 1
ATOM 4554 C CA . ASP B 1 254 ? -61.250 58.326 12.333 1.00 121.17 247 ASP B CA 1
ATOM 4555 C C . ASP B 1 254 ? -60.036 57.521 11.896 1.00 115.23 247 ASP B C 1
ATOM 4556 O O . ASP B 1 254 ? -59.940 57.092 10.738 1.00 112.02 247 ASP B O 1
ATOM 4561 N N . PHE B 1 255 ? -59.090 57.390 12.825 1.00 114.56 248 PHE B N 1
ATOM 4562 C CA . PHE B 1 255 ? -57.882 56.582 12.654 1.00 109.47 248 PHE B CA 1
ATOM 4563 C C . PHE B 1 255 ? -58.273 55.132 12.395 1.00 103.86 248 PHE B C 1
ATOM 4564 O O . PHE B 1 255 ? -57.911 54.573 11.364 1.00 99.95 248 PHE B O 1
ATOM 4572 N N . SER B 1 256 ? -59.035 54.543 13.318 1.00 103.54 249 SER B N 1
ATOM 4573 C CA . SER B 1 256 ? -59.401 53.130 13.216 1.00 98.93 249 SER B CA 1
ATOM 4574 C C . SER B 1 256 ? -60.278 52.852 12.006 1.00 96.10 249 SER B C 1
ATOM 4575 O O . SER B 1 256 ? -60.188 51.789 11.409 1.00 92.19 249 SER B O 1
ATOM 4578 N N . ASN B 1 257 ? -61.115 53.813 11.641 1.00 98.14 250 ASN B N 1
ATOM 4579 C CA . ASN B 1 257 ? -61.893 53.711 10.416 1.00 96.35 250 ASN B CA 1
ATOM 4580 C C . ASN B 1 257 ? -60.965 53.736 9.207 1.00 92.56 250 ASN B C 1
ATOM 4581 O O . ASN B 1 257 ? -61.188 53.011 8.239 1.00 90.28 250 ASN B O 1
ATOM 4586 N N . THR B 1 258 ? -59.927 54.567 9.269 1.00 91.97 251 THR B N 1
ATOM 4587 C CA . THR B 1 258 ? -58.995 54.710 8.151 1.00 89.26 251 THR B CA 1
ATOM 4588 C C . THR B 1 258 ? -57.881 53.637 8.174 1.00 84.19 251 THR B C 1
ATOM 4589 O O . THR B 1 258 ? -57.215 53.397 7.170 1.00 82.36 251 THR B O 1
ATOM 4593 N N . ILE B 1 259 ? -57.702 52.968 9.302 1.00 82.04 252 ILE B N 1
ATOM 4594 C CA . ILE B 1 259 ? -56.681 51.923 9.421 1.00 77.68 252 ILE B CA 1
ATOM 4595 C C . ILE B 1 259 ? -57.233 50.624 8.830 1.00 73.23 252 ILE B C 1
ATOM 4596 O O . ILE B 1 259 ? -56.555 49.898 8.114 1.00 69.91 252 ILE B O 1
ATOM 4601 N N . GLN B 1 260 ? -58.502 50.374 9.119 1.00 72.88 253 GLN B N 1
ATOM 4602 C CA . GLN B 1 260 ? -59.199 49.205 8.664 1.00 70.06 253 GLN B CA 1
ATOM 4603 C C . GLN B 1 260 ? -59.313 49.209 7.152 1.00 68.38 253 GLN B C 1
ATOM 4604 O O . GLN B 1 260 ? -59.563 48.188 6.523 1.00 66.67 253 GLN B O 1
ATOM 4610 N N . LYS B 1 261 ? -59.153 50.366 6.554 1.00 69.24 254 LYS B N 1
ATOM 4611 C CA . LYS B 1 261 ? -59.149 50.434 5.105 1.00 68.67 254 LYS B CA 1
ATOM 4612 C C . LYS B 1 261 ? -58.035 49.578 4.448 1.00 64.69 254 LYS B C 1
ATOM 4613 O O . LYS B 1 261 ? -58.143 49.238 3.258 1.00 64.67 254 LYS B O 1
ATOM 4619 N N . TYR B 1 262 ? -57.011 49.213 5.223 1.00 61.10 255 TYR B N 1
ATOM 4620 C CA . TYR B 1 262 ? -55.752 48.724 4.680 1.00 57.81 255 TYR B CA 1
ATOM 4621 C C . TYR B 1 262 ? -55.444 47.286 5.126 1.00 54.26 255 TYR B C 1
ATOM 4622 O O . TYR B 1 262 ? -54.332 46.786 4.980 1.00 51.39 255 TYR B O 1
ATOM 4631 N N . ILE B 1 263 ? -56.467 46.620 5.638 1.00 53.16 256 ILE B N 1
ATOM 4632 C CA . ILE B 1 263 ? -56.354 45.275 6.167 1.00 50.55 256 ILE B CA 1
ATOM 4633 C C . ILE B 1 263 ? -57.379 44.417 5.463 1.00 50.05 256 ILE B C 1
ATOM 4634 O O . ILE B 1 263 ? -58.537 44.803 5.320 1.00 51.51 256 ILE B O 1
ATOM 4639 N N . ILE B 1 264 ? -56.943 43.245 5.046 1.00 48.15 257 ILE B N 1
ATOM 4640 C CA . ILE B 1 264 ? -57.772 42.301 4.365 1.00 48.03 257 ILE B CA 1
ATOM 4641 C C . ILE B 1 264 ? -57.531 41.034 5.091 1.00 47.09 257 ILE B C 1
ATOM 4642 O O . ILE B 1 264 ? -56.393 40.642 5.155 1.00 47.87 257 ILE B O 1
ATOM 4647 N N . LEU B 1 265 ? -58.542 40.372 5.637 1.00 47.49 258 LEU B N 1
ATOM 4648 C CA . LEU B 1 265 ? -58.305 39.081 6.255 1.00 46.50 258 LEU B CA 1
ATOM 4649 C C . LEU B 1 265 ? -58.224 38.051 5.140 1.00 47.47 258 LEU B C 1
ATOM 4650 O O . LEU B 1 265 ? -58.845 38.185 4.085 1.00 48.47 258 LEU B O 1
ATOM 4655 N N . ASN B 1 266 ? -57.419 37.028 5.364 1.00 47.89 259 ASN B N 1
ATOM 4656 C CA . ASN B 1 266 ? -57.210 36.013 4.375 1.00 49.85 259 ASN B CA 1
ATOM 4657 C C . ASN B 1 266 ? -57.849 34.738 4.781 1.00 50.49 259 ASN B C 1
ATOM 4658 O O . ASN B 1 266 ? -58.705 34.222 4.100 1.00 52.58 259 ASN B O 1
ATOM 4663 N N . ASN B 1 267 ? -57.392 34.198 5.881 1.00 50.85 260 ASN B N 1
ATOM 4664 C CA . ASN B 1 267 ? -57.803 32.869 6.312 1.00 52.13 260 ASN B CA 1
ATOM 4665 C C . ASN B 1 267 ? -57.705 32.794 7.784 1.00 50.77 260 ASN B C 1
ATOM 4666 O O . ASN B 1 267 ? -56.784 33.358 8.380 1.00 50.20 260 ASN B O 1
ATOM 4671 N N . PHE B 1 268 ? -58.674 32.103 8.356 1.00 50.42 261 PHE B N 1
ATOM 4672 C CA . PHE B 1 268 ? -58.667 31.772 9.745 1.00 49.86 261 PHE B CA 1
ATOM 4673 C C . PHE B 1 268 ? -58.888 30.269 9.895 1.00 49.79 261 PHE B C 1
ATOM 4674 O O . PHE B 1 268 ? -59.817 29.744 9.333 1.00 51.11 261 PHE B O 1
ATOM 4682 N N . LYS B 1 269 ? -58.037 29.587 10.649 1.00 49.35 262 LYS B N 1
ATOM 4683 C CA . LYS B 1 269 ? -58.064 28.127 10.731 1.00 50.02 262 LYS B CA 1
ATOM 4684 C C . LYS B 1 269 ? -58.031 27.623 12.168 1.00 50.67 262 LYS B C 1
ATOM 4685 O O . LYS B 1 269 ? -57.364 28.190 13.032 1.00 51.25 262 LYS B O 1
ATOM 4691 N N . ILE B 1 270 ? -58.773 26.563 12.447 1.00 51.31 263 ILE B N 1
ATOM 4692 C CA . ILE B 1 270 ? -58.693 25.924 13.746 1.00 51.47 263 ILE B CA 1
ATOM 4693 C C . ILE B 1 270 ? -58.358 24.516 13.493 1.00 51.75 263 ILE B C 1
ATOM 4694 O O . ILE B 1 270 ? -59.074 23.874 12.777 1.00 51.85 263 ILE B O 1
ATOM 4699 N N . ASP B 1 271 ? -57.264 24.039 14.074 1.00 53.13 264 ASP B N 1
ATOM 4700 C CA . ASP B 1 271 ? -56.927 22.604 14.038 1.00 55.43 264 ASP B CA 1
ATOM 4701 C C . ASP B 1 271 ? -56.601 22.118 15.443 1.00 55.89 264 ASP B C 1
ATOM 4702 O O . ASP B 1 271 ? -55.699 22.645 16.054 1.00 56.12 264 ASP B O 1
ATOM 4707 N N . SER B 1 272 ? -57.360 21.142 15.946 1.00 56.65 265 SER B N 1
ATOM 4708 C CA . SER B 1 272 ? -57.119 20.543 17.250 1.00 57.96 265 SER B CA 1
ATOM 4709 C C . SER B 1 272 ? -57.434 19.081 17.247 1.00 59.13 265 SER B C 1
ATOM 4710 O O . SER B 1 272 ? -58.305 18.631 16.529 1.00 59.15 265 SER B O 1
ATOM 4713 N N . THR B 1 273 ? -56.734 18.334 18.082 1.00 60.82 266 THR B N 1
ATOM 4714 C CA . THR B 1 273 ? -57.121 16.965 18.395 1.00 62.57 266 THR B CA 1
ATOM 4715 C C . THR B 1 273 ? -57.112 16.744 19.907 1.00 63.98 266 THR B C 1
ATOM 4716 O O . THR B 1 273 ? -56.473 17.525 20.648 1.00 63.19 266 THR B O 1
ATOM 4720 N N . LEU B 1 274 ? -57.820 15.675 20.325 1.00 65.37 267 LEU B N 1
ATOM 4721 C CA . LEU B 1 274 ? -58.098 15.352 21.730 1.00 67.36 267 LEU B CA 1
ATOM 4722 C C . LEU B 1 274 ? -58.230 13.846 22.031 1.00 71.34 267 LEU B C 1
ATOM 4723 O O . LEU B 1 274 ? -59.094 13.153 21.487 1.00 71.78 267 LEU B O 1
ATOM 4728 N N . LYS B 1 275 ? -57.387 13.365 22.946 1.00 74.61 268 LYS B N 1
ATOM 4729 C CA . LYS B 1 275 ? -57.423 11.995 23.437 1.00 78.10 268 LYS B CA 1
ATOM 4730 C C . LYS B 1 275 ? -58.425 11.854 24.584 1.00 80.40 268 LYS B C 1
ATOM 4731 O O . LYS B 1 275 ? -58.069 12.001 25.752 1.00 82.12 268 LYS B O 1
ATOM 4737 N N . THR B 1 276 ? -59.665 11.530 24.241 1.00 80.87 269 THR B N 1
ATOM 4738 C CA . THR B 1 276 ? -60.745 11.451 25.235 1.00 84.05 269 THR B CA 1
ATOM 4739 C C . THR B 1 276 ? -60.747 10.199 26.087 1.00 88.62 269 THR B C 1
ATOM 4740 O O . THR B 1 276 ? -61.331 10.211 27.177 1.00 91.57 269 THR B O 1
ATOM 4744 N N . GLU B 1 277 ? -60.142 9.121 25.583 1.00 89.68 270 GLU B N 1
ATOM 4745 C CA . GLU B 1 277 ? -60.183 7.823 26.243 1.00 93.88 270 GLU B CA 1
ATOM 4746 C C . GLU B 1 277 ? -61.607 7.206 26.204 1.00 95.55 270 GLU B C 1
ATOM 4747 O O . GLU B 1 277 ? -61.989 6.402 27.072 1.00 99.05 270 GLU B O 1
ATOM 4753 N N . GLY B 1 278 ? -62.382 7.577 25.185 1.00 93.34 271 GLY B N 1
ATOM 4754 C CA . GLY B 1 278 ? -63.666 6.927 24.908 1.00 95.06 271 GLY B CA 1
ATOM 4755 C C . GLY B 1 278 ? -64.835 7.530 25.647 1.00 96.10 271 GLY B C 1
ATOM 4756 O O . GLY B 1 278 ? -65.989 7.286 25.288 1.00 97.61 271 GLY B O 1
ATOM 4757 N N . VAL B 1 279 ? -64.530 8.376 26.630 1.00 95.72 272 VAL B N 1
ATOM 4758 C CA . VAL B 1 279 ? -65.468 8.761 27.686 1.00 97.69 272 VAL B CA 1
ATOM 4759 C C . VAL B 1 279 ? -66.714 9.508 27.242 1.00 97.08 272 VAL B C 1
ATOM 4760 O O . VAL B 1 279 ? -67.671 9.601 27.994 1.00 100.37 272 VAL B O 1
ATOM 4764 N N . PHE B 1 280 ? -66.711 10.064 26.045 1.00 93.98 273 PHE B N 1
ATOM 4765 C CA . PHE B 1 280 ? -67.875 10.786 25.573 1.00 94.21 273 PHE B CA 1
ATOM 4766 C C . PHE B 1 280 ? -68.743 9.903 24.682 1.00 96.14 273 PHE B C 1
ATOM 4767 O O . PHE B 1 280 ? -69.703 10.382 24.089 1.00 95.97 273 PHE B O 1
ATOM 4775 N N . SER B 1 281 ? -68.423 8.615 24.595 1.00 98.34 274 SER B N 1
ATOM 4776 C CA . SER B 1 281 ? -69.081 7.746 23.624 1.00 100.73 274 SER B CA 1
ATOM 4777 C C . SER B 1 281 ? -70.607 7.742 23.774 1.00 104.91 274 SER B C 1
ATOM 4778 O O . SER B 1 281 ? -71.327 7.700 22.773 1.00 105.29 274 SER B O 1
ATOM 4781 N N . SER B 1 282 ? -71.093 7.793 25.015 1.00 108.90 275 SER B N 1
ATOM 4782 C CA . SER B 1 282 ? -72.541 7.733 25.282 1.00 113.95 275 SER B CA 1
ATOM 4783 C C . SER B 1 282 ? -73.191 9.109 25.093 1.00 113.57 275 SER B C 1
ATOM 4784 O O . SER B 1 282 ? -74.294 9.213 24.562 1.00 115.78 275 SER B O 1
ATOM 4787 N N . TYR B 1 283 ? -72.507 10.165 25.510 1.00 111.53 276 TYR B N 1
ATOM 4788 C CA . TYR B 1 283 ? -73.010 11.502 25.260 1.00 111.29 276 TYR B CA 1
ATOM 4789 C C . TYR B 1 283 ? -73.079 11.826 23.775 1.00 108.74 276 TYR B C 1
ATOM 4790 O O . TYR B 1 283 ? -74.038 12.435 23.322 1.00 109.99 276 TYR B O 1
ATOM 4799 N N . ILE B 1 284 ? -72.063 11.457 23.006 1.00 106.04 277 ILE B N 1
ATOM 4800 C CA . ILE B 1 284 ? -72.094 11.822 21.588 1.00 104.26 277 ILE B CA 1
ATOM 4801 C C . ILE B 1 284 ? -73.251 11.069 20.922 1.00 108.42 277 ILE B C 1
ATOM 4802 O O . ILE B 1 284 ? -74.098 11.678 20.269 1.00 109.91 277 ILE B O 1
ATOM 4807 N N . ALA B 1 285 ? -73.316 9.761 21.166 1.00 111.43 278 ALA B N 1
ATOM 4808 C CA . ALA B 1 285 ? -74.325 8.865 20.566 1.00 115.83 278 ALA B CA 1
ATOM 4809 C C . ALA B 1 285 ? -75.718 9.458 20.539 1.00 119.45 278 ALA B C 1
ATOM 4810 O O . ALA B 1 285 ? -76.373 9.503 19.496 1.00 121.21 278 ALA B O 1
ATOM 4812 N N . THR B 1 286 ? -76.171 9.907 21.702 1.00 121.57 279 THR B N 1
ATOM 4813 C CA . THR B 1 286 ? -77.538 10.389 21.838 1.00 125.81 279 THR B CA 1
ATOM 4814 C C . THR B 1 286 ? -77.687 11.613 20.934 1.00 123.87 279 THR B C 1
ATOM 4815 O O . THR B 1 286 ? -78.601 11.689 20.110 1.00 126.66 279 THR B O 1
ATOM 4819 N N . ALA B 1 287 ? -76.745 12.543 21.061 1.00 119.35 280 ALA B N 1
ATOM 4820 C CA . ALA B 1 287 ? -76.730 13.740 20.236 1.00 117.15 280 ALA B CA 1
ATOM 4821 C C . ALA B 1 287 ? -76.853 13.400 18.751 1.00 117.17 280 ALA B C 1
ATOM 4822 O O . ALA B 1 287 ? -77.443 14.156 17.990 1.00 118.21 280 ALA B O 1
ATOM 4824 N N . LYS B 1 288 ? -76.322 12.254 18.345 1.00 116.83 281 LYS B N 1
ATOM 4825 C CA . LYS B 1 288 ? -76.379 11.852 16.944 1.00 117.41 281 LYS B CA 1
ATOM 4826 C C . LYS B 1 288 ? -77.788 11.491 16.533 1.00 123.27 281 LYS B C 1
ATOM 4827 O O . LYS B 1 288 ? -78.326 12.016 15.564 1.00 124.44 281 LYS B O 1
ATOM 4833 N N . GLU B 1 289 ? -78.379 10.568 17.270 1.00 127.53 282 GLU B N 1
ATOM 4834 C CA . GLU B 1 289 ? -79.691 10.073 16.909 1.00 134.03 282 GLU B CA 1
ATOM 4835 C C . GLU B 1 289 ? -80.646 11.266 16.926 1.00 136.07 282 GLU B C 1
ATOM 4836 O O . GLU B 1 289 ? -81.493 11.390 16.043 1.00 140.07 282 GLU B O 1
ATOM 4842 N N . ASN B 1 290 ? -80.478 12.161 17.901 1.00 133.84 283 ASN B N 1
ATOM 4843 C CA . ASN B 1 290 ? -81.272 13.385 17.943 1.00 135.45 283 ASN B CA 1
ATOM 4844 C C . ASN B 1 290 ? -81.243 14.036 16.583 1.00 133.89 283 ASN B C 1
ATOM 4845 O O . ASN B 1 290 ? -82.268 14.167 15.932 1.00 138.52 283 ASN B O 1
ATOM 4850 N N . LEU B 1 291 ? -80.051 14.393 16.131 1.00 127.77 284 LEU B N 1
ATOM 4851 C CA . LEU B 1 291 ? -79.908 15.032 14.833 1.00 126.18 284 LEU B CA 1
ATOM 4852 C C . LEU B 1 291 ? -80.674 14.278 13.759 1.00 130.81 284 LEU B C 1
ATOM 4853 O O . LEU B 1 291 ? -81.345 14.910 12.952 1.00 133.67 284 LEU B O 1
ATOM 4858 N N . GLN B 1 292 ? -80.584 12.943 13.748 1.00 132.13 285 GLN B N 1
ATOM 4859 C CA . GLN B 1 292 ? -81.247 12.137 12.708 1.00 136.97 285 GLN B CA 1
ATOM 4860 C C . GLN B 1 292 ? -82.750 12.307 12.792 1.00 143.66 285 GLN B C 1
ATOM 4861 O O . GLN B 1 292 ? -83.402 12.687 11.818 1.00 146.96 285 GLN B O 1
ATOM 4867 N N . THR B 1 293 ? -83.288 12.033 13.973 1.00 146.01 286 THR B N 1
ATOM 4868 C CA . THR B 1 293 ? -84.711 12.208 14.232 1.00 152.81 286 THR B CA 1
ATOM 4869 C C . THR B 1 293 ? -85.114 13.677 14.103 1.00 152.84 286 THR B C 1
ATOM 4870 O O . THR B 1 293 ? -86.224 13.975 13.682 1.00 159.02 286 THR B O 1
ATOM 4874 N N . LEU B 1 294 ? -84.205 14.584 14.453 1.00 146.58 287 LEU B N 1
ATOM 4875 C CA . LEU B 1 294 ? -84.457 16.026 14.376 1.00 146.12 287 LEU B CA 1
ATOM 4876 C C . LEU B 1 294 ? -84.431 16.528 12.932 1.00 146.03 287 LEU B C 1
ATOM 4877 O O . LEU B 1 294 ? -85.236 17.379 12.550 1.00 149.84 287 LEU B O 1
ATOM 4882 N N . LYS B 1 295 ? -83.494 16.015 12.142 1.00 142.13 288 LYS B N 1
ATOM 4883 C CA . LYS B 1 295 ? -83.435 16.306 10.708 1.00 142.69 288 LYS B CA 1
ATOM 4884 C C . LYS B 1 295 ? -84.755 15.971 10.026 1.00 150.80 288 LYS B C 1
ATOM 4885 O O . LYS B 1 295 ? -85.337 16.815 9.348 1.00 153.64 288 LYS B O 1
ATOM 4891 N N . ALA B 1 296 ? -85.216 14.734 10.215 1.00 154.89 289 ALA B N 1
ATOM 4892 C CA . ALA B 1 296 ? -86.469 14.249 9.603 1.00 163.57 289 ALA B CA 1
ATOM 4893 C C . ALA B 1 296 ? -87.727 14.852 10.228 1.00 169.39 289 ALA B C 1
ATOM 4894 O O . ALA B 1 296 ? -88.829 14.570 9.764 1.00 177.14 289 ALA B O 1
ATOM 4896 N N . GLN B 1 297 ? -87.561 15.663 11.278 1.00 166.46 290 GLN B N 1
ATOM 4897 C CA . GLN B 1 297 ? -88.686 16.298 11.978 1.00 172.09 290 GLN B CA 1
ATOM 4898 C C . GLN B 1 297 ? -89.180 17.585 11.321 1.00 174.56 290 GLN B C 1
ATOM 4899 O O . GLN B 1 297 ? -90.341 17.948 11.513 1.00 181.77 290 GLN B O 1
ATOM 4905 N N . SER B 1 298 ? -88.332 18.273 10.557 1.00 169.42 291 SER B N 1
ATOM 4906 C CA . SER B 1 298 ? -88.641 19.652 10.178 1.00 170.75 291 SER B CA 1
ATOM 4907 C C . SER B 1 298 ? -88.057 20.174 8.869 1.00 168.41 291 SER B C 1
ATOM 4908 O O . SER B 1 298 ? -86.837 20.110 8.622 1.00 161.45 291 SER B O 1
ATOM 4911 N N . GLN B 1 299 ? -88.954 20.743 8.066 1.00 174.75 292 GLN B N 1
ATOM 4912 C CA . GLN B 1 299 ? -88.595 21.648 6.977 1.00 173.43 292 GLN B CA 1
ATOM 4913 C C . GLN B 1 299 ? -88.340 23.039 7.597 1.00 169.99 292 GLN B C 1
ATOM 4914 O O . GLN B 1 299 ? -88.632 23.212 8.777 1.00 170.26 292 GLN B O 1
ATOM 4920 N N . ASN B 1 300 ? -87.829 24.035 6.861 1.00 167.42 293 ASN B N 1
ATOM 4921 C CA . ASN B 1 300 ? -87.655 24.014 5.404 1.00 168.87 293 ASN B CA 1
ATOM 4922 C C . ASN B 1 300 ? -86.480 23.177 4.955 1.00 163.13 293 ASN B C 1
ATOM 4923 O O . ASN B 1 300 ? -85.708 22.684 5.769 1.00 157.45 293 ASN B O 1
ATOM 4928 N N . GLU B 1 301 ? -86.369 23.025 3.640 1.00 165.47 294 GLU B N 1
ATOM 4929 C CA . GLU B 1 301 ? -85.271 22.294 3.026 1.00 161.15 294 GLU B CA 1
ATOM 4930 C C . GLU B 1 301 ? -83.964 22.909 3.514 1.00 152.11 294 GLU B C 1
ATOM 4931 O O . GLU B 1 301 ? -82.950 22.214 3.635 1.00 146.78 294 GLU B O 1
ATOM 4937 N N . GLU B 1 302 ? -84.002 24.211 3.813 1.00 150.93 295 GLU B N 1
ATOM 4938 C CA . GLU B 1 302 ? -82.835 24.903 4.384 1.00 143.31 295 GLU B CA 1
ATOM 4939 C C . GLU B 1 302 ? -82.517 24.212 5.696 1.00 139.36 295 GLU B C 1
ATOM 4940 O O . GLU B 1 302 ? -81.408 23.720 5.892 1.00 133.77 295 GLU B O 1
ATOM 4946 N N . GLN B 1 303 ? -83.514 24.153 6.578 1.00 142.98 296 GLN B N 1
ATOM 4947 C CA . GLN B 1 303 ? -83.347 23.537 7.895 1.00 140.40 296 GLN B CA 1
ATOM 4948 C C . GLN B 1 303 ? -82.773 22.123 7.776 1.00 137.93 296 GLN B C 1
ATOM 4949 O O . GLN B 1 303 ? -81.907 21.735 8.548 1.00 133.18 296 GLN B O 1
ATOM 4955 N N . ALA B 1 304 ? -83.224 21.376 6.777 1.00 141.57 297 ALA B N 1
ATOM 4956 C CA . ALA B 1 304 ? -82.791 19.995 6.588 1.00 140.42 297 ALA B CA 1
ATOM 4957 C C . ALA B 1 304 ? -81.304 19.854 6.318 1.00 132.92 297 ALA B C 1
ATOM 4958 O O . ALA B 1 304 ? -80.669 18.927 6.824 1.00 130.05 297 ALA B O 1
ATOM 4960 N N . LEU B 1 305 ? -80.753 20.760 5.512 1.00 129.95 298 LEU B N 1
ATOM 4961 C CA . LEU B 1 305 ? -79.334 20.684 5.145 1.00 123.45 298 LEU B CA 1
ATOM 4962 C C . LEU B 1 305 ? -78.427 21.046 6.311 1.00 116.44 298 LEU B C 1
ATOM 4963 O O . LEU B 1 305 ? -77.290 20.590 6.357 1.00 111.78 298 LEU B O 1
ATOM 4968 N N . ILE B 1 306 ? -78.927 21.848 7.249 1.00 116.03 299 ILE B N 1
ATOM 4969 C CA . ILE B 1 306 ? -78.144 22.208 8.441 1.00 110.81 299 ILE B CA 1
ATOM 4970 C C . ILE B 1 306 ? -77.943 20.982 9.318 1.00 109.90 299 ILE B C 1
ATOM 4971 O O . ILE B 1 306 ? -76.824 20.654 9.737 1.00 104.98 299 ILE B O 1
ATOM 4976 N N . PHE B 1 307 ? -79.055 20.319 9.603 1.00 114.60 300 PHE B N 1
ATOM 4977 C CA . PHE B 1 307 ? -79.044 19.140 10.444 1.00 114.76 300 PHE B CA 1
ATOM 4978 C C . PHE B 1 307 ? -78.305 18.016 9.737 1.00 113.05 300 PHE B C 1
ATOM 4979 O O . PHE B 1 307 ? -77.611 17.216 10.368 1.00 110.37 300 PHE B O 1
ATOM 4987 N N . ASP B 1 308 ? -78.460 17.971 8.420 1.00 114.63 301 ASP B N 1
ATOM 4988 C CA . ASP B 1 308 ? -77.642 17.114 7.588 1.00 113.32 301 ASP B CA 1
ATOM 4989 C C . ASP B 1 308 ? -76.140 17.402 7.833 1.00 106.22 301 ASP B C 1
ATOM 4990 O O . ASP B 1 308 ? -75.396 16.525 8.283 1.00 104.30 301 ASP B O 1
ATOM 4995 N N . LYS B 1 309 ? -75.707 18.631 7.557 1.00 102.42 302 LYS B N 1
ATOM 4996 C CA . LYS B 1 309 ? -74.293 18.992 7.678 1.00 95.91 302 LYS B CA 1
ATOM 4997 C C . LYS B 1 309 ? -73.741 18.811 9.069 1.00 92.19 302 LYS B C 1
ATOM 4998 O O . LYS B 1 309 ? -72.557 18.535 9.234 1.00 88.42 302 LYS B O 1
ATOM 5004 N N . ALA B 1 310 ? -74.586 19.013 10.075 1.00 93.47 303 ALA B N 1
ATOM 5005 C CA . ALA B 1 310 ? -74.166 18.831 11.460 1.00 90.77 303 ALA B CA 1
ATOM 5006 C C . ALA B 1 310 ? -73.853 17.352 11.668 1.00 91.02 303 ALA B C 1
ATOM 5007 O O . ALA B 1 310 ? -72.839 16.990 12.252 1.00 88.12 303 ALA B O 1
ATOM 5009 N N . LEU B 1 311 ? -74.722 16.503 11.145 1.00 94.97 304 LEU B N 1
ATOM 5010 C CA . LEU B 1 311 ? -74.529 15.070 11.241 1.00 96.06 304 LEU B CA 1
ATOM 5011 C C . LEU B 1 311 ? -73.158 14.705 10.701 1.00 92.31 304 LEU B C 1
ATOM 5012 O O . LEU B 1 311 ? -72.330 14.144 11.432 1.00 90.34 304 LEU B O 1
ATOM 5017 N N . ALA B 1 312 ? -72.930 15.055 9.430 1.00 91.53 305 ALA B N 1
ATOM 5018 C CA . ALA B 1 312 ? -71.727 14.670 8.703 1.00 88.71 305 ALA B CA 1
ATOM 5019 C C . ALA B 1 312 ? -70.502 15.108 9.480 1.00 82.96 305 ALA B C 1
ATOM 5020 O O . ALA B 1 312 ? -69.570 14.338 9.677 1.00 81.54 305 ALA B O 1
ATOM 5022 N N . ILE B 1 313 ? -70.518 16.329 9.969 1.00 80.07 306 ILE B N 1
ATOM 5023 C CA . ILE B 1 313 ? -69.371 16.808 10.709 1.00 76.12 306 ILE B CA 1
ATOM 5024 C C . ILE B 1 313 ? -69.121 15.994 11.963 1.00 76.29 306 ILE B C 1
ATOM 5025 O O . ILE B 1 313 ? -68.015 15.485 12.152 1.00 74.95 306 ILE B O 1
ATOM 5030 N N . LEU B 1 314 ? -70.144 15.841 12.801 1.00 78.60 307 LEU B N 1
ATOM 5031 C CA . LEU B 1 314 ? -69.976 15.127 14.063 1.00 78.93 307 LEU B CA 1
ATOM 5032 C C . LEU B 1 314 ? -69.393 13.728 13.859 1.00 80.36 307 LEU B C 1
ATOM 5033 O O . LEU B 1 314 ? -68.487 13.312 14.577 1.00 78.83 307 LEU B O 1
ATOM 5038 N N . ASN B 1 315 ? -69.890 13.002 12.870 1.00 83.85 308 ASN B N 1
ATOM 5039 C CA . ASN B 1 315 ? -69.267 11.726 12.535 1.00 85.50 308 ASN B CA 1
ATOM 5040 C C . ASN B 1 315 ? -67.792 11.949 12.377 1.00 82.40 308 ASN B C 1
ATOM 5041 O O . ASN B 1 315 ? -66.990 11.230 12.955 1.00 82.63 308 ASN B O 1
ATOM 5046 N N . ASN B 1 316 ? -67.438 12.961 11.595 1.00 80.40 309 ASN B N 1
ATOM 5047 C CA . ASN B 1 316 ? -66.062 13.098 11.144 1.00 78.13 309 ASN B CA 1
ATOM 5048 C C . ASN B 1 316 ? -65.161 13.476 12.259 1.00 75.17 309 ASN B C 1
ATOM 5049 O O . ASN B 1 316 ? -64.075 12.963 12.382 1.00 75.02 309 ASN B O 1
ATOM 5054 N N . ILE B 1 317 ? -65.632 14.371 13.097 1.00 74.28 310 ILE B N 1
ATOM 5055 C CA . ILE B 1 317 ? -64.815 14.853 14.185 1.00 72.38 310 ILE B CA 1
ATOM 5056 C C . ILE B 1 317 ? -64.441 13.686 15.063 1.00 74.03 310 ILE B C 1
ATOM 5057 O O . ILE B 1 317 ? -63.340 13.623 15.611 1.00 72.89 310 ILE B O 1
ATOM 5062 N N . THR B 1 318 ? -65.368 12.743 15.140 1.00 77.45 311 THR B N 1
ATOM 5063 C CA . THR B 1 318 ? -65.549 11.931 16.326 1.00 79.68 311 THR B CA 1
ATOM 5064 C C . THR B 1 318 ? -65.362 10.430 16.099 1.00 82.87 311 THR B C 1
ATOM 5065 O O . THR B 1 318 ? -65.764 9.638 16.919 1.00 85.24 311 THR B O 1
ATOM 5069 N N . GLN B 1 319 ? -64.731 10.045 14.994 1.00 83.93 312 GLN B N 1
ATOM 5070 C CA . GLN B 1 319 ? -64.566 8.634 14.636 1.00 88.00 312 GLN B CA 1
ATOM 5071 C C . GLN B 1 319 ? -63.703 7.837 15.591 1.00 88.75 312 GLN B C 1
ATOM 5072 O O . GLN B 1 319 ? -63.899 6.668 15.710 1.00 92.21 312 GLN B O 1
ATOM 5078 N N . ASN B 1 320 ? -62.721 8.450 16.230 1.00 86.97 313 ASN B N 1
ATOM 5079 C CA . ASN B 1 320 ? -61.882 7.755 17.206 1.00 88.71 313 ASN B CA 1
ATOM 5080 C C . ASN B 1 320 ? -61.963 8.470 18.537 1.00 87.83 313 ASN B C 1
ATOM 5081 O O . ASN B 1 320 ? -62.652 9.479 18.675 1.00 86.75 313 ASN B O 1
ATOM 5086 N N . ASP B 1 321 ? -61.237 7.958 19.521 1.00 89.32 314 ASP B N 1
ATOM 5087 C CA . ASP B 1 321 ? -61.197 8.588 20.838 1.00 88.75 314 ASP B CA 1
ATOM 5088 C C . ASP B 1 321 ? -60.265 9.775 20.823 1.00 85.59 314 ASP B C 1
ATOM 5089 O O . ASP B 1 321 ? -60.355 10.664 21.689 1.00 84.14 314 ASP B O 1
ATOM 5094 N N . ASP B 1 322 ? -59.402 9.794 19.806 1.00 84.54 315 ASP B N 1
ATOM 5095 C CA . ASP B 1 322 ? -58.703 11.019 19.398 1.00 81.62 315 ASP B CA 1
ATOM 5096 C C . ASP B 1 322 ? -59.642 11.840 18.503 1.00 79.20 315 ASP B C 1
ATOM 5097 O O . ASP B 1 322 ? -59.889 11.488 17.353 1.00 79.44 315 ASP B O 1
ATOM 5102 N N . TYR B 1 323 ? -60.211 12.901 19.067 1.00 77.88 316 TYR B N 1
ATOM 5103 C CA . TYR B 1 323 ? -61.109 13.784 18.325 1.00 76.51 316 TYR B CA 1
ATOM 5104 C C . TYR B 1 323 ? -60.323 14.765 17.452 1.00 73.68 316 TYR B C 1
ATOM 5105 O O . TYR B 1 323 ? -59.381 15.394 17.921 1.00 72.66 316 TYR B O 1
ATOM 5114 N N . LYS B 1 324 ? -60.727 14.903 16.195 1.00 72.53 317 LYS B N 1
ATOM 5115 C CA . LYS B 1 324 ? -60.031 15.780 15.263 1.00 70.40 317 LYS B CA 1
ATOM 5116 C C . LYS B 1 324 ? -60.972 16.862 14.760 1.00 68.40 317 LYS B C 1
ATOM 5117 O O . LYS B 1 324 ? -62.057 16.566 14.296 1.00 70.34 317 LYS B O 1
ATOM 5123 N N . LEU B 1 325 ? -60.555 18.113 14.848 1.00 65.46 318 LEU B N 1
ATOM 5124 C CA . LEU B 1 325 ? -61.332 19.232 14.338 1.00 63.88 318 LEU B CA 1
ATOM 5125 C C . LEU B 1 325 ? -60.458 19.952 13.327 1.00 61.64 318 LEU B C 1
ATOM 5126 O O . LEU B 1 325 ? -59.304 20.249 13.611 1.00 60.03 318 LEU B O 1
ATOM 5131 N N . ASN B 1 326 ? -60.983 20.212 12.140 1.00 61.51 319 ASN B N 1
ATOM 5132 C CA . ASN B 1 326 ? -60.203 20.916 11.117 1.00 60.39 319 ASN B CA 1
ATOM 5133 C C . ASN B 1 326 ? -60.979 22.010 10.432 1.00 60.08 319 ASN B C 1
ATOM 5134 O O . ASN B 1 326 ? -61.657 21.762 9.432 1.00 62.04 319 ASN B O 1
ATOM 5139 N N . LEU B 1 327 ? -60.834 23.226 10.942 1.00 58.57 320 LEU B N 1
ATOM 5140 C CA . LEU B 1 327 ? -61.587 24.364 10.451 1.00 58.51 320 LEU B CA 1
ATOM 5141 C C . LEU B 1 327 ? -60.760 25.300 9.550 1.00 56.99 320 LEU B C 1
ATOM 5142 O O . LEU B 1 327 ? -59.629 25.646 9.880 1.00 55.66 320 LEU B O 1
ATOM 5147 N N . ASP B 1 328 ? -61.334 25.678 8.407 1.00 57.45 321 ASP B N 1
ATOM 5148 C CA . ASP B 1 328 ? -60.734 26.664 7.509 1.00 56.44 321 ASP B CA 1
ATOM 5149 C C . ASP B 1 328 ? -61.789 27.614 7.004 1.00 56.35 321 ASP B C 1
ATOM 5150 O O . ASP B 1 328 ? -62.619 27.258 6.170 1.00 57.79 321 ASP B O 1
ATOM 5155 N N . LEU B 1 329 ? -61.726 28.828 7.544 1.00 54.89 322 LEU B N 1
ATOM 5156 C CA . LEU B 1 329 ? -62.626 29.951 7.232 1.00 55.32 322 LEU B CA 1
ATOM 5157 C C . LEU B 1 329 ? -61.876 30.887 6.314 1.00 54.41 322 LEU B C 1
ATOM 5158 O O . LEU B 1 329 ? -60.825 31.380 6.678 1.00 52.32 322 LEU B O 1
ATOM 5163 N N . LYS B 1 330 ? -62.387 31.097 5.106 1.00 56.18 323 LYS B N 1
ATOM 5164 C CA . LYS B 1 330 ? -61.715 31.954 4.142 1.00 55.60 323 LYS B CA 1
ATOM 5165 C C . LYS B 1 330 ? -62.525 33.212 3.962 1.00 56.69 323 LYS B C 1
ATOM 5166 O O . LYS B 1 330 ? -63.668 33.153 3.548 1.00 59.15 323 LYS B O 1
ATOM 5172 N N . PHE B 1 331 ? -61.945 34.359 4.296 1.00 55.42 324 PHE B N 1
ATOM 5173 C CA . PHE B 1 331 ? -62.622 35.636 4.065 1.00 56.59 324 PHE B CA 1
ATOM 5174 C C . PHE B 1 331 ? -62.416 36.090 2.621 1.00 58.23 324 PHE B C 1
ATOM 5175 O O . PHE B 1 331 ? -61.589 35.541 1.879 1.00 57.96 324 PHE B O 1
ATOM 5183 N N . LYS B 1 332 ? -63.177 37.097 2.221 1.00 60.50 325 LYS B N 1
ATOM 5184 C CA . LYS B 1 332 ? -63.119 37.583 0.861 1.00 62.54 325 LYS B CA 1
ATOM 5185 C C . LYS B 1 332 ? -62.082 38.651 0.808 1.00 61.40 325 LYS B C 1
ATOM 5186 O O . LYS B 1 332 ? -61.747 39.254 1.835 1.00 60.14 325 LYS B O 1
ATOM 5192 N N . ASN B 1 333 ? -61.559 38.910 -0.384 1.00 62.43 326 ASN B N 1
ATOM 5193 C CA . ASN B 1 333 ? -60.390 39.772 -0.485 1.00 60.93 326 ASN B CA 1
ATOM 5194 C C . ASN B 1 333 ? -60.762 41.246 -0.390 1.00 60.97 326 ASN B C 1
ATOM 5195 O O . ASN B 1 333 ? -60.264 42.047 -1.144 1.00 62.01 326 ASN B O 1
ATOM 5200 N N . ILE B 1 334 ? -61.621 41.605 0.558 1.00 60.45 327 ILE B N 1
ATOM 5201 C CA . ILE B 1 334 ? -61.979 42.998 0.806 1.00 61.24 327 ILE B CA 1
ATOM 5202 C C . ILE B 1 334 ? -61.430 43.423 2.156 1.00 58.96 327 ILE B C 1
ATOM 5203 O O . ILE B 1 334 ? -61.148 42.573 3.007 1.00 56.69 327 ILE B O 1
ATOM 5208 N N . PRO B 1 335 ? -61.285 44.736 2.355 1.00 59.73 328 PRO B N 1
ATOM 5209 C CA . PRO B 1 335 ? -60.911 45.381 3.595 1.00 59.27 328 PRO B CA 1
ATOM 5210 C C . PRO B 1 335 ? -61.838 45.110 4.768 1.00 60.25 328 PRO B C 1
ATOM 5211 O O . PRO B 1 335 ? -63.035 44.954 4.589 1.00 61.32 328 PRO B O 1
ATOM 5215 N N . VAL B 1 336 ? -61.271 45.079 5.970 1.00 59.89 329 VAL B N 1
ATOM 5216 C CA . VAL B 1 336 ? -62.074 44.992 7.183 1.00 61.51 329 VAL B CA 1
ATOM 5217 C C . VAL B 1 336 ? -63.020 46.186 7.243 1.00 65.44 329 VAL B C 1
ATOM 5218 O O . VAL B 1 336 ? -64.131 46.065 7.701 1.00 67.82 329 VAL B O 1
ATOM 5222 N N . SER B 1 337 ? -62.598 47.328 6.745 1.00 67.32 330 SER B N 1
ATOM 5223 C CA . SER B 1 337 ? -63.474 48.496 6.705 1.00 72.36 330 SER B CA 1
ATOM 5224 C C . SER B 1 337 ? -64.839 48.275 5.981 1.00 75.80 330 SER B C 1
ATOM 5225 O O . SER B 1 337 ? -65.799 49.018 6.217 1.00 79.69 330 SER B O 1
ATOM 5228 N N . ASP B 1 338 ? -64.918 47.284 5.090 1.00 75.05 331 ASP B N 1
ATOM 5229 C CA . ASP B 1 338 ? -66.161 46.987 4.374 1.00 78.18 331 ASP B CA 1
ATOM 5230 C C . ASP B 1 338 ? -67.068 45.968 5.063 1.00 79.06 331 ASP B C 1
ATOM 5231 O O . ASP B 1 338 ? -68.230 45.860 4.701 1.00 82.10 331 ASP B O 1
ATOM 5236 N N . TYR B 1 339 ? -66.555 45.229 6.046 1.00 77.04 332 TYR B N 1
ATOM 5237 C CA . TYR B 1 339 ? -67.322 44.155 6.686 1.00 78.00 332 TYR B CA 1
ATOM 5238 C C . TYR B 1 339 ? -68.565 44.738 7.321 1.00 83.24 332 TYR B C 1
ATOM 5239 O O . TYR B 1 339 ? -69.670 44.227 7.148 1.00 85.03 332 TYR B O 1
ATOM 5248 N N . SER B 1 340 ? -68.361 45.826 8.057 1.00 86.18 333 SER B N 1
ATOM 5249 C CA . SER B 1 340 ? -69.404 46.413 8.891 1.00 91.77 333 SER B CA 1
ATOM 5250 C C . SER B 1 340 ? -70.746 46.378 8.176 1.00 96.69 333 SER B C 1
ATOM 5251 O O . SER B 1 340 ? -71.721 45.844 8.714 1.00 99.57 333 SER B O 1
ATOM 5254 N N . THR B 1 341 ? -70.769 46.906 6.950 1.00 98.47 334 THR B N 1
ATOM 5255 C CA . THR B 1 341 ? -71.975 46.928 6.115 1.00 103.39 334 THR B CA 1
ATOM 5256 C C . THR B 1 341 ? -72.581 45.516 5.828 1.00 103.95 334 THR B C 1
ATOM 5257 O O . THR B 1 341 ? -73.813 45.364 5.886 1.00 108.74 334 THR B O 1
ATOM 5261 N N . GLN B 1 342 ? -71.750 44.494 5.538 1.00 99.97 335 GLN B N 1
ATOM 5262 C CA . GLN B 1 342 ? -72.266 43.103 5.273 1.00 100.14 335 GLN B CA 1
ATOM 5263 C C . GLN B 1 342 ? -71.503 41.927 5.920 1.00 95.60 335 GLN B C 1
ATOM 5264 O O . GLN B 1 342 ? -71.177 40.954 5.229 1.00 94.02 335 GLN B O 1
ATOM 5270 N N . GLY B 1 343 ? -71.278 41.991 7.239 1.00 94.52 336 GLY B N 1
ATOM 5271 C CA . GLY B 1 343 ? -70.490 40.972 8.000 1.00 90.02 336 GLY B CA 1
ATOM 5272 C C . GLY B 1 343 ? -70.556 39.505 7.560 1.00 88.19 336 GLY B C 1
ATOM 5273 O O . GLY B 1 343 ? -69.592 38.768 7.729 1.00 84.49 336 GLY B O 1
ATOM 5274 N N . ILE B 1 344 ? -71.700 39.078 7.018 1.00 91.19 337 ILE B N 1
ATOM 5275 C CA . ILE B 1 344 ? -71.887 37.725 6.457 1.00 90.19 337 ILE B CA 1
ATOM 5276 C C . ILE B 1 344 ? -71.204 37.585 5.105 1.00 87.83 337 ILE B C 1
ATOM 5277 O O . ILE B 1 344 ? -70.388 36.700 4.894 1.00 84.97 337 ILE B O 1
ATOM 5282 N N . ASP B 1 345 ? -71.544 38.473 4.181 1.00 89.45 338 ASP B N 1
ATOM 5283 C CA . ASP B 1 345 ? -71.034 38.385 2.825 1.00 88.24 338 ASP B CA 1
ATOM 5284 C C . ASP B 1 345 ? -69.566 38.745 2.755 1.00 82.57 338 ASP B C 1
ATOM 5285 O O . ASP B 1 345 ? -68.990 38.800 1.673 1.00 82.71 338 ASP B O 1
ATOM 5290 N N . SER B 1 346 ? -68.968 38.986 3.913 1.00 78.02 339 SER B N 1
ATOM 5291 C CA . SER B 1 346 ? -67.522 39.093 4.039 1.00 72.92 339 SER B CA 1
ATOM 5292 C C . SER B 1 346 ? -66.818 37.747 3.983 1.00 68.59 339 SER B C 1
ATOM 5293 O O . SER B 1 346 ? -65.613 37.680 3.834 1.00 65.34 339 SER B O 1
ATOM 5296 N N . ILE B 1 347 ? -67.549 36.672 4.201 1.00 68.32 340 ILE B N 1
ATOM 5297 C CA . ILE B 1 347 ? -66.915 35.365 4.229 1.00 65.06 340 ILE B CA 1
ATOM 5298 C C . ILE B 1 347 ? -67.218 34.635 2.920 1.00 65.72 340 ILE B C 1
ATOM 5299 O O . ILE B 1 347 ? -68.266 34.768 2.360 1.00 68.21 340 ILE B O 1
ATOM 5304 N N . GLU B 1 348 ? -66.234 33.906 2.442 1.00 63.43 341 GLU B N 1
ATOM 5305 C CA . GLU B 1 348 ? -66.247 33.315 1.143 1.00 65.38 341 GLU B CA 1
ATOM 5306 C C . GLU B 1 348 ? -66.447 31.826 1.178 1.00 65.51 341 GLU B C 1
ATOM 5307 O O . GLU B 1 348 ? -67.117 31.256 0.305 1.00 69.48 341 GLU B O 1
ATOM 5313 N N . LYS B 1 349 ? -65.825 31.178 2.140 1.00 61.83 342 LYS B N 1
ATOM 5314 C CA . LYS B 1 349 ? -65.893 29.743 2.229 1.00 62.64 342 LYS B CA 1
ATOM 5315 C C . LYS B 1 349 ? -65.590 29.273 3.643 1.00 59.61 342 LYS B C 1
ATOM 5316 O O . LYS B 1 349 ? -64.564 29.677 4.230 1.00 57.02 342 LYS B O 1
ATOM 5322 N N . LEU B 1 350 ? -66.463 28.429 4.189 1.00 60.47 343 LEU B N 1
ATOM 5323 C CA . LEU B 1 350 ? -66.173 27.702 5.440 1.00 58.54 343 LEU B CA 1
ATOM 5324 C C . LEU B 1 350 ? -65.954 26.239 5.116 1.00 59.97 343 LEU B C 1
ATOM 5325 O O . LEU B 1 350 ? -66.621 25.719 4.230 1.00 63.93 343 LEU B O 1
ATOM 5330 N N . SER B 1 351 ? -65.008 25.599 5.810 1.00 58.14 344 SER B N 1
ATOM 5331 C CA . SER B 1 351 ? -64.766 24.156 5.710 1.00 59.50 344 SER B CA 1
ATOM 5332 C C . SER B 1 351 ? -64.538 23.536 7.073 1.00 58.39 344 SER B C 1
ATOM 5333 O O . SER B 1 351 ? -63.618 23.963 7.790 1.00 56.89 344 SER B O 1
ATOM 5336 N N . ILE B 1 352 ? -65.309 22.523 7.447 1.00 60.21 345 ILE B N 1
ATOM 5337 C CA . ILE B 1 352 ? -64.947 21.775 8.659 1.00 59.77 345 ILE B CA 1
ATOM 5338 C C . ILE B 1 352 ? -64.746 20.322 8.351 1.00 61.98 345 ILE B C 1
ATOM 5339 O O . ILE B 1 352 ? -65.556 19.699 7.677 1.00 65.47 345 ILE B O 1
ATOM 5344 N N . ASN B 1 353 ? -63.632 19.791 8.819 1.00 61.05 346 ASN B N 1
ATOM 5345 C CA . ASN B 1 353 ? -63.371 18.391 8.684 1.00 63.56 346 ASN B CA 1
ATOM 5346 C C . ASN B 1 353 ? -63.791 17.902 7.311 1.00 67.37 346 ASN B C 1
ATOM 5347 O O . ASN B 1 353 ? -64.616 17.028 7.177 1.00 70.00 346 ASN B O 1
ATOM 5352 N N . ASN B 1 354 ? -63.220 18.517 6.288 1.00 68.46 347 ASN B N 1
ATOM 5353 C CA . ASN B 1 354 ? -63.451 18.117 4.916 1.00 73.10 347 ASN B CA 1
ATOM 5354 C C . ASN B 1 354 ? -64.909 18.306 4.431 1.00 76.51 347 ASN B C 1
ATOM 5355 O O . ASN B 1 354 ? -65.292 17.776 3.393 1.00 80.01 347 ASN B O 1
ATOM 5360 N N . GLN B 1 355 ? -65.712 19.065 5.173 1.00 76.03 348 GLN B N 1
ATOM 5361 C CA . GLN B 1 355 ? -67.056 19.442 4.725 1.00 79.33 348 GLN B CA 1
ATOM 5362 C C . GLN B 1 355 ? -67.125 20.922 4.320 1.00 77.59 348 GLN B C 1
ATOM 5363 O O . GLN B 1 355 ? -66.394 21.752 4.836 1.00 74.40 348 GLN B O 1
ATOM 5369 N N . ASP B 1 356 ? -68.028 21.244 3.410 1.00 80.36 349 ASP B N 1
ATOM 5370 C CA . ASP B 1 356 ? -68.302 22.623 3.077 1.00 79.46 349 ASP B CA 1
ATOM 5371 C C . ASP B 1 356 ? -69.476 23.110 3.899 1.00 80.03 349 ASP B C 1
ATOM 5372 O O . ASP B 1 356 ? -70.623 22.869 3.528 1.00 84.16 349 ASP B O 1
ATOM 5377 N N . ALA B 1 357 ? -69.184 23.822 4.987 1.00 76.28 350 ALA B N 1
ATOM 5378 C CA . ALA B 1 357 ? -70.201 24.421 5.854 1.00 77.13 350 ALA B CA 1
ATOM 5379 C C . ALA B 1 357 ? -70.546 25.887 5.517 1.00 77.73 350 ALA B C 1
ATOM 5380 O O . ALA B 1 357 ? -71.096 26.601 6.358 1.00 77.94 350 ALA B O 1
ATOM 5382 N N . THR B 1 358 ? -70.249 26.333 4.299 1.00 78.76 351 THR B N 1
ATOM 5383 C CA . THR B 1 358 ? -70.459 27.723 3.950 1.00 79.31 351 THR B CA 1
ATOM 5384 C C . THR B 1 358 ? -71.937 28.013 4.177 1.00 83.91 351 THR B C 1
ATOM 5385 O O . THR B 1 358 ? -72.286 28.738 5.109 1.00 83.80 351 THR B O 1
ATOM 5389 N N . GLU B 1 359 ? -72.801 27.392 3.368 1.00 89.00 352 GLU B N 1
ATOM 5390 C CA . GLU B 1 359 ? -74.250 27.614 3.429 1.00 94.29 352 GLU B CA 1
ATOM 5391 C C . GLU B 1 359 ? -74.787 27.684 4.826 1.00 93.83 352 GLU B C 1
ATOM 5392 O O . GLU B 1 359 ? -75.638 28.502 5.117 1.00 96.16 352 GLU B O 1
ATOM 5398 N N . ALA B 1 360 ? -74.290 26.804 5.678 1.00 91.59 353 ALA B N 1
ATOM 5399 C CA . ALA B 1 360 ? -74.745 26.717 7.050 1.00 91.92 353 ALA B CA 1
ATOM 5400 C C . ALA B 1 360 ? -74.326 27.903 7.904 1.00 89.38 353 ALA B C 1
ATOM 5401 O O . ALA B 1 360 ? -75.085 28.285 8.792 1.00 91.88 353 ALA B O 1
ATOM 5403 N N . LEU B 1 361 ? -73.155 28.497 7.678 1.00 85.38 354 LEU B N 1
ATOM 5404 C CA . LEU B 1 361 ? -72.836 29.692 8.462 1.00 83.98 354 LEU B CA 1
ATOM 5405 C C . LEU B 1 361 ? -73.724 30.803 7.954 1.00 87.71 354 LEU B C 1
ATOM 5406 O O . LEU B 1 361 ? -74.277 31.547 8.745 1.00 89.70 354 LEU B O 1
ATOM 5411 N N . LYS B 1 362 ? -73.934 30.868 6.644 1.00 90.05 355 LYS B N 1
ATOM 5412 C CA . LYS B 1 362 ? -74.816 31.897 6.072 1.00 94.43 355 LYS B CA 1
ATOM 5413 C C . LYS B 1 362 ? -76.200 31.820 6.708 1.00 99.84 355 LYS B C 1
ATOM 5414 O O . LYS B 1 362 ? -76.898 32.811 6.790 1.00 103.05 355 LYS B O 1
ATOM 5420 N N . ILE B 1 363 ? -76.592 30.633 7.149 1.00 101.73 356 ILE B N 1
ATOM 5421 C CA . ILE B 1 363 ? -77.904 30.418 7.750 1.00 107.48 356 ILE B CA 1
ATOM 5422 C C . ILE B 1 363 ? -77.880 30.541 9.276 1.00 107.31 356 ILE B C 1
ATOM 5423 O O . ILE B 1 363 ? -78.598 31.368 9.834 1.00 110.51 356 ILE B O 1
ATOM 5428 N N . ILE B 1 364 ? -77.045 29.738 9.936 1.00 104.54 357 ILE B N 1
ATOM 5429 C CA . ILE B 1 364 ? -76.965 29.702 11.409 1.00 105.00 357 ILE B CA 1
ATOM 5430 C C . ILE B 1 364 ? -76.283 30.910 12.093 1.00 103.67 357 ILE B C 1
ATOM 5431 O O . ILE B 1 364 ? -76.332 31.021 13.323 1.00 104.47 357 ILE B O 1
ATOM 5436 N N . LEU B 1 365 ? -75.643 31.796 11.323 1.00 102.58 358 LEU B N 1
ATOM 5437 C CA . LEU B 1 365 ? -75.009 33.000 11.892 1.00 101.73 358 LEU B CA 1
ATOM 5438 C C . LEU B 1 365 ? -75.997 34.161 12.015 1.00 107.44 358 LEU B C 1
ATOM 5439 O O . LEU B 1 365 ? -76.211 34.651 13.128 1.00 109.37 358 LEU B O 1
ATOM 5444 N N . PRO B 1 366 ? -76.600 34.615 10.885 1.00 111.21 359 PRO B N 1
ATOM 5445 C CA . PRO B 1 366 ? -77.694 35.610 10.972 1.00 117.35 359 PRO B CA 1
ATOM 5446 C C . PRO B 1 366 ? -78.765 35.284 12.014 1.00 122.74 359 PRO B C 1
ATOM 5447 O O . PRO B 1 366 ? -79.151 36.145 12.796 1.00 126.00 359 PRO B O 1
ATOM 5451 N N . PHE B 1 367 ? -79.254 34.056 12.016 1.00 124.55 360 PHE B N 1
ATOM 5452 C CA . PHE B 1 367 ? -80.113 33.625 13.097 1.00 129.33 360 PHE B CA 1
ATOM 5453 C C . PHE B 1 367 ? -79.479 33.985 14.435 1.00 127.89 360 PHE B C 1
ATOM 5454 O O . PHE B 1 367 ? -80.131 34.547 15.313 1.00 132.11 360 PHE B O 1
ATOM 5462 N N . ILE B 1 368 ? -78.205 33.644 14.593 1.00 122.49 361 ILE B N 1
ATOM 5463 C CA . ILE B 1 368 ? -77.585 33.733 15.903 1.00 121.78 361 ILE B CA 1
ATOM 5464 C C . ILE B 1 368 ? -77.318 35.178 16.307 1.00 123.17 361 ILE B C 1
ATOM 5465 O O . ILE B 1 368 ? -77.642 35.560 17.440 1.00 126.75 361 ILE B O 1
ATOM 5470 N N . MET B 1 369 ? -76.794 35.995 15.383 1.00 121.17 362 MET B N 1
ATOM 5471 C CA . MET B 1 369 ? -76.628 37.441 15.639 1.00 122.80 362 MET B CA 1
ATOM 5472 C C . MET B 1 369 ? -77.959 38.126 15.908 1.00 130.10 362 MET B C 1
ATOM 5473 O O . MET B 1 369 ? -78.002 39.141 16.592 1.00 132.97 362 MET B O 1
ATOM 5478 N N . PHE B 1 370 ? -79.029 37.590 15.326 1.00 133.89 363 PHE B N 1
ATOM 5479 C CA . PHE B 1 370 ? -80.384 38.090 15.549 1.00 141.70 363 PHE B CA 1
ATOM 5480 C C . PHE B 1 370 ? -80.828 37.717 16.964 1.00 145.66 363 PHE B C 1
ATOM 5481 O O . PHE B 1 370 ? -81.510 38.499 17.624 1.00 151.51 363 PHE B O 1
ATOM 5489 N N . SER B 1 371 ? -80.433 36.526 17.427 1.00 142.97 364 SER B N 1
ATOM 5490 C CA . SER B 1 371 ? -80.772 36.065 18.784 1.00 146.37 364 SER B CA 1
ATOM 5491 C C . SER B 1 371 ? -80.216 36.983 19.879 1.00 147.37 364 SER B C 1
ATOM 5492 O O . SER B 1 371 ? -80.857 37.172 20.919 1.00 152.80 364 SER B O 1
ATOM 5495 N N . MET B 1 372 ? -79.017 37.528 19.644 1.00 142.50 365 MET B N 1
ATOM 5496 C CA . MET B 1 372 ? -78.392 38.511 20.552 1.00 143.50 365 MET B CA 1
ATOM 5497 C C . MET B 1 372 ? -79.425 39.548 21.018 1.00 151.19 365 MET B C 1
ATOM 5498 O O . MET B 1 372 ? -79.734 39.631 22.208 1.00 155.86 365 MET B O 1
ATOM 5503 N N . LEU B 1 373 ? -79.986 40.296 20.067 1.00 152.99 366 LEU B N 1
ATOM 5504 C CA . LEU B 1 373 ? -80.895 41.409 20.372 1.00 160.44 366 LEU B CA 1
ATOM 5505 C C . LEU B 1 373 ? -82.322 40.928 20.638 1.00 167.26 366 LEU B C 1
ATOM 5506 O O . LEU B 1 373 ? -82.760 40.857 21.784 1.00 172.00 366 LEU B O 1
#

Foldseek 3Di:
DFDDPADVVQLVQVQVLVQVVVVCVQCVCDPPFQKHKDWDRWDWDDDGLKIKTKIADIFIWHADPPGDTFTFKIAGMKMKMWSLGDRDLPQDWAFLLVSVVVVCVVDFKIKMKIKGHFIFGTPVVLVVVLVVDPPVPVVVSVLSSCVNGGTWMWMWMKMWGDDDQKIKIKIKIWIDDPFKIKIKIWIKIFGNVLSVVVSVQVWTQRSNSGHIDGDPCVVVVDPDCVLVSLQGIWTFKIKIKMKGQQVCDCVVVLVVVLVVLVVVLVVDPDPLSNVLSVQVNVLSCLQPVDSIGIKIKMWGADTGGSSCCVPCDLNSTDWIAINNRTCSVSCVVVVVVCVVVVVD/DFDDPADPVQLVLVLVLVQVVVVVVQVVCCPPAVKHKDWDGWDWDDGGLKIKTKTAWIFIWGADVPRDIFTFKIARMKMKMWSLGDHPPPQDWFFLLVSVVVSVVVDFKIKMKIKGHFMAGGPVVLVVVLVVPDDPDPVVSVLSSVVNGGTKMWMWMKMWGQDDQWIKIKIWIWIDDPFKTKIKMWIKIFGNVLSVVVSVQVWTQRSNNRHIDHDCVSVVDPNVLVRLQGMFTFKIKIKMKGQQVCVCVVVLVVVQVCLVVVLVVDDDPLSNVLSVQVNVQSCLQPVDSTGIKIKMWGFDRGGPSPCVVPVLNRTDWIDINNDTCSSVCSPVVVVVVVVVD

Sequence (685 aa):
MCGNSIDEKTVKKYENQLNQTVKQEIASLSQDSGIKIEFSDFKCNADGDFIACLSPNFKTLAKDNNDEYQELFQAKNIKIRSNEIYKGETNTSISIKEYYNDLFKNQKSIQSNLVFEDFKLGEKVVSDINASLFQQDPKISSFINKLSSDSYTLSFDNSINKQENNYLDNLDIKFYNAKLNFNTNLNINLKEDLLNYLDSKGIKFNTQTLAMDEQAINELLNSDFSNTIQKYIILNNFKIDSTLKTEGVFSSYIATAKENLQTLKAQSQNEEQALIFDKALAILNNITQNDDYKLNLDLKFKNIPVSDYSTQGIDSIEKLSINNQDATEALKIILPFIMFSMLMMCGNSIDEKTVKKYENQLNQTVKQEIASLSQDSGIKIEFSDFKCNADGDFIACLSPNFKTLAKDNNDEYQELFQAKNIKIRSNEIYKGETNTSISIKEYYNDLFKNQKSIQSNLVFEDFKLGEKVVSDINASLFQQDPKISSFINKLSSDSYTLSFDNSINKQENNYLDNLDIKFYNAKLNFNTNLNINLKEDLLNYLDSKGIKFNTQTLAMDEQAINELLDFSNTIQKYIILNNFKIDSTLKTEGVFSSYIATAKENLQTLKAQSQNEEQALIFDKALAILNNITQNDDYKLNLDLKFKNIPVSDYSTQGIDSIEKLSINNQDATEALKIILPFIMFSML

Radius of gyration: 35.95 Å; Cα contacts (8 Å, |Δi|>4): 1277; chains: 2; bounding box: 123×71×57 Å

Solvent-accessible surface area: 40107 Å² total; per-residue (Å²): 158,22,18,89,52,7,73,117,176,6,12,130,55,36,14,69,56,39,7,76,75,36,73,127,89,52,50,64,100,26,112,146,71,14,58,101,30,84,35,48,57,4,136,16,48,12,10,0,17,10,7,12,9,63,0,40,101,23,69,11,26,21,82,48,147,93,101,107,102,51,39,52,63,52,4,118,22,10,50,40,47,24,0,49,6,24,70,38,100,88,77,85,68,18,32,7,71,79,7,48,55,59,9,26,178,115,14,160,9,3,46,36,28,57,32,29,51,62,19,94,54,2,131,104,35,18,64,99,74,36,74,81,99,145,88,158,49,100,160,11,51,67,9,35,58,104,37,8,51,61,34,12,35,29,10,72,35,43,16,38,49,82,99,132,87,9,14,53,13,42,69,22,55,73,53,83,31,82,62,26,57,75,21,23,37,52,26,36,29,30,84,20,73,30,16,56,47,54,35,86,92,19,28,54,7,28,2,112,58,26,50,69,63,98,105,91,112,23,143,152,140,137,158,103,137,78,95,15,60,72,112,53,41,16,32,34,39,65,73,34,48,16,52,40,92,0,81,28,24,45,62,71,146,32,52,73,11,55,105,77,37,101,72,89,93,88,137,24,168,72,110,86,67,24,48,33,41,66,54,40,34,29,22,43,59,31,28,15,119,72,76,60,31,63,53,64,31,49,27,95,23,81,110,21,37,35,37,51,51,108,119,80,27,52,74,11,21,91,94,15,24,26,6,149,46,62,7,26,126,12,32,62,50,72,47,54,136,70,105,151,52,141,134,180,87,15,10,88,44,19,69,107,139,8,11,107,62,25,11,86,58,35,14,118,54,31,93,106,111,30,57,60,69,36,148,132,55,14,46,104,37,90,31,50,56,4,133,15,51,12,12,0,35,4,8,18,10,63,0,46,91,18,69,6,24,18,127,45,163,95,126,110,92,56,42,68,51,56,5,119,26,10,63,43,45,25,3,54,14,32,107,40,90,88,68,92,57,29,20,8,63,86,7,48,48,52,14,22,159,107,38,168,8,4,40,40,33,53,38,21,64,42,17,76,54,0,159,108,34,10,65,89,56,45,70,91,111,144,78,151,53,109,153,12,56,65,12,17,70,101,36,7,49,42,38,10,36,21,17,68,50,44,18,32,46,83,76,124,89,26,15,48,12,37,65,23,50,88,47,91,31,69,95,28,58,66,31,22,24,54,25,33,20,35,73,13,74,26,19,55,31,31,47,79,102,30,18,92,6,32,1,126,60,14,36,70,66,90,132,92,115,39,152,151,179,128,94,66,100,23,41,52,118,44,35,8,30,28,32,58,91,34,50,16,64,43,101,0,108,19,26,43,74,75,137,30,48,82,32,57,102,89,32,99,84,61,85,90,142,45,131,93,118,95,77,32,65,25,49,62,42,37,26,34,24,47,58,34,35,12,113,86,72,66,35,74,54,73,31,46,26,67,25,72,106,42,36,32,36,64,31,99,122,73,44,50,76,2,9,83,93,8,21,26,6,146,36,75,5,17,98,11,46,58,69,83,46,43,140,83,109,172,76,157,203

InterPro domains:
  IPR032077 Adhesin JlpA, Campylobacter [PF16668] (20-371)

Secondary structure (DSSP, 8-state):
-----S-HHHHHHHHHHHHHHHHHHHHHHHTTTS-EEE----EEEEETTEEEEEEEEEEEEEE-SSSSEEEEEEEEEEEEEE---------S-EEHHHHHHHHHHH-SEEEEEEEEEEEEE-HHHHHHHHHHS--S-HHHHHHHHHHHHS-EEEEEEEEEEEETTEEEEEEEEEEE-SSEEEEEEEEEEEEHHHHHHHHHTT-EE-TTT-SEE--THHHHH---THHHHGGGEEEEEEEEEEEEE-TT-THHHHHHHHHHHHHHHHH--SHHHHHHHHHHHHHHHHHTSSSEEEEEEEEEE-S--STTHHHHGGGGEEE--BSS---HHHHHHHHHHHHHHHT-/--S--S-HHHHHHHHHHHHHHHHHHHHHHHHHH---EE-PPPEEEEETTEEEEEEEEEEEEEE-SSS-EEEEEEEEEEEEEES--------S-EEHHHHHHHHHHH-SEEEEEEEEEEEEE-HHHHHHHHHHS--S-HHHHHHHHHHHHS-EEEEEEEEEEEETTEEEEEEEEEEE-SSEEEEEEEEEEEEHHHHHHHHHTT-EEETTTTEEE--TTGGG--HHHHHGGGEEEEEEEEEEEEE-TTTTHHHHHHHHHHHHHHHTT---HHHHHHHHHHHHHHHHHTSSSEEEEEEEEEE-SSBGGGHHHHTTTTEEEEEETTB--HHHHHHHHHHHHHHH-